Protein AF-A0A6A6K4Z8-F1 (afdb_monomer)

Radius of gyration: 27.59 Å; Cα contacts (8 Å, |Δi|>4): 833; chains: 1; bounding box: 60×49×89 Å

Mean predicted aligned error: 12.82 Å

Nearest PDB structures (foldseek):
  6hmf-assembly1_A  TM=5.547E-01  e=1.995E-06  Pyrococcus abyssi GE5
  5ihe-assembly2_B  TM=5.418E-01  e=1.501E-06  Pyrococcus abyssi GE5
  4xru-assembly1_D  TM=4.963E-01  e=7.388E-06  Capnocytophaga gingivalis ATCC 33624
  2ah5-assembly1_A  TM=6.541E-01  e=1.072E-04  Streptococcus pneumoniae TIGR4
  4xrp-assembly1_D  TM=3.734E-01  e=1.589E-06  Capnocytophaga gingivalis ATCC 33624

Secondary structure (DSSP, 8-state):
---GGGTSPPPPPPPP-S---TTEEEEEEE-S--BTB-B-HHHHSS-B-HHHHHHHHHHHHHHHHHHSPP-SEEEEEE-S--BS--SSS-B-TTT--B--BSS-HHHHHHHHHHHHHHHHHHHHTT-SEEEEEE---SS-HHHHHHHHHHHHHHTTT-TTEEEE--SSS-EEEEETTEEEEEE-SSSS-HHHHHHHHHHHTHHHHHH-SEEEEEE-SS-S-EEEE-SS-EEEEPP-SSPP-HHHHHTT--PPP----EEEESSSSS---SEEEE-SBTTTEE-GGGGGGPPPGGGTT-GGGGHHHHHGGGGPEE-HHHHHHHHHHTTTSEEEEEEEEEGGGHHHHHHHHHHTT---SEEEEE-TT--S-HHHHHHHHHGGGGGGEEEEEES-HHHHHHHHHTT--EEE----SS--GGGS-GGGGGG--

Structure (mmCIF, N/CA/C/O backbone):
data_AF-A0A6A6K4Z8-F1
#
_entry.id   AF-A0A6A6K4Z8-F1
#
loop_
_atom_site.group_PDB
_atom_site.id
_atom_site.type_symbol
_atom_site.label_atom_id
_atom_site.label_alt_id
_atom_site.label_comp_id
_atom_site.label_asym_id
_atom_site.label_entity_id
_atom_site.label_seq_id
_atom_site.pdbx_PDB_ins_code
_atom_site.Cartn_x
_atom_site.Cartn_y
_atom_site.Cartn_z
_atom_site.occupancy
_atom_site.B_iso_or_equiv
_atom_site.auth_seq_id
_atom_site.auth_comp_id
_atom_site.auth_asym_id
_atom_site.auth_atom_id
_atom_site.pdbx_PDB_model_num
ATOM 1 N N . MET A 1 1 ? -10.022 -14.476 39.947 1.00 40.28 1 MET A N 1
ATOM 2 C CA . MET A 1 1 ? -10.467 -13.232 39.289 1.00 40.28 1 MET A CA 1
ATOM 3 C C . MET A 1 1 ? -11.461 -13.623 38.212 1.00 40.28 1 MET A C 1
ATOM 5 O O . MET A 1 1 ? -11.078 -13.803 37.067 1.00 40.28 1 MET A O 1
ATOM 9 N N . GLU A 1 2 ? -12.720 -13.825 38.593 1.00 39.31 2 GLU A N 1
ATOM 10 C CA . GLU A 1 2 ? -13.831 -13.865 37.636 1.00 39.31 2 GLU A CA 1
ATOM 11 C C . GLU A 1 2 ? -14.136 -12.412 37.255 1.00 39.31 2 GLU A C 1
ATOM 13 O O . GLU A 1 2 ? -14.937 -11.733 37.889 1.00 39.31 2 GLU A O 1
ATOM 18 N N . GLY A 1 3 ? -13.367 -11.879 36.306 1.00 46.19 3 GLY A N 1
ATOM 19 C CA . GLY A 1 3 ? -13.719 -10.636 35.626 1.00 46.19 3 GLY A CA 1
ATOM 20 C C . GLY A 1 3 ? -14.748 -10.909 34.530 1.00 46.19 3 GLY A C 1
ATOM 21 O O . GLY A 1 3 ? -15.011 -12.063 34.208 1.00 46.19 3 GLY A O 1
ATOM 22 N N . ILE A 1 4 ? -15.267 -9.834 33.929 1.00 54.91 4 ILE A N 1
ATOM 23 C CA . ILE A 1 4 ? -16.250 -9.725 32.823 1.00 54.91 4 ILE A CA 1
ATOM 24 C C . ILE A 1 4 ? -16.134 -10.779 31.685 1.00 54.91 4 ILE A C 1
ATOM 26 O O . ILE A 1 4 ? -17.047 -10.911 30.873 1.00 54.91 4 ILE A O 1
ATOM 30 N N . SER A 1 5 ? -15.057 -11.565 31.602 1.00 52.88 5 SER A N 1
ATOM 31 C CA . SER A 1 5 ? -14.849 -12.551 30.545 1.00 52.88 5 SER A CA 1
ATOM 32 C C . SER A 1 5 ? -15.850 -13.717 30.560 1.00 52.88 5 SER A C 1
ATOM 34 O O . SER A 1 5 ? -16.205 -14.173 29.479 1.00 52.88 5 SER A O 1
ATOM 36 N N . SER A 1 6 ? -16.374 -14.183 31.700 1.00 54.69 6 SER A N 1
ATOM 37 C CA . SER A 1 6 ? -17.215 -15.399 31.707 1.00 54.69 6 SER A CA 1
ATOM 38 C C . SER A 1 6 ? -18.640 -15.215 31.158 1.00 54.69 6 SER A C 1
ATOM 40 O O . SER A 1 6 ? -19.321 -16.211 30.921 1.00 54.69 6 SER A O 1
ATOM 42 N N . THR A 1 7 ? -19.103 -13.976 30.926 1.00 61.03 7 THR A N 1
ATOM 43 C CA . THR A 1 7 ? -20.499 -13.680 30.531 1.00 61.03 7 THR A CA 1
ATOM 44 C C . THR A 1 7 ? -20.666 -12.917 29.217 1.00 61.03 7 THR A C 1
ATOM 46 O O . THR A 1 7 ? -21.792 -12.791 28.737 1.00 61.03 7 THR A O 1
ATOM 49 N N . VAL A 1 8 ? -19.590 -12.410 28.605 1.00 64.56 8 VAL A N 1
ATOM 50 C CA . VAL A 1 8 ? -19.675 -11.710 27.311 1.00 64.56 8 VAL A CA 1
ATOM 51 C C . VAL A 1 8 ? -19.719 -12.741 26.169 1.00 64.56 8 VAL A C 1
ATOM 53 O O . VAL A 1 8 ? -18.763 -13.504 26.027 1.00 64.56 8 VAL A O 1
ATOM 56 N N . PRO A 1 9 ? -20.773 -12.778 25.328 1.00 72.94 9 PRO A N 1
ATOM 57 C CA . PRO A 1 9 ? -20.824 -13.683 24.181 1.00 72.94 9 PRO A CA 1
ATOM 58 C C . PRO A 1 9 ? -19.628 -13.471 23.248 1.00 72.94 9 PRO A C 1
ATOM 60 O O . PRO A 1 9 ? -19.273 -12.332 22.935 1.00 72.94 9 PRO A O 1
ATOM 63 N N . ARG A 1 10 ? -19.001 -14.569 22.824 1.00 81.12 10 ARG A N 1
ATOM 64 C CA . ARG A 1 10 ? -17.869 -14.548 21.890 1.00 81.12 10 ARG A CA 1
ATOM 65 C C . ARG A 1 10 ? -18.361 -14.488 20.453 1.00 81.12 10 ARG A C 1
ATOM 67 O O . ARG A 1 10 ? -19.485 -14.899 20.170 1.00 81.12 10 ARG A O 1
ATOM 74 N N . ALA A 1 11 ? -17.539 -13.940 19.563 1.00 80.50 11 ALA A N 1
ATOM 75 C CA . ALA A 1 11 ? -17.817 -14.029 18.137 1.00 80.50 11 ALA A CA 1
ATOM 76 C C . ALA A 1 11 ? -17.757 -15.499 17.691 1.00 80.50 11 ALA A C 1
ATOM 78 O O . ALA A 1 11 ? -16.875 -16.244 18.124 1.00 80.50 11 ALA A O 1
ATOM 79 N N . GLU A 1 12 ? -18.700 -15.908 16.844 1.00 82.25 12 GLU A N 1
ATOM 80 C CA . GLU A 1 12 ? -18.641 -17.217 16.194 1.00 82.25 12 GLU A CA 1
ATOM 81 C C . GLU A 1 12 ? -17.451 -17.252 15.222 1.00 82.25 12 GLU A C 1
ATOM 83 O O . GLU A 1 12 ? -17.216 -16.253 14.531 1.00 82.25 12 GLU A O 1
ATOM 88 N N . PRO A 1 13 ? -16.706 -18.368 15.132 1.00 82.69 13 PRO A N 1
ATOM 89 C CA . PRO A 1 13 ? -15.612 -18.492 14.178 1.00 82.69 13 PRO A CA 1
ATOM 90 C C . PRO A 1 13 ? -16.084 -18.270 12.738 1.00 82.69 13 PRO A C 1
ATOM 92 O O . PRO A 1 13 ? -17.084 -18.840 12.293 1.00 82.69 13 PRO A O 1
ATOM 95 N N . VAL A 1 14 ? -15.335 -17.469 11.985 1.00 86.19 14 VAL A N 1
ATOM 96 C CA . VAL A 1 14 ? -15.609 -17.236 10.559 1.00 86.19 14 VAL A CA 1
ATOM 97 C C . VAL A 1 14 ? -14.996 -18.389 9.749 1.00 86.19 14 VAL A C 1
ATOM 99 O O . VAL A 1 14 ? -13.887 -18.813 10.061 1.00 86.19 14 VAL A O 1
ATOM 102 N N . PRO A 1 15 ? -15.629 -18.931 8.698 1.00 83.81 15 PRO A N 1
ATOM 103 C CA . PRO A 1 15 ? -14.983 -19.943 7.860 1.00 83.81 15 PRO A CA 1
ATOM 104 C C . PRO A 1 15 ? -13.659 -19.439 7.264 1.00 83.81 15 PRO A C 1
ATOM 106 O O . PRO A 1 15 ? -13.587 -18.314 6.773 1.00 83.81 15 PRO A O 1
ATOM 109 N N . ALA A 1 16 ? -12.612 -20.266 7.314 1.00 84.06 16 ALA A N 1
ATOM 110 C CA . ALA A 1 16 ? -11.317 -19.910 6.742 1.00 84.06 16 ALA A CA 1
ATOM 111 C C . ALA A 1 16 ? -11.335 -19.952 5.207 1.00 84.06 16 ALA A C 1
ATOM 113 O O . ALA A 1 16 ? -11.995 -20.827 4.633 1.00 84.06 16 ALA A O 1
ATOM 114 N N . PRO A 1 17 ? -10.610 -19.038 4.534 1.00 88.00 17 PRO A N 1
ATOM 115 C CA . PRO A 1 17 ? -10.420 -19.117 3.094 1.00 88.00 17 PRO A CA 1
ATOM 116 C C . PRO A 1 17 ? -9.530 -20.317 2.725 1.00 88.00 17 PRO A C 1
ATOM 118 O O . PRO A 1 17 ? -9.001 -21.034 3.574 1.00 88.00 17 PRO A O 1
ATOM 121 N N . GLY A 1 18 ? -9.382 -20.558 1.421 1.00 81.81 18 GLY A N 1
ATOM 122 C CA . GLY A 1 18 ? -8.479 -21.585 0.908 1.00 81.81 18 GLY A CA 1
ATOM 123 C C . GLY A 1 18 ? -6.994 -21.254 1.113 1.00 81.81 18 GLY A C 1
ATOM 124 O O . GLY A 1 18 ? -6.601 -20.368 1.870 1.00 81.81 18 GLY A O 1
ATOM 125 N N . MET A 1 19 ? -6.138 -21.974 0.391 1.00 84.50 19 MET A N 1
ATOM 126 C CA . MET A 1 19 ? -4.696 -21.729 0.409 1.00 84.50 19 MET A CA 1
ATOM 127 C C . MET A 1 19 ? -4.367 -20.359 -0.205 1.00 84.50 19 MET A C 1
ATOM 129 O O . MET A 1 19 ? -4.758 -20.076 -1.337 1.00 84.50 19 MET A O 1
ATOM 133 N N . LEU A 1 20 ? -3.625 -19.535 0.537 1.00 89.06 20 LEU A N 1
ATOM 134 C CA . LEU A 1 20 ? -3.203 -18.187 0.149 1.00 89.06 20 LEU A CA 1
ATOM 135 C C . LEU A 1 20 ? -1.668 -18.059 0.237 1.00 89.06 20 LEU A C 1
ATOM 137 O O . LEU A 1 20 ? -1.035 -18.854 0.938 1.00 89.06 20 LEU A O 1
ATOM 141 N N . PRO A 1 21 ? -1.042 -17.090 -0.459 1.00 83.50 21 PRO A N 1
ATOM 142 C CA . PRO A 1 21 ? 0.404 -16.881 -0.389 1.00 83.50 21 PRO A CA 1
ATOM 143 C C . PRO A 1 21 ? 0.849 -16.450 1.018 1.00 83.50 21 PRO A C 1
ATOM 145 O O . PRO A 1 21 ? 0.563 -15.336 1.461 1.00 83.50 21 PRO A O 1
ATOM 148 N N . ALA A 1 22 ? 1.551 -17.346 1.719 1.00 91.50 22 ALA A N 1
ATOM 149 C CA . ALA A 1 22 ? 2.018 -17.151 3.098 1.00 91.50 22 ALA A CA 1
ATOM 150 C C . ALA A 1 22 ? 3.095 -16.062 3.250 1.00 91.50 22 ALA A C 1
ATOM 152 O O . ALA A 1 22 ? 3.351 -15.582 4.351 1.00 91.50 22 ALA A O 1
ATOM 153 N N . ASP A 1 23 ? 3.732 -15.687 2.146 1.00 91.75 23 ASP A N 1
ATOM 154 C CA . ASP A 1 23 ? 4.766 -14.662 2.034 1.00 91.75 23 ASP A CA 1
ATOM 155 C C . ASP A 1 23 ? 4.203 -13.252 1.803 1.00 91.75 23 ASP A C 1
ATOM 157 O O . ASP A 1 23 ? 4.977 -12.296 1.724 1.00 91.75 23 ASP A O 1
ATOM 161 N N . ARG A 1 24 ? 2.873 -13.101 1.729 1.00 92.94 24 ARG A N 1
ATOM 162 C CA . ARG A 1 24 ? 2.198 -11.819 1.500 1.00 92.94 24 ARG A CA 1
ATOM 163 C C . ARG A 1 24 ? 1.311 -11.398 2.660 1.00 92.94 24 ARG A C 1
ATOM 165 O O . ARG A 1 24 ? 0.630 -12.214 3.286 1.00 92.94 24 ARG A O 1
ATOM 172 N N . LEU A 1 25 ? 1.281 -10.087 2.869 1.00 97.06 25 LEU A N 1
ATOM 173 C CA . LEU A 1 25 ? 0.458 -9.414 3.862 1.00 97.06 25 LEU A CA 1
ATOM 174 C C . LEU A 1 25 ? -0.230 -8.201 3.242 1.00 97.06 25 LEU A C 1
ATOM 176 O O . LEU A 1 25 ? 0.445 -7.388 2.619 1.00 97.06 25 LEU A O 1
ATOM 180 N N . ASN A 1 26 ? -1.534 -8.046 3.465 1.00 97.38 26 ASN A N 1
ATOM 181 C CA . ASN A 1 26 ? -2.286 -6.844 3.103 1.00 97.38 26 ASN A CA 1
ATOM 182 C C . ASN A 1 26 ? -2.496 -5.954 4.333 1.00 97.38 26 ASN A C 1
ATOM 184 O O . ASN A 1 26 ? -3.098 -6.372 5.322 1.00 97.38 26 ASN A O 1
ATOM 188 N N . LEU A 1 27 ? -1.995 -4.724 4.277 1.00 98.12 27 LEU A N 1
ATOM 189 C CA . LEU A 1 27 ? -2.231 -3.695 5.279 1.00 98.12 27 LEU A CA 1
ATOM 190 C C . LEU A 1 27 ? -3.457 -2.870 4.883 1.00 98.12 27 LEU A C 1
ATOM 192 O O . LEU A 1 27 ? -3.496 -2.296 3.796 1.00 98.12 27 LEU A O 1
ATOM 196 N N . PHE A 1 28 ? -4.412 -2.772 5.806 1.00 97.62 28 PHE A N 1
ATOM 197 C CA . PHE A 1 28 ? -5.602 -1.931 5.732 1.00 97.62 28 PHE A CA 1
ATOM 198 C C . PHE A 1 28 ? -5.469 -0.797 6.767 1.00 97.62 28 PHE A C 1
ATOM 200 O O . PHE A 1 28 ? -5.925 -0.952 7.907 1.00 97.62 28 PHE A O 1
ATOM 207 N N . PRO A 1 29 ? -4.793 0.314 6.418 1.00 94.69 29 PRO A N 1
ATOM 208 C CA . PRO A 1 29 ? -4.668 1.484 7.268 1.00 94.69 29 PRO A CA 1
ATOM 209 C C . PRO A 1 29 ? -5.992 2.261 7.299 1.00 94.69 29 PRO A C 1
ATOM 211 O O . PRO A 1 29 ? -6.441 2.815 6.299 1.00 94.69 29 PRO A O 1
ATOM 214 N N . PHE A 1 30 ? -6.595 2.334 8.478 1.00 91.00 30 PHE A N 1
ATOM 215 C CA . PHE A 1 30 ? -7.634 3.295 8.829 1.00 91.00 30 PHE A CA 1
ATOM 216 C C . PHE A 1 30 ? -7.011 4.341 9.745 1.00 91.00 30 PHE A C 1
ATOM 218 O O . PHE A 1 30 ? -6.431 3.985 10.760 1.00 91.00 30 PHE A O 1
ATOM 225 N N . THR A 1 31 ? -7.128 5.624 9.436 1.00 93.69 31 THR A N 1
ATOM 226 C CA . THR A 1 31 ? -6.678 6.690 10.340 1.00 93.69 31 THR A CA 1
ATOM 227 C C . THR A 1 31 ? -7.633 7.851 10.280 1.00 93.69 31 THR A C 1
ATOM 229 O O . THR A 1 31 ? -8.213 8.092 9.219 1.00 93.69 31 THR A O 1
ATOM 232 N N . ASP A 1 32 ? -7.787 8.548 11.406 1.00 95.25 32 ASP A N 1
ATOM 233 C CA . ASP A 1 32 ? -8.544 9.795 11.470 1.00 95.25 32 ASP A CA 1
ATOM 234 C C . ASP A 1 32 ? -9.946 9.641 10.871 1.00 95.25 32 ASP A C 1
ATOM 236 O O . ASP A 1 32 ? -10.432 10.477 10.109 1.00 95.25 32 ASP A O 1
ATOM 240 N N . PHE A 1 33 ? -10.573 8.491 11.133 1.00 96.00 33 PHE A N 1
ATOM 241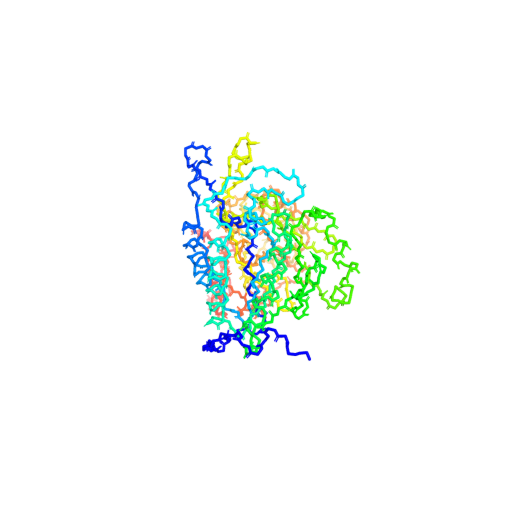 C CA . PHE A 1 33 ? -11.841 8.130 10.512 1.00 96.00 33 PHE A CA 1
ATOM 242 C C . PHE A 1 33 ? -12.999 8.969 11.062 1.00 96.00 33 PHE A C 1
ATOM 244 O O . PHE A 1 33 ? -14.022 9.106 10.393 1.00 96.00 33 PHE A O 1
ATOM 251 N N . HIS A 1 34 ? -12.830 9.532 12.266 1.00 96.75 34 HIS A N 1
ATOM 252 C CA . HIS A 1 34 ? -13.745 10.482 12.893 1.00 96.75 34 HIS A CA 1
ATOM 253 C C . HIS A 1 34 ? -15.219 10.049 12.798 1.00 96.75 34 HIS A C 1
ATOM 255 O O . HIS A 1 34 ? -16.116 10.816 12.433 1.00 96.75 34 HIS A O 1
ATOM 261 N N . LEU A 1 35 ? -15.493 8.793 13.155 1.00 97.06 35 LEU A N 1
ATOM 262 C CA . LEU A 1 35 ? -16.855 8.295 13.276 1.00 97.06 35 LEU A CA 1
ATOM 263 C C . LEU A 1 35 ? -17.603 9.134 14.322 1.00 97.06 35 LEU A C 1
ATOM 265 O O . LEU A 1 35 ? -17.123 9.328 15.442 1.00 97.06 35 LEU A O 1
ATOM 269 N N . GLY A 1 36 ? -18.788 9.622 13.953 1.00 96.38 36 GLY A N 1
ATOM 270 C CA . GLY A 1 36 ? -19.606 10.502 14.791 1.00 96.38 36 GLY A CA 1
ATOM 271 C C . GLY A 1 36 ? -19.473 11.993 14.483 1.00 96.38 36 GLY A C 1
ATOM 272 O O . GLY A 1 36 ? -20.289 12.764 14.984 1.00 96.38 36 GLY A O 1
ATOM 273 N N . MET A 1 37 ? -18.501 12.399 13.669 1.00 97.00 37 MET A N 1
ATOM 274 C CA . MET A 1 37 ? -18.413 13.771 13.167 1.00 97.00 37 MET A CA 1
ATOM 275 C C . MET A 1 37 ? -19.651 14.128 12.336 1.00 97.00 37 MET A C 1
ATOM 277 O O . MET A 1 37 ? -20.184 13.269 11.634 1.00 97.00 37 MET A O 1
ATOM 281 N N . LEU A 1 38 ? -20.078 15.387 12.408 1.00 96.81 38 LEU A N 1
ATOM 282 C CA . LEU A 1 38 ? -21.050 15.984 11.501 1.00 96.81 38 LEU A CA 1
ATOM 283 C C . LEU A 1 38 ? -20.329 16.957 10.563 1.00 96.81 38 LEU A C 1
ATOM 285 O O . LEU A 1 38 ? -19.664 17.879 11.028 1.00 96.81 38 LEU A O 1
ATOM 289 N N . ALA A 1 39 ? -20.492 16.778 9.255 1.00 96.19 39 ALA A N 1
ATOM 290 C CA . ALA A 1 39 ? -20.082 17.751 8.248 1.00 96.19 39 ALA A CA 1
ATOM 291 C C . ALA A 1 39 ? -21.272 18.104 7.357 1.00 96.19 39 ALA A C 1
ATOM 293 O O . ALA A 1 39 ? -22.023 17.220 6.944 1.00 96.19 39 ALA A O 1
ATOM 294 N N . TRP A 1 40 ? -21.427 19.396 7.071 1.00 95.38 40 TRP A N 1
ATOM 295 C CA . TRP A 1 40 ? -22.477 19.922 6.206 1.00 95.38 40 TRP A CA 1
ATOM 296 C C . TRP A 1 40 ? -21.877 20.352 4.870 1.00 95.38 40 TRP A C 1
ATOM 298 O O . TRP A 1 40 ? -21.094 21.300 4.818 1.00 95.38 40 TRP A O 1
ATOM 308 N N . GLY A 1 41 ? -22.278 19.688 3.787 1.00 94.06 41 GLY A N 1
ATOM 309 C CA . GLY A 1 41 ? -21.634 19.802 2.482 1.00 94.06 41 GLY A CA 1
ATOM 310 C C . GLY A 1 41 ? -21.604 21.210 1.886 1.00 94.06 41 GLY A C 1
ATOM 311 O O . GLY A 1 41 ? -20.673 21.525 1.149 1.00 94.06 41 GLY A O 1
ATOM 312 N N . GLU A 1 42 ? -22.549 22.090 2.234 1.00 94.38 42 GLU A N 1
ATOM 313 C CA . GLU A 1 42 ? -22.500 23.498 1.803 1.00 94.38 42 GLU A CA 1
ATOM 314 C C . GLU A 1 42 ? -21.301 24.250 2.411 1.00 94.38 42 GLU A C 1
ATOM 316 O O . GLU A 1 42 ? -20.710 25.103 1.752 1.00 94.38 42 GLU A O 1
ATOM 321 N N . GLU A 1 43 ? -20.911 23.916 3.646 1.00 93.44 43 GLU A N 1
ATOM 322 C CA . GLU A 1 43 ? -19.773 24.527 4.342 1.00 93.44 43 GLU A CA 1
ATOM 323 C C . GLU A 1 43 ? -18.456 23.794 4.059 1.00 93.44 43 GLU A C 1
ATOM 325 O O . GLU A 1 43 ? -17.420 24.427 3.844 1.00 93.44 43 GLU A O 1
ATOM 330 N N . THR A 1 44 ? -18.477 22.462 4.084 1.00 92.31 44 THR A N 1
ATOM 331 C CA . THR A 1 44 ? -17.263 21.629 4.115 1.00 92.31 44 THR A CA 1
ATOM 332 C C . THR A 1 44 ? -16.905 21.012 2.763 1.00 92.31 44 THR A C 1
ATOM 334 O O . THR A 1 44 ? -15.806 20.473 2.606 1.00 92.31 44 THR A O 1
ATOM 337 N N . GLY A 1 45 ? -17.810 21.102 1.785 1.00 90.88 45 GLY A N 1
ATOM 338 C CA . GLY A 1 45 ? -17.700 20.505 0.453 1.00 90.88 45 GLY A CA 1
ATOM 339 C C . GLY A 1 45 ? -18.263 19.083 0.344 1.00 90.88 45 GLY A C 1
ATOM 340 O O . GLY A 1 45 ? -18.580 18.661 -0.761 1.00 90.88 45 GLY A O 1
ATOM 341 N N . ASP A 1 46 ? -18.427 18.371 1.463 1.00 93.25 46 ASP A N 1
ATOM 342 C CA . ASP A 1 46 ? -18.948 17.000 1.527 1.00 93.25 46 ASP A CA 1
ATOM 343 C C . ASP A 1 46 ? -19.780 16.795 2.802 1.00 93.25 46 ASP A C 1
ATOM 345 O O . ASP A 1 46 ? -19.357 17.196 3.890 1.00 93.25 46 ASP A O 1
ATOM 349 N N . ASP A 1 47 ? -20.913 16.099 2.694 1.00 96.88 47 ASP A N 1
ATOM 350 C CA . ASP A 1 47 ? -21.667 15.652 3.868 1.00 96.88 47 ASP A CA 1
ATOM 351 C C . ASP A 1 47 ? -20.966 14.480 4.572 1.00 96.88 47 ASP A C 1
ATOM 353 O O . ASP A 1 47 ? -20.404 13.572 3.941 1.00 96.88 47 ASP A O 1
ATOM 357 N N . TRP A 1 48 ? -21.041 14.476 5.901 1.00 97.31 48 TRP A N 1
ATOM 358 C CA . TRP A 1 48 ? -20.570 13.373 6.732 1.00 97.31 48 TRP A CA 1
ATOM 359 C C . TRP A 1 48 ? -21.420 13.241 7.981 1.00 97.31 48 TRP A C 1
ATOM 361 O O . TRP A 1 48 ? -21.636 14.206 8.708 1.00 97.31 48 TRP A O 1
ATOM 371 N N . ASP A 1 49 ? -21.865 12.021 8.228 1.00 96.81 49 ASP A N 1
ATOM 372 C CA . ASP A 1 49 ? -22.588 11.612 9.418 1.00 96.81 49 ASP A CA 1
ATOM 373 C C . ASP A 1 49 ? -22.245 10.141 9.712 1.00 96.81 49 ASP A C 1
ATOM 375 O O . ASP A 1 49 ? -21.511 9.485 8.960 1.00 96.81 49 ASP A O 1
ATOM 379 N N . MET A 1 50 ? -22.750 9.586 10.813 1.00 94.25 50 MET A N 1
ATOM 380 C CA . MET A 1 50 ? -22.444 8.198 11.171 1.00 94.25 50 MET A CA 1
ATOM 381 C C . MET A 1 50 ? -22.935 7.172 10.142 1.00 94.25 50 MET A C 1
ATOM 383 O O . MET A 1 50 ? -22.338 6.100 10.058 1.00 94.25 50 MET A O 1
ATOM 387 N N . GLN A 1 51 ? -24.016 7.450 9.407 1.00 95.50 51 GLN A N 1
ATOM 388 C CA . GLN A 1 51 ? -24.555 6.525 8.410 1.00 95.50 51 GLN A CA 1
ATOM 389 C C . GLN A 1 51 ? -23.665 6.506 7.164 1.00 95.50 51 GLN A C 1
ATOM 391 O O . GLN A 1 51 ? -23.262 5.432 6.718 1.00 95.50 51 GLN A O 1
ATOM 396 N N . ILE A 1 52 ? -23.282 7.684 6.663 1.00 97.00 52 ILE A N 1
ATOM 397 C CA . ILE A 1 52 ? -22.326 7.836 5.561 1.00 97.00 52 ILE A CA 1
ATOM 398 C C . ILE A 1 52 ? -20.994 7.173 5.924 1.00 97.00 52 ILE A C 1
ATOM 400 O O . ILE A 1 52 ? -20.438 6.426 5.116 1.00 97.00 52 ILE A O 1
ATOM 404 N N . ALA A 1 53 ? -20.495 7.416 7.139 1.00 96.69 53 ALA A N 1
ATOM 405 C CA . ALA A 1 53 ? -19.245 6.845 7.623 1.00 96.69 53 ALA A CA 1
ATOM 406 C C . ALA A 1 53 ? -19.307 5.310 7.685 1.00 96.69 53 ALA A C 1
ATOM 408 O O . ALA A 1 53 ? -18.441 4.632 7.134 1.00 96.69 53 ALA A O 1
ATOM 409 N N . GLU A 1 54 ? -20.341 4.741 8.309 1.00 95.88 54 GLU A N 1
ATOM 410 C CA . GLU A 1 54 ? -20.519 3.288 8.399 1.00 95.88 54 GLU A CA 1
ATOM 411 C C . GLU A 1 54 ? -20.577 2.628 7.014 1.00 95.88 54 GLU A C 1
ATOM 413 O O . GLU A 1 54 ? -19.814 1.694 6.747 1.00 95.88 54 GLU A O 1
ATOM 418 N N . ASP A 1 55 ? -21.409 3.152 6.112 1.00 96.62 55 ASP A N 1
ATOM 419 C CA . ASP A 1 55 ? -21.546 2.618 4.757 1.00 96.62 55 ASP A CA 1
ATOM 420 C C . ASP A 1 55 ? -20.237 2.747 3.963 1.00 96.62 55 ASP A C 1
ATOM 422 O O . ASP A 1 55 ? -19.877 1.854 3.188 1.00 96.62 55 ASP A O 1
ATOM 426 N N . LEU A 1 56 ? -19.497 3.848 4.137 1.00 96.94 56 LEU A N 1
ATOM 427 C CA . LEU A 1 56 ? -18.219 4.052 3.461 1.00 96.94 56 LEU A CA 1
ATOM 428 C C . LEU A 1 56 ? -17.136 3.100 3.972 1.00 96.94 56 LEU A C 1
ATOM 430 O O . LEU A 1 56 ? -16.418 2.544 3.144 1.00 96.94 56 LEU A O 1
ATOM 434 N N . ALA A 1 57 ? -17.022 2.876 5.286 1.00 96.88 57 ALA A N 1
ATOM 435 C CA . ALA A 1 57 ? -16.018 1.969 5.854 1.00 96.88 57 ALA A CA 1
ATOM 436 C C . ALA A 1 57 ? -16.146 0.556 5.271 1.00 96.88 57 ALA A C 1
ATOM 438 O O . ALA A 1 57 ? -15.156 -0.052 4.861 1.00 96.88 57 ALA A O 1
ATOM 439 N N . VAL A 1 58 ? -17.382 0.056 5.197 1.00 96.00 58 VAL A N 1
ATOM 440 C CA . VAL A 1 58 ? -17.688 -1.282 4.683 1.00 96.00 58 VAL A CA 1
ATOM 441 C C . VAL A 1 58 ? -17.438 -1.358 3.175 1.00 96.00 58 VAL A C 1
ATOM 443 O O . VAL A 1 58 ? -16.738 -2.264 2.724 1.00 96.00 58 VAL A O 1
ATOM 446 N N . ARG A 1 59 ? -17.947 -0.393 2.393 1.00 95.12 59 ARG A N 1
ATOM 447 C CA . ARG A 1 59 ? -17.744 -0.369 0.931 1.00 95.12 59 ARG A CA 1
ATOM 448 C C . ARG A 1 59 ? -16.279 -0.216 0.546 1.00 95.12 59 ARG A C 1
ATOM 450 O O . ARG A 1 59 ? -15.833 -0.862 -0.400 1.00 95.12 59 ARG A O 1
ATOM 457 N N . TRP A 1 60 ? -15.541 0.634 1.258 1.00 95.62 60 TRP A N 1
ATOM 458 C CA . TRP A 1 60 ? -14.111 0.802 1.034 1.00 95.62 60 TRP A CA 1
ATOM 459 C C . TRP A 1 60 ? -13.369 -0.501 1.312 1.00 95.62 60 TRP A C 1
ATOM 461 O O . TRP A 1 60 ? -12.578 -0.917 0.472 1.00 95.62 60 TRP A O 1
ATOM 471 N N . LEU A 1 61 ? -13.661 -1.180 2.429 1.00 97.06 61 LEU A N 1
ATOM 472 C CA . LEU A 1 61 ? -12.996 -2.442 2.744 1.00 97.06 61 LEU A CA 1
ATOM 473 C C . LEU A 1 61 ? -13.296 -3.513 1.687 1.00 97.06 61 LEU A C 1
ATOM 475 O O . LEU A 1 61 ? -12.380 -4.204 1.251 1.00 97.06 61 LEU A O 1
ATOM 479 N N . ASP A 1 62 ? -14.546 -3.622 1.232 1.00 92.56 62 ASP A N 1
ATOM 480 C CA . ASP A 1 62 ? -14.925 -4.571 0.179 1.00 92.56 62 ASP A CA 1
ATOM 481 C C . ASP A 1 62 ? -14.183 -4.298 -1.139 1.00 92.56 62 ASP A C 1
ATOM 483 O O . ASP A 1 62 ? -13.670 -5.226 -1.772 1.00 92.56 62 ASP A O 1
ATOM 487 N N . ALA A 1 63 ? -14.065 -3.026 -1.533 1.00 82.00 63 ALA A N 1
ATOM 488 C CA . ALA A 1 63 ? -13.286 -2.632 -2.703 1.00 82.00 63 ALA A CA 1
ATOM 489 C C . ALA A 1 63 ? -11.786 -2.915 -2.513 1.00 82.00 63 ALA A C 1
ATOM 491 O O . ALA A 1 63 ? -11.150 -3.474 -3.405 1.00 82.00 63 ALA A O 1
ATOM 492 N N . ALA A 1 64 ? -11.233 -2.586 -1.344 1.00 87.88 64 ALA A N 1
ATOM 493 C CA . ALA A 1 64 ? -9.830 -2.799 -1.010 1.00 87.88 64 ALA A CA 1
ATOM 494 C C . ALA A 1 64 ? -9.459 -4.288 -1.035 1.00 87.88 64 ALA A C 1
ATOM 496 O O . ALA A 1 64 ? -8.474 -4.657 -1.666 1.00 87.88 64 ALA A O 1
ATOM 497 N N . ILE A 1 65 ? -10.270 -5.156 -0.422 1.00 88.81 65 ILE A N 1
ATOM 498 C CA . ILE A 1 65 ? -10.080 -6.613 -0.464 1.00 88.81 65 ILE A CA 1
ATOM 499 C C . ILE A 1 65 ? -10.143 -7.129 -1.906 1.00 88.81 65 ILE A C 1
ATOM 501 O O . ILE A 1 65 ? -9.330 -7.964 -2.290 1.00 88.81 65 ILE A O 1
ATOM 505 N N . SER A 1 66 ? -11.092 -6.633 -2.706 1.00 79.88 66 SER A N 1
ATOM 506 C CA . SER A 1 66 ? -11.288 -7.096 -4.087 1.00 79.88 66 SER A CA 1
ATOM 507 C C . SER A 1 66 ? -10.141 -6.704 -5.022 1.00 79.88 66 SER A C 1
ATOM 509 O O . SER A 1 66 ? -9.865 -7.416 -5.985 1.00 79.88 66 SER A O 1
ATOM 511 N N . LEU A 1 67 ? -9.499 -5.562 -4.765 1.00 76.44 67 LEU A N 1
ATOM 512 C CA . LEU A 1 67 ? -8.399 -5.036 -5.576 1.00 76.44 67 LEU A CA 1
ATOM 513 C C . LEU A 1 67 ? -7.022 -5.490 -5.081 1.00 76.44 67 LEU A C 1
ATOM 515 O O . LEU A 1 67 ? -6.066 -5.488 -5.857 1.00 76.44 67 LEU A O 1
ATOM 519 N N . ALA A 1 68 ? -6.905 -5.865 -3.808 1.00 81.56 68 ALA A N 1
ATOM 520 C CA . ALA A 1 68 ? -5.646 -6.315 -3.246 1.00 81.56 68 ALA A CA 1
ATOM 521 C C . ALA A 1 68 ? -5.238 -7.689 -3.815 1.00 81.56 68 ALA A C 1
ATOM 523 O O . ALA A 1 68 ? -6.071 -8.583 -3.989 1.00 81.56 68 ALA A O 1
ATOM 524 N N . PRO A 1 69 ? -3.938 -7.914 -4.056 1.00 81.69 69 PRO A N 1
ATOM 525 C CA . PRO A 1 69 ? -3.409 -9.247 -4.297 1.00 81.69 69 PRO A CA 1
ATOM 526 C C . PRO A 1 69 ? -3.787 -10.218 -3.175 1.00 81.69 69 PRO A C 1
ATOM 528 O O . PRO A 1 69 ? -3.848 -9.850 -2.000 1.00 81.69 69 PRO A O 1
ATOM 531 N N . ALA A 1 70 ? -3.940 -11.494 -3.527 1.00 83.94 70 ALA A N 1
ATOM 532 C CA . ALA A 1 70 ? -4.119 -12.556 -2.544 1.00 83.94 70 ALA A CA 1
ATOM 533 C C . ALA A 1 70 ? -2.949 -12.584 -1.541 1.00 83.94 70 ALA A C 1
ATOM 535 O O . ALA A 1 70 ? -1.780 -12.609 -1.949 1.00 83.94 70 ALA A O 1
ATOM 536 N N . ALA A 1 71 ? -3.278 -12.620 -0.249 1.00 92.44 71 ALA A N 1
ATOM 537 C CA . ALA A 1 71 ? -2.334 -12.632 0.863 1.00 92.44 71 ALA A CA 1
ATOM 538 C C . ALA A 1 71 ? -2.862 -13.504 2.008 1.00 92.44 71 ALA A C 1
ATOM 540 O O . ALA A 1 71 ? -4.052 -13.485 2.304 1.00 92.44 71 ALA A O 1
ATOM 541 N N . ASP A 1 72 ? -1.987 -14.261 2.669 1.00 96.25 72 ASP A N 1
ATOM 542 C CA . ASP A 1 72 ? -2.363 -15.091 3.825 1.00 96.25 72 ASP A CA 1
ATOM 543 C C . ASP A 1 72 ? -2.742 -14.250 5.049 1.00 96.25 72 ASP A C 1
ATOM 545 O O . ASP A 1 72 ? -3.622 -14.630 5.824 1.00 96.25 72 ASP A O 1
ATOM 549 N N . THR A 1 73 ? -2.076 -13.106 5.220 1.00 98.38 73 THR A N 1
ATOM 550 C CA . THR A 1 73 ? -2.200 -12.248 6.402 1.00 98.38 73 THR A CA 1
ATOM 551 C C . THR A 1 73 ? -2.828 -10.900 6.052 1.00 98.38 73 THR A C 1
ATOM 553 O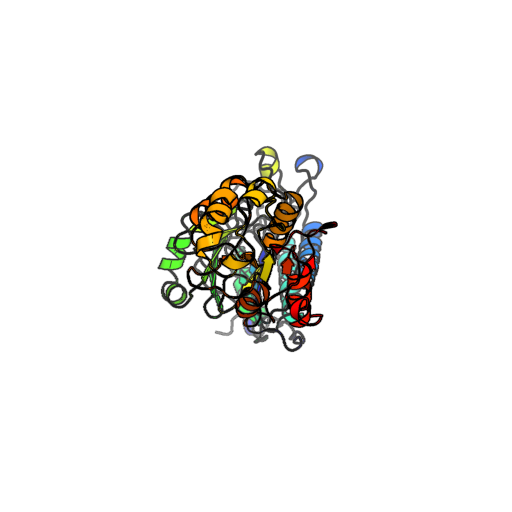 O . THR A 1 73 ? -2.433 -10.258 5.082 1.00 98.38 73 THR A O 1
ATOM 556 N N . ALA A 1 74 ? -3.764 -10.437 6.874 1.00 98.56 74 ALA A N 1
ATOM 557 C CA . ALA A 1 74 ? -4.245 -9.061 6.885 1.00 98.56 74 ALA A CA 1
ATOM 558 C C . ALA A 1 74 ? -3.810 -8.350 8.169 1.00 98.56 74 ALA A C 1
ATOM 560 O O . ALA A 1 74 ? -3.857 -8.930 9.253 1.00 98.56 74 ALA A O 1
ATOM 561 N N . VAL A 1 75 ? -3.452 -7.073 8.060 1.00 98.69 75 VAL A N 1
ATOM 562 C CA . VAL A 1 75 ? -3.308 -6.168 9.205 1.00 98.69 75 VAL A CA 1
ATOM 563 C C . VAL A 1 75 ? -4.388 -5.101 9.096 1.00 98.69 75 VAL A C 1
ATOM 565 O O . VAL A 1 75 ? -4.338 -4.271 8.192 1.00 98.69 75 VAL A O 1
ATOM 568 N N . LEU A 1 76 ? -5.356 -5.107 10.012 1.00 98.44 76 LEU A N 1
ATOM 569 C CA . LEU A 1 76 ? -6.283 -3.991 10.190 1.00 98.44 76 LEU A CA 1
ATOM 570 C C . LEU A 1 76 ? -5.646 -3.000 11.158 1.00 98.44 76 LEU A C 1
ATOM 572 O O . LEU A 1 76 ? -5.622 -3.237 12.368 1.00 98.44 76 LEU A O 1
ATOM 576 N N . ALA A 1 77 ? -5.123 -1.901 10.625 1.00 97.75 77 ALA A N 1
ATOM 577 C CA . ALA A 1 77 ? -4.477 -0.872 11.422 1.00 97.75 77 ALA A CA 1
ATOM 578 C C . ALA A 1 77 ? -5.398 0.335 11.558 1.00 97.75 77 ALA A C 1
ATOM 580 O O . ALA A 1 77 ? -5.361 1.229 10.722 1.00 97.75 77 ALA A O 1
ATOM 581 N N . ASN A 1 78 ? -6.201 0.377 12.623 1.00 96.50 78 ASN A N 1
ATOM 582 C CA . ASN A 1 78 ? -6.773 1.635 13.083 1.00 96.50 78 ASN A CA 1
ATOM 583 C C . ASN A 1 78 ? -5.663 2.432 13.785 1.00 96.50 78 ASN A C 1
ATOM 585 O O . ASN A 1 78 ? -5.239 2.078 14.883 1.00 96.50 78 ASN A O 1
ATOM 589 N N . MET A 1 79 ? -5.183 3.486 13.138 1.00 95.12 79 MET A N 1
ATOM 590 C CA . MET A 1 79 ? -4.051 4.314 13.545 1.00 95.12 79 MET A CA 1
ATOM 591 C C . MET A 1 79 ? -4.468 5.515 14.406 1.00 95.12 79 MET A C 1
ATOM 593 O O . MET A 1 79 ? -3.706 6.471 14.508 1.00 95.12 79 MET A O 1
ATOM 597 N N . GLY A 1 80 ? -5.631 5.449 15.058 1.00 94.94 80 GLY A N 1
ATOM 598 C CA . GLY A 1 80 ? -6.117 6.458 16.001 1.00 94.94 80 GLY A CA 1
ATOM 599 C C . GLY A 1 80 ? -7.142 7.403 15.383 1.00 94.94 80 GLY A C 1
ATOM 600 O O . GLY A 1 80 ? -7.308 7.445 14.160 1.00 94.94 80 GLY A O 1
ATOM 601 N N . ASP A 1 81 ? -7.839 8.141 16.249 1.00 96.69 81 ASP A N 1
ATOM 602 C CA . ASP A 1 81 ? -8.913 9.069 15.880 1.00 96.69 81 ASP A CA 1
ATOM 603 C C . ASP A 1 81 ? -10.037 8.365 15.100 1.00 96.69 81 ASP A C 1
ATOM 605 O O . ASP A 1 81 ? -10.628 8.897 14.154 1.00 96.69 81 ASP A O 1
ATOM 609 N N . PHE A 1 82 ? -10.347 7.127 15.496 1.00 97.12 82 PHE A N 1
ATOM 610 C CA . PHE A 1 82 ? -11.462 6.387 14.914 1.00 97.12 82 PHE A CA 1
ATOM 611 C C . PHE A 1 82 ? -12.790 6.988 15.348 1.00 97.12 82 PHE A C 1
ATOM 613 O O . PHE A 1 82 ? -13.699 7.117 14.530 1.00 97.12 82 PHE A O 1
ATOM 620 N N . LEU A 1 83 ? -12.901 7.365 16.625 1.00 97.06 83 LEU A N 1
ATOM 621 C CA . LEU A 1 83 ? -14.021 8.161 17.115 1.00 97.06 83 LEU A CA 1
ATOM 622 C C . LEU A 1 83 ? -13.703 9.647 16.985 1.00 97.06 83 LEU A C 1
ATOM 624 O O . LEU A 1 83 ? -12.569 10.076 17.176 1.00 97.06 83 LEU A O 1
ATOM 628 N N . HIS A 1 84 ? -14.726 10.450 16.700 1.00 96.06 84 HIS A N 1
ATOM 629 C CA . HIS A 1 84 ? -14.549 11.894 16.599 1.00 96.06 84 HIS A CA 1
ATOM 630 C C . HIS A 1 84 ? -14.376 12.582 17.966 1.00 96.06 84 HIS A C 1
ATOM 632 O O . HIS A 1 84 ? -13.733 13.623 18.031 1.00 96.06 84 HIS A O 1
ATOM 638 N N . TRP A 1 85 ? -14.901 12.022 19.063 1.00 94.88 85 TRP A N 1
ATOM 639 C CA . TRP A 1 85 ? -14.692 12.551 20.419 1.00 94.88 85 TRP A CA 1
ATOM 640 C C . TRP A 1 85 ? -14.754 11.452 21.485 1.00 94.88 85 TRP A C 1
ATOM 642 O O . TRP A 1 85 ? -15.277 10.361 21.236 1.00 94.88 85 TRP A O 1
ATOM 652 N N . ASP A 1 86 ? -14.283 11.772 22.695 1.00 93.56 86 ASP A N 1
ATOM 653 C CA . ASP A 1 86 ? -14.118 10.808 23.784 1.00 93.56 86 ASP A CA 1
ATOM 654 C C . ASP A 1 86 ? -14.877 11.196 25.059 1.00 93.56 86 ASP A C 1
ATOM 656 O O . ASP A 1 86 ? -14.384 11.919 25.929 1.00 93.56 86 ASP A O 1
ATOM 660 N N . GLY A 1 87 ? -16.111 10.706 25.178 1.00 92.38 87 GLY A N 1
ATOM 661 C CA . GLY A 1 87 ? -16.946 10.888 26.362 1.00 92.38 87 GLY A CA 1
ATOM 662 C C . GLY A 1 87 ? -18.299 11.533 26.073 1.00 92.38 87 GLY A C 1
ATOM 663 O O . GLY A 1 87 ? -18.752 11.639 24.938 1.00 92.38 87 GLY A O 1
ATOM 664 N N . MET A 1 88 ? -19.009 11.928 27.131 1.00 92.56 88 MET A N 1
ATOM 665 C CA . MET A 1 88 ? -20.387 12.429 26.998 1.00 92.56 88 MET A CA 1
ATOM 666 C C . MET A 1 88 ? -20.465 13.852 26.432 1.00 92.56 88 MET A C 1
ATOM 668 O O . MET A 1 88 ? -21.490 14.221 25.860 1.00 92.56 88 MET A O 1
ATOM 672 N N . GLU A 1 89 ? -19.396 14.631 26.584 1.00 92.75 89 GLU A N 1
ATOM 673 C CA . GLU A 1 89 ? -19.252 15.962 25.998 1.00 92.75 89 GLU A CA 1
ATOM 674 C C . GLU A 1 89 ? -18.531 15.841 24.652 1.00 92.75 89 GLU A C 1
ATOM 676 O O . GLU A 1 89 ? -17.472 15.223 24.576 1.00 92.75 89 GLU A O 1
ATOM 681 N N . ALA A 1 90 ? -19.091 16.442 23.600 1.00 94.00 90 ALA A N 1
ATOM 682 C CA . ALA A 1 90 ? -18.493 16.474 22.266 1.00 94.00 90 ALA A CA 1
ATOM 683 C C . ALA A 1 90 ? -17.377 17.525 22.199 1.00 94.00 90 ALA A C 1
ATOM 685 O O . ALA A 1 90 ? -17.545 18.612 21.645 1.00 94.00 90 ALA A O 1
ATOM 686 N N . VAL A 1 91 ? -16.254 17.219 22.845 1.00 93.88 91 VAL A N 1
ATOM 687 C CA . VAL A 1 91 ? -15.069 18.075 22.877 1.00 93.88 91 VAL A CA 1
ATOM 688 C C . VAL A 1 91 ? -13.795 17.257 22.710 1.00 93.88 91 VAL A C 1
ATOM 690 O O . VAL A 1 91 ? -13.766 16.077 23.060 1.00 93.88 91 VAL A O 1
ATOM 693 N N . THR A 1 92 ? -12.714 17.881 22.235 1.00 88.25 92 THR A N 1
ATOM 694 C CA . THR A 1 92 ? -11.402 17.218 22.256 1.00 88.25 92 THR A CA 1
ATOM 695 C C . THR A 1 92 ? -10.967 16.940 23.705 1.00 88.25 92 THR A C 1
ATOM 697 O O . THR A 1 92 ? -11.097 17.831 24.555 1.00 88.25 92 THR A O 1
ATOM 700 N N . PRO A 1 93 ? -10.423 15.746 24.016 1.00 86.38 93 PRO A N 1
ATOM 701 C CA . PRO A 1 93 ? -10.098 15.342 25.388 1.00 86.38 93 PRO A CA 1
ATOM 702 C C . PRO A 1 93 ? -9.176 16.324 26.118 1.00 86.38 93 PRO A C 1
ATOM 704 O O . PRO A 1 93 ? -9.435 16.705 27.261 1.00 86.38 93 PRO A O 1
ATOM 707 N N . THR A 1 94 ? -8.118 16.772 25.435 1.00 86.25 94 THR A N 1
ATOM 708 C CA . THR A 1 94 ? -7.090 17.636 26.030 1.00 86.25 94 THR A CA 1
ATOM 709 C C . THR A 1 94 ? -7.431 19.125 25.899 1.00 86.25 94 THR A C 1
ATOM 711 O O . THR A 1 94 ? -7.448 19.846 26.895 1.00 86.25 94 THR A O 1
ATOM 714 N N . SER A 1 95 ? -7.706 19.609 24.683 1.00 87.81 95 SER A N 1
ATOM 715 C CA . SER A 1 95 ? -7.882 21.049 24.419 1.00 87.81 95 SER A CA 1
ATOM 716 C C . SER A 1 95 ? -9.302 21.559 24.658 1.00 87.81 95 SER A C 1
ATOM 718 O O . SER A 1 95 ? -9.508 22.771 24.662 1.00 87.81 95 SER A O 1
ATOM 720 N N . ARG A 1 96 ? -10.277 20.663 24.867 1.00 91.31 96 ARG A N 1
ATOM 721 C CA . ARG A 1 96 ? -11.694 20.991 25.088 1.00 91.31 96 ARG A CA 1
ATOM 722 C C . ARG A 1 96 ? -12.327 21.816 23.959 1.00 91.31 96 ARG A C 1
ATOM 724 O O . ARG A 1 96 ? -13.291 22.541 24.192 1.00 91.31 96 ARG A O 1
ATOM 731 N N . HIS A 1 97 ? -11.804 21.711 22.736 1.00 88.88 97 HIS A N 1
ATOM 732 C CA . HIS A 1 97 ? -12.440 22.327 21.571 1.00 88.88 97 HIS A CA 1
ATOM 733 C C . HIS A 1 97 ? -13.789 21.663 21.338 1.00 88.88 97 HIS A C 1
ATOM 735 O O . HIS A 1 97 ? -13.847 20.438 21.347 1.00 88.88 97 HIS A O 1
ATOM 741 N N . VAL A 1 98 ? -14.843 22.456 21.146 1.00 92.38 98 VAL A N 1
ATOM 742 C CA . VAL A 1 98 ? -16.170 21.944 20.785 1.00 92.38 98 VAL A CA 1
ATOM 743 C C . VAL A 1 98 ? -16.101 21.335 19.394 1.00 92.38 98 VAL A C 1
ATOM 745 O O . VAL A 1 98 ? -15.504 21.925 18.496 1.00 92.38 98 VAL A O 1
ATOM 748 N N . LEU A 1 99 ? -16.692 20.154 19.257 1.00 93.50 99 LEU A N 1
ATOM 749 C CA . LEU A 1 99 ? -16.689 19.358 18.042 1.00 93.50 99 LEU A CA 1
ATOM 750 C C . LEU A 1 99 ? -18.108 19.221 17.490 1.00 93.50 99 LEU A C 1
ATOM 752 O O . LEU A 1 99 ? -19.068 19.074 18.255 1.00 93.50 99 LEU A O 1
ATOM 756 N N . ASP A 1 100 ? -18.227 19.233 16.166 1.00 93.25 100 ASP A N 1
ATOM 757 C CA . ASP A 1 100 ? -19.493 19.026 15.473 1.00 93.25 100 ASP A CA 1
ATOM 758 C C . ASP A 1 100 ? -19.847 17.534 15.501 1.00 93.25 100 ASP A C 1
ATOM 760 O O . ASP A 1 100 ? -19.292 16.714 14.772 1.00 93.25 100 ASP A O 1
ATOM 764 N N . ALA A 1 101 ? -20.760 17.166 16.400 1.00 94.12 101 ALA A N 1
ATOM 765 C CA . ALA A 1 101 ? -21.174 15.784 16.615 1.00 94.12 101 ALA A CA 1
ATOM 766 C C . ALA A 1 101 ? -22.550 15.496 16.000 1.00 94.12 101 ALA A C 1
ATOM 768 O O . ALA A 1 101 ? -23.541 16.150 16.321 1.00 94.12 101 ALA A O 1
ATOM 769 N N . ASP A 1 102 ? -22.634 14.423 15.217 1.00 91.25 102 ASP A N 1
ATOM 770 C CA . ASP A 1 102 ? -23.866 13.924 14.586 1.00 91.25 102 ASP A CA 1
ATOM 771 C C . ASP A 1 102 ? -24.782 13.168 15.585 1.00 91.25 102 ASP A C 1
ATOM 773 O O . ASP A 1 102 ? -25.879 12.700 15.275 1.00 91.25 102 ASP A O 1
ATOM 777 N N . SER A 1 103 ? -24.349 12.966 16.839 1.00 91.00 103 SER A N 1
ATOM 778 C CA . SER A 1 103 ? -25.030 12.015 17.727 1.00 91.00 103 SER A CA 1
ATOM 779 C C . SER A 1 103 ? -24.692 12.126 19.217 1.00 91.00 103 SER A C 1
ATOM 781 O O . SER A 1 103 ? -23.976 13.003 19.684 1.00 91.00 103 SER A O 1
ATOM 783 N N . ARG A 1 104 ? -25.232 11.181 19.997 1.00 93.69 104 ARG A N 1
ATOM 784 C CA . ARG A 1 104 ? -24.863 10.899 21.388 1.00 93.69 104 ARG A CA 1
ATOM 785 C C . ARG A 1 104 ? -23.774 9.835 21.448 1.00 93.69 104 ARG A C 1
ATOM 787 O O . ARG A 1 104 ? -23.838 8.832 20.736 1.00 93.69 104 ARG A O 1
ATOM 794 N N . PHE A 1 105 ? -22.864 9.983 22.405 1.00 95.06 105 PHE A N 1
ATOM 795 C CA . PHE A 1 105 ? -21.710 9.099 22.565 1.00 95.06 105 PHE A CA 1
ATOM 796 C C . PHE A 1 105 ? -22.085 7.614 22.698 1.00 95.06 105 PHE A C 1
ATOM 798 O O . PHE A 1 105 ? -21.500 6.761 22.044 1.00 95.06 105 PHE A O 1
ATOM 805 N N . GLN A 1 106 ? -23.149 7.281 23.438 1.00 94.31 106 GLN A N 1
ATOM 806 C CA . GLN A 1 106 ? -23.608 5.889 23.555 1.00 94.31 106 GLN A CA 1
ATOM 807 C C . GLN A 1 106 ? -24.005 5.262 22.203 1.00 94.31 106 GLN A C 1
ATOM 809 O O . GLN A 1 106 ? -23.825 4.058 22.004 1.00 94.31 106 GLN A O 1
ATOM 814 N N . LYS A 1 107 ? -24.579 6.051 21.283 1.00 94.31 107 LYS A N 1
ATOM 815 C CA . LYS A 1 107 ? -24.926 5.588 19.931 1.00 94.31 107 LYS A CA 1
ATOM 816 C C . LYS A 1 107 ? -23.661 5.453 19.083 1.00 94.31 107 LYS A C 1
ATOM 818 O O . LYS A 1 107 ? -23.526 4.433 18.414 1.00 94.31 107 LYS A O 1
ATOM 823 N N . LEU A 1 108 ? -22.725 6.399 19.198 1.00 96.25 108 LEU A N 1
ATOM 824 C CA . LEU A 1 108 ? -21.407 6.318 18.564 1.00 96.25 108 LEU A CA 1
ATOM 825 C C . LEU A 1 108 ? -20.676 5.021 18.947 1.00 96.25 108 LEU A C 1
ATOM 827 O O . LEU A 1 108 ? -20.298 4.255 18.068 1.00 96.25 108 LEU A O 1
ATOM 831 N N . VAL A 1 109 ? -20.588 4.702 20.242 1.00 95.81 109 VAL A N 1
ATOM 832 C CA . VAL A 1 109 ? -19.961 3.464 20.742 1.00 95.81 109 VAL A CA 1
ATOM 833 C C . VAL A 1 109 ? -20.580 2.207 20.118 1.00 95.81 109 VAL A C 1
ATOM 835 O O . VAL A 1 109 ? -19.864 1.293 19.711 1.00 95.81 109 VAL A O 1
ATOM 838 N N . ARG A 1 110 ? -21.915 2.142 20.005 1.00 94.81 110 ARG A N 1
ATOM 839 C CA . ARG A 1 110 ? -22.602 0.984 19.402 1.00 94.81 110 ARG A CA 1
ATOM 840 C C . ARG A 1 110 ? -22.258 0.812 17.924 1.00 94.81 110 ARG A C 1
ATOM 842 O O . ARG A 1 110 ? -22.044 -0.317 17.489 1.00 94.81 110 ARG A O 1
ATOM 849 N N . ILE A 1 111 ? -22.228 1.910 17.171 1.00 95.31 111 ILE A N 1
ATOM 850 C CA . ILE A 1 111 ? -21.917 1.884 15.737 1.00 95.31 111 ILE A CA 1
ATOM 851 C C . ILE A 1 111 ? -20.440 1.550 15.534 1.00 95.31 111 ILE A C 1
ATOM 853 O O . ILE A 1 111 ? -20.133 0.670 14.740 1.00 95.31 111 ILE A O 1
ATOM 857 N N . ALA A 1 112 ? -19.541 2.139 16.324 1.00 96.44 112 ALA A N 1
ATOM 858 C CA . ALA A 1 112 ? -18.112 1.842 16.288 1.00 96.44 112 ALA A CA 1
ATOM 859 C C . ALA A 1 112 ? -17.823 0.345 16.463 1.00 96.44 112 ALA A C 1
ATOM 861 O O . ALA A 1 112 ? -17.132 -0.258 15.643 1.00 96.44 112 ALA A O 1
ATOM 862 N N . LEU A 1 113 ? -18.416 -0.276 17.489 1.00 95.69 113 LEU A N 1
ATOM 863 C CA . LEU A 1 113 ? -18.287 -1.715 17.727 1.00 95.69 113 LEU A CA 1
ATOM 864 C C . LEU A 1 113 ? -18.836 -2.544 16.559 1.00 95.69 113 LEU A C 1
ATOM 866 O O . LEU A 1 113 ? -18.236 -3.550 16.192 1.00 95.69 113 LEU A O 1
ATOM 870 N N . ARG A 1 114 ? -19.966 -2.140 15.966 1.00 94.94 114 ARG A N 1
ATOM 871 C CA . ARG A 1 114 ? -20.563 -2.840 14.819 1.00 94.94 114 ARG A CA 1
ATOM 872 C C . ARG A 1 114 ? -19.687 -2.743 13.570 1.00 94.94 114 ARG A C 1
ATOM 874 O O . ARG A 1 114 ? -19.451 -3.770 12.934 1.00 94.94 114 ARG A O 1
ATOM 881 N N . VAL A 1 115 ? -19.190 -1.548 13.249 1.00 96.62 115 VAL A N 1
ATOM 882 C CA . VAL A 1 115 ? -18.294 -1.308 12.111 1.00 96.62 115 VAL A CA 1
ATOM 883 C C . VAL A 1 115 ? -17.029 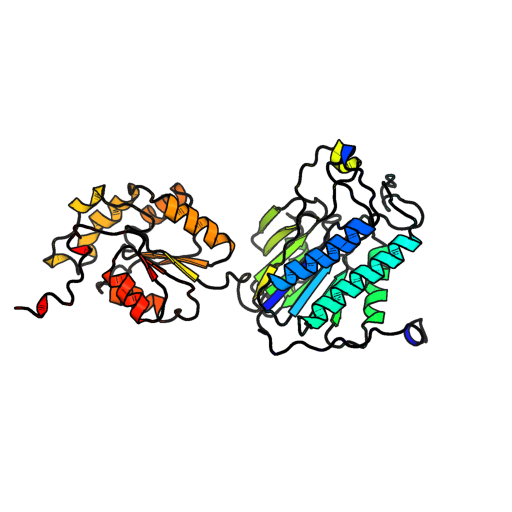-2.138 12.278 1.00 96.62 115 VAL A C 1
ATOM 885 O O . VAL A 1 115 ? -16.765 -2.994 11.444 1.00 96.62 115 VAL A O 1
ATOM 888 N N . LEU A 1 116 ? -16.302 -1.978 13.388 1.00 97.56 116 LEU A N 1
ATOM 889 C CA . LEU A 1 116 ? -15.033 -2.678 13.613 1.00 97.56 116 LEU A CA 1
ATOM 890 C C . LEU A 1 116 ? -15.184 -4.202 13.552 1.00 97.56 116 LEU A C 1
ATOM 892 O O . LEU A 1 116 ? -14.370 -4.863 12.913 1.00 97.56 116 LEU A O 1
ATOM 896 N N . ARG A 1 117 ? -16.250 -4.759 14.141 1.00 96.56 117 ARG A N 1
ATOM 897 C CA . ARG A 1 117 ? -16.547 -6.195 14.024 1.00 96.56 117 ARG A CA 1
ATOM 898 C C . ARG A 1 117 ? -16.788 -6.618 12.579 1.00 96.56 117 ARG A C 1
ATOM 900 O O . ARG A 1 117 ? -16.201 -7.590 12.128 1.00 96.56 117 ARG A O 1
ATOM 907 N N . THR A 1 118 ? -17.581 -5.849 11.835 1.00 96.75 118 THR A N 1
ATOM 908 C CA . THR A 1 118 ? -17.845 -6.121 10.413 1.00 96.75 118 THR A CA 1
ATOM 909 C C . THR A 1 118 ? -16.554 -6.118 9.593 1.00 96.75 118 THR A C 1
ATOM 911 O O . THR A 1 118 ? -16.370 -6.986 8.742 1.00 96.75 118 THR A O 1
ATOM 914 N N . LEU A 1 119 ? -15.643 -5.174 9.858 1.00 97.88 119 LEU A N 1
ATOM 915 C CA . LEU A 1 119 ? -14.351 -5.108 9.173 1.00 97.88 119 LEU A CA 1
ATOM 916 C C . LEU A 1 119 ? -13.480 -6.335 9.495 1.00 97.88 119 LEU A C 1
ATOM 918 O O . LEU A 1 119 ? -12.943 -6.963 8.584 1.00 97.88 119 LEU A O 1
ATOM 922 N N . ILE A 1 120 ? -13.378 -6.709 10.774 1.00 98.00 120 ILE A N 1
ATOM 923 C CA . ILE A 1 120 ? -12.607 -7.882 11.220 1.00 98.00 120 ILE A CA 1
ATOM 924 C C . ILE A 1 120 ? -13.176 -9.171 10.614 1.00 98.00 120 ILE A C 1
ATOM 926 O O . ILE A 1 120 ? -12.418 -9.972 10.068 1.00 98.00 120 ILE A O 1
ATOM 930 N N . ASP A 1 121 ? -14.497 -9.355 10.647 1.00 97.06 121 ASP A N 1
ATOM 931 C CA . ASP A 1 121 ? -15.163 -10.557 10.135 1.00 97.06 121 ASP A CA 1
ATOM 932 C C . ASP A 1 121 ? -14.957 -10.709 8.615 1.00 97.06 121 ASP A C 1
ATOM 934 O O . ASP A 1 121 ? -14.686 -11.807 8.124 1.00 97.06 121 ASP A O 1
ATOM 938 N N . LYS A 1 122 ? -15.003 -9.602 7.859 1.00 97.12 122 LYS A N 1
ATOM 939 C CA . LYS A 1 122 ? -14.702 -9.591 6.416 1.00 97.12 122 LYS A CA 1
ATOM 940 C C . LYS A 1 122 ? -13.247 -9.952 6.114 1.00 97.12 122 LYS A C 1
ATOM 942 O O . LYS A 1 122 ? -12.980 -10.688 5.162 1.00 97.12 122 LYS A O 1
ATOM 947 N N . LEU A 1 123 ? -12.304 -9.474 6.925 1.00 98.25 123 LEU A N 1
ATOM 948 C CA . LEU A 1 123 ? -10.896 -9.845 6.782 1.00 98.25 123 LEU A CA 1
ATOM 949 C C . LEU A 1 123 ? -10.663 -11.319 7.129 1.00 98.25 123 LEU A C 1
ATOM 951 O O . LEU A 1 123 ? -9.949 -11.999 6.398 1.00 98.25 123 LEU A O 1
ATOM 955 N N . LEU A 1 124 ? -11.323 -11.849 8.162 1.00 97.69 124 LEU A N 1
ATOM 956 C CA . LEU A 1 124 ? -11.260 -13.273 8.520 1.00 97.69 124 LEU A CA 1
ATOM 957 C C . LEU A 1 124 ? -11.855 -14.204 7.461 1.00 97.69 124 LEU A C 1
ATOM 959 O O . LEU A 1 124 ? -11.439 -15.360 7.360 1.00 97.69 124 LEU A O 1
ATOM 963 N N . ALA A 1 125 ? -12.828 -13.719 6.690 1.00 96.25 125 ALA A N 1
ATOM 964 C CA . ALA A 1 125 ? -13.418 -14.465 5.583 1.00 96.25 125 ALA A CA 1
ATOM 965 C C . ALA A 1 125 ? -12.486 -14.557 4.361 1.00 96.25 125 ALA A C 1
ATOM 967 O O . ALA A 1 125 ? -12.703 -15.389 3.482 1.00 96.25 125 ALA A O 1
ATOM 968 N N . THR A 1 126 ? -11.466 -13.697 4.279 1.00 95.19 126 THR A N 1
ATOM 969 C CA . THR A 1 126 ? -10.633 -13.522 3.076 1.00 95.19 126 THR A CA 1
ATOM 970 C C . THR A 1 126 ? -9.143 -13.742 3.314 1.00 95.19 126 THR A C 1
ATOM 972 O O . THR A 1 126 ? -8.408 -13.949 2.354 1.00 95.19 126 THR A O 1
ATOM 975 N N . HIS A 1 127 ? -8.709 -13.775 4.576 1.00 98.06 127 HIS A N 1
ATOM 976 C CA . HIS A 1 127 ? -7.332 -14.022 4.995 1.00 98.06 127 HIS A CA 1
ATOM 977 C C . HIS A 1 127 ? -7.290 -15.115 6.074 1.00 98.06 127 HIS A C 1
ATOM 979 O O . HIS A 1 127 ? -8.213 -15.268 6.876 1.00 98.06 127 HIS A O 1
ATOM 985 N N . ASN A 1 128 ? -6.202 -15.884 6.116 1.00 97.38 128 ASN A N 1
ATOM 986 C CA . ASN A 1 128 ? -6.017 -16.940 7.116 1.00 97.38 128 ASN A CA 1
ATOM 987 C C . ASN A 1 128 ? -5.574 -16.395 8.474 1.00 97.38 128 ASN A C 1
ATOM 989 O O . ASN A 1 128 ? -5.746 -17.074 9.484 1.00 97.38 128 ASN A O 1
ATOM 993 N N . LYS A 1 129 ? -4.988 -15.194 8.506 1.00 98.19 129 LYS A N 1
ATOM 994 C CA . LYS A 1 129 ? -4.566 -14.506 9.728 1.00 98.19 129 LYS A CA 1
ATOM 995 C C . LYS A 1 129 ? -4.964 -13.044 9.658 1.00 98.19 129 LYS A C 1
ATOM 997 O O . LYS A 1 129 ? -4.750 -12.395 8.639 1.00 98.19 129 LYS A O 1
ATOM 1002 N N . VAL A 1 130 ? -5.479 -12.517 10.759 1.00 98.56 130 VAL A N 1
ATOM 1003 C CA . VAL A 1 130 ? -5.809 -11.100 10.908 1.00 98.56 130 VAL A CA 1
ATOM 1004 C C . VAL A 1 130 ? -5.086 -10.570 12.138 1.00 98.56 130 VAL A C 1
ATOM 1006 O O . VAL A 1 130 ? -5.259 -11.079 13.241 1.00 98.56 130 VAL A O 1
ATOM 1009 N N . HIS A 1 131 ? -4.254 -9.554 11.964 1.00 98.69 131 HIS A N 1
ATOM 1010 C CA . HIS A 1 131 ? -3.682 -8.799 13.069 1.00 98.69 131 HIS A CA 1
ATOM 1011 C C . HIS A 1 131 ? -4.398 -7.460 13.195 1.00 98.69 131 HIS A C 1
ATOM 1013 O O . HIS A 1 131 ? -4.575 -6.754 12.204 1.00 98.69 131 HIS A O 1
ATOM 1019 N N . VAL A 1 132 ? -4.818 -7.110 14.404 1.00 98.38 132 VAL A N 1
ATOM 1020 C CA . VAL A 1 132 ? -5.584 -5.895 14.665 1.00 98.38 132 VAL A CA 1
ATOM 1021 C C . VAL A 1 132 ? -4.775 -4.947 15.538 1.00 98.38 132 VAL A C 1
ATOM 1023 O O . VAL A 1 132 ? -4.339 -5.303 16.636 1.00 98.38 132 VAL A O 1
ATOM 1026 N N . ILE A 1 133 ? -4.622 -3.717 15.054 1.00 97.69 133 ILE A N 1
ATOM 1027 C CA . ILE A 1 133 ? -4.035 -2.599 15.790 1.00 97.69 133 ILE A CA 1
ATOM 1028 C C . ILE A 1 133 ? -5.131 -1.563 16.000 1.00 97.69 133 ILE A C 1
ATOM 1030 O O . ILE A 1 133 ? -5.734 -1.086 15.042 1.00 97.69 133 ILE A O 1
ATOM 1034 N N . MET A 1 134 ? -5.379 -1.232 17.264 1.00 96.62 134 MET A N 1
ATOM 1035 C CA . MET A 1 134 ? -6.273 -0.157 17.692 1.00 96.62 134 MET A CA 1
ATOM 1036 C C . MET A 1 134 ? -5.419 0.876 18.423 1.00 96.62 134 MET A C 1
ATOM 1038 O O . MET A 1 134 ? -5.184 0.758 19.628 1.00 96.62 134 MET A O 1
ATOM 1042 N N . ALA A 1 135 ? -4.861 1.808 17.657 1.00 95.62 135 ALA A N 1
ATOM 1043 C CA . ALA A 1 135 ? -3.949 2.820 18.156 1.00 95.62 135 ALA A CA 1
ATOM 1044 C C . ALA A 1 135 ? -4.680 3.942 18.900 1.00 95.62 135 ALA A C 1
ATOM 1046 O O . ALA A 1 135 ? -5.835 4.249 18.614 1.00 95.62 135 ALA A O 1
ATOM 1047 N N . GLU A 1 136 ? -3.974 4.562 19.842 1.00 94.81 136 GLU A N 1
ATOM 1048 C CA . GLU A 1 136 ? -4.404 5.795 20.505 1.00 94.81 136 GLU A CA 1
ATOM 1049 C C . GLU A 1 136 ? -4.344 6.981 19.532 1.00 94.81 136 GLU A C 1
ATOM 1051 O O . GLU A 1 136 ? -3.284 7.241 18.955 1.00 94.81 136 GLU A O 1
ATOM 1056 N N . GLY A 1 137 ? -5.443 7.727 19.405 1.00 93.56 137 GLY A N 1
ATOM 1057 C CA . GLY A 1 137 ? -5.474 9.053 18.793 1.00 93.56 137 GLY A CA 1
ATOM 1058 C C . GLY A 1 137 ? -5.771 10.162 19.806 1.00 93.56 137 GLY A C 1
ATOM 1059 O O . GLY A 1 137 ? -6.123 9.900 20.956 1.00 93.56 137 GLY A O 1
ATOM 1060 N N . ASN A 1 138 ? -5.603 11.425 19.407 1.00 93.88 138 ASN A N 1
ATOM 1061 C CA . ASN A 1 138 ? -5.877 12.569 20.284 1.00 93.88 138 ASN A CA 1
ATOM 1062 C C . ASN A 1 138 ? -7.365 12.947 20.390 1.00 93.88 138 ASN A C 1
ATOM 1064 O O . ASN A 1 138 ? -7.689 13.825 21.190 1.00 93.88 138 ASN A O 1
ATOM 1068 N N . HIS A 1 139 ? -8.251 12.332 19.608 1.00 94.62 139 HIS A N 1
ATOM 1069 C CA . HIS A 1 139 ? -9.707 12.451 19.722 1.00 94.62 139 HIS A CA 1
ATOM 1070 C C . HIS A 1 139 ? -10.340 11.318 20.534 1.00 94.62 139 HIS A C 1
ATOM 1072 O O . HIS A 1 139 ? -11.470 11.490 20.987 1.00 94.62 139 HIS A O 1
ATOM 1078 N N . ASP A 1 140 ? -9.638 10.197 20.735 1.00 93.69 140 ASP A N 1
ATOM 1079 C CA . ASP A 1 140 ? -10.173 8.971 21.338 1.00 93.69 140 ASP A CA 1
ATOM 1080 C C . ASP A 1 140 ? -9.191 8.253 22.295 1.00 93.69 140 ASP A C 1
ATOM 1082 O O . ASP A 1 140 ? -9.112 7.023 22.326 1.00 93.69 140 ASP A O 1
ATOM 1086 N N . GLU A 1 141 ? -8.454 9.012 23.117 1.00 93.06 141 GLU A N 1
ATOM 1087 C CA . GLU A 1 141 ? -7.419 8.509 24.045 1.00 93.06 141 GLU A CA 1
ATOM 1088 C C . GLU A 1 141 ? -7.913 7.401 25.004 1.00 93.06 141 GLU A C 1
ATOM 1090 O O . GLU A 1 141 ? -7.282 6.356 25.143 1.00 93.06 141 GLU A O 1
ATOM 1095 N N . ALA A 1 142 ? -9.054 7.589 25.665 1.00 93.75 142 ALA A N 1
ATOM 1096 C CA . ALA A 1 142 ? -9.687 6.579 26.512 1.00 93.75 142 ALA A CA 1
ATOM 1097 C C . ALA A 1 142 ? -10.480 5.555 25.689 1.00 93.75 142 ALA A C 1
ATOM 1099 O O . ALA A 1 142 ? -10.546 4.377 26.062 1.00 93.75 142 ALA A O 1
ATOM 1100 N N . SER A 1 143 ? -11.083 5.983 24.578 1.00 95.12 143 SER A N 1
ATOM 1101 C CA . SER A 1 143 ? -11.926 5.107 23.769 1.00 95.12 143 SER A CA 1
ATOM 1102 C C . SER A 1 143 ? -11.188 4.040 22.987 1.00 95.12 143 SER A C 1
ATOM 1104 O O . SER A 1 143 ? -11.607 2.880 22.983 1.00 95.12 143 SER A O 1
ATOM 1106 N N . SER A 1 144 ? -10.038 4.385 22.429 1.00 94.44 144 SER A N 1
ATOM 1107 C CA . SER A 1 144 ? -9.108 3.436 21.822 1.00 94.44 144 SER A CA 1
ATOM 1108 C C . SER A 1 144 ? -8.718 2.314 22.796 1.00 94.44 144 SER A C 1
ATOM 1110 O O . SER A 1 144 ? -8.680 1.146 22.402 1.00 94.44 144 SER A O 1
ATOM 1112 N N . VAL A 1 145 ? -8.529 2.620 24.089 1.00 95.38 145 VAL A N 1
ATOM 1113 C CA . VAL A 1 145 ? -8.201 1.623 25.123 1.00 95.38 145 VAL A CA 1
ATOM 1114 C C . VAL A 1 145 ? -9.319 0.598 25.285 1.00 95.38 145 VAL A C 1
ATOM 1116 O O . VAL A 1 145 ? -9.063 -0.600 25.156 1.00 95.38 145 VAL A O 1
ATOM 1119 N N . TRP A 1 146 ? -10.557 1.025 25.562 1.00 93.88 146 TRP A N 1
ATOM 1120 C CA . TRP A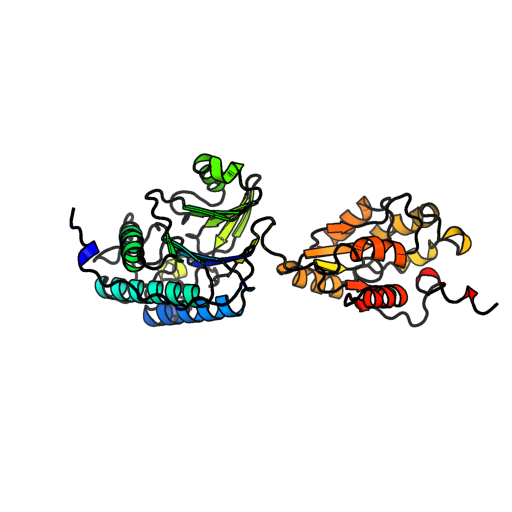 1 146 ? -11.636 0.059 25.796 1.00 93.88 146 TRP A CA 1
ATOM 1121 C C . TRP A 1 146 ? -12.094 -0.639 24.510 1.00 93.88 146 TRP A C 1
ATOM 1123 O O . TRP A 1 146 ? -12.525 -1.790 24.589 1.00 93.88 146 TRP A O 1
ATOM 1133 N N . LEU A 1 147 ? -11.950 -0.011 23.336 1.00 94.81 147 LEU A N 1
ATOM 1134 C CA . LEU A 1 147 ? -12.168 -0.669 22.042 1.00 94.81 147 LEU A CA 1
ATOM 1135 C C . LEU A 1 147 ? -11.178 -1.816 21.841 1.00 94.81 147 LEU A C 1
ATOM 1137 O O . LEU A 1 147 ? -11.590 -2.938 21.548 1.00 94.81 147 LEU A O 1
ATOM 1141 N N . ARG A 1 148 ? -9.886 -1.553 22.050 1.00 94.75 148 ARG A N 1
ATOM 1142 C CA . ARG A 1 148 ? -8.810 -2.539 21.920 1.00 94.75 148 ARG A CA 1
ATOM 1143 C C . ARG A 1 148 ? -8.973 -3.706 22.885 1.00 94.75 148 ARG A C 1
ATOM 1145 O O . ARG A 1 148 ? -8.977 -4.860 22.466 1.00 94.75 148 ARG A O 1
ATOM 1152 N N . GLU A 1 149 ? -9.123 -3.410 24.174 1.00 94.75 149 GLU A N 1
ATOM 1153 C CA . GLU A 1 149 ? -9.258 -4.441 25.204 1.00 94.75 149 GLU A CA 1
ATOM 1154 C C . GLU A 1 149 ? -10.561 -5.226 25.017 1.00 94.75 149 GLU A C 1
ATOM 1156 O O . GLU A 1 149 ? -10.543 -6.457 24.962 1.00 94.75 149 GLU A O 1
ATOM 1161 N N . GLY A 1 150 ? -11.681 -4.522 24.833 1.00 93.31 150 GLY A N 1
ATOM 1162 C CA . GLY A 1 150 ? -13.004 -5.119 24.703 1.00 93.31 150 GLY A CA 1
ATOM 1163 C C . GLY A 1 150 ? -13.146 -6.002 23.467 1.00 93.31 150 GLY A C 1
ATOM 1164 O O . GLY A 1 150 ? -13.589 -7.144 23.587 1.00 93.31 150 GLY A O 1
ATOM 1165 N N . LEU A 1 151 ? -12.740 -5.524 22.286 1.00 94.25 151 LEU A N 1
ATOM 1166 C CA . LEU A 1 151 ? -12.814 -6.337 21.069 1.00 94.25 151 LEU A CA 1
ATOM 1167 C C . LEU A 1 151 ? -11.853 -7.529 21.129 1.00 94.25 151 LEU A C 1
ATOM 1169 O O . LEU A 1 151 ? -12.239 -8.620 20.715 1.00 94.25 151 LEU A O 1
ATOM 1173 N N . SER A 1 152 ? -10.663 -7.383 21.726 1.00 94.50 152 SER A N 1
ATOM 1174 C CA . SER A 1 152 ? -9.754 -8.526 21.895 1.00 94.50 152 SER A CA 1
ATOM 1175 C C . SER A 1 152 ? -10.368 -9.661 22.718 1.00 94.50 152 SER A C 1
ATOM 1177 O O . SER A 1 152 ? -10.161 -10.829 22.401 1.00 94.50 152 SER A O 1
ATOM 1179 N N . MET A 1 153 ? -11.192 -9.331 23.719 1.00 92.25 153 MET A N 1
ATOM 1180 C CA . MET A 1 153 ? -11.935 -10.320 24.503 1.00 92.25 153 MET A CA 1
ATOM 1181 C C . MET A 1 153 ? -13.079 -10.958 23.705 1.00 92.25 153 MET A C 1
ATOM 1183 O O . MET A 1 153 ? -13.353 -12.144 23.864 1.00 92.25 153 MET A O 1
ATOM 1187 N N . VAL A 1 154 ? -13.752 -10.198 22.834 1.00 91.81 154 VAL A N 1
ATOM 1188 C CA . VAL A 1 154 ? -14.837 -10.723 21.981 1.00 91.81 154 VAL A CA 1
ATOM 1189 C C . VAL A 1 154 ? -14.322 -11.791 21.009 1.00 91.81 154 VAL A C 1
ATOM 1191 O O . VAL A 1 154 ? -15.018 -12.780 20.775 1.00 91.81 154 VAL A O 1
ATOM 1194 N N . TYR A 1 155 ? -13.106 -11.613 20.487 1.00 94.25 155 TYR A N 1
ATOM 1195 C CA . TYR A 1 155 ? -12.464 -12.515 19.523 1.00 94.25 155 TYR A CA 1
ATOM 1196 C C . TYR A 1 155 ? -11.487 -13.522 20.160 1.00 94.25 155 TYR A C 1
ATOM 1198 O O . TYR A 1 155 ? -10.762 -14.192 19.433 1.00 94.25 155 TYR A O 1
ATOM 1206 N N . GLU A 1 156 ? -11.456 -13.678 21.490 1.00 91.38 156 GLU A N 1
ATOM 1207 C CA . GLU A 1 156 ? -10.433 -14.501 22.171 1.00 91.38 156 GLU A CA 1
ATOM 1208 C C . GLU A 1 156 ? -10.422 -15.986 21.751 1.00 91.38 156 GLU A C 1
ATOM 1210 O O . GLU A 1 156 ? -9.400 -16.655 21.882 1.00 91.38 156 GLU A O 1
ATOM 1215 N N . ASN A 1 157 ? -11.550 -16.489 21.234 1.00 90.75 157 ASN A N 1
ATOM 1216 C CA . ASN A 1 157 ? -11.710 -17.868 20.767 1.00 90.75 157 ASN A CA 1
ATOM 1217 C C . ASN A 1 157 ? -11.425 -18.053 19.267 1.00 90.75 157 ASN A C 1
ATOM 1219 O O . ASN A 1 157 ? -11.501 -19.179 18.781 1.00 90.75 157 ASN A O 1
ATOM 1223 N N . GLU A 1 158 ? -11.124 -16.986 18.524 1.00 94.75 158 GLU A N 1
ATOM 1224 C CA . GLU A 1 158 ? -10.744 -17.069 17.112 1.00 94.75 158 GLU A CA 1
ATOM 1225 C C . GLU A 1 158 ? -9.208 -17.063 17.003 1.00 94.75 158 GLU A C 1
ATOM 1227 O O . GLU A 1 158 ? -8.588 -15.998 17.057 1.00 94.75 158 GLU A O 1
ATOM 1232 N N . PRO A 1 159 ? -8.557 -18.232 16.836 1.00 93.62 159 PRO A N 1
ATOM 1233 C CA . PRO A 1 159 ? -7.096 -18.339 16.854 1.00 93.62 159 PRO A CA 1
ATOM 1234 C C . PRO A 1 159 ? -6.414 -17.641 15.669 1.00 93.62 159 PRO A C 1
ATOM 1236 O O . PRO A 1 159 ? -5.194 -17.471 15.682 1.00 93.62 159 PRO A O 1
ATOM 1239 N N . ARG A 1 160 ? -7.172 -17.253 14.634 1.00 96.75 160 ARG A N 1
ATOM 1240 C CA . ARG A 1 160 ? -6.656 -16.518 13.473 1.00 96.75 160 ARG A CA 1
ATOM 1241 C C . ARG A 1 160 ? -6.588 -15.010 13.694 1.00 96.75 160 ARG A C 1
ATOM 1243 O O . ARG A 1 160 ? -5.939 -14.337 12.894 1.00 96.75 160 ARG A O 1
ATOM 1250 N N . VAL A 1 161 ? -7.215 -14.473 14.747 1.00 97.81 161 VAL A N 1
ATOM 1251 C CA . VAL A 1 161 ? -7.093 -13.053 15.103 1.00 97.81 161 VAL A CA 1
ATOM 1252 C C . VAL A 1 161 ? -6.021 -12.870 16.170 1.00 97.81 161 VAL A C 1
ATOM 1254 O O . VAL A 1 161 ? -6.042 -13.495 17.226 1.00 97.81 161 VAL A O 1
ATOM 1257 N N . THR A 1 162 ? -5.103 -11.943 15.923 1.00 97.56 162 THR A N 1
ATOM 1258 C CA . THR A 1 162 ? -4.127 -11.474 16.910 1.00 97.56 162 THR A CA 1
ATOM 1259 C C . THR A 1 162 ? -4.278 -9.972 17.119 1.00 97.56 162 THR A C 1
ATOM 1261 O O . THR A 1 162 ? -4.750 -9.261 16.237 1.00 97.56 162 THR A O 1
ATOM 1264 N N . TRP A 1 163 ? -3.877 -9.482 18.289 1.00 97.00 163 TRP A N 1
ATOM 1265 C CA . TRP A 1 163 ? -4.084 -8.092 18.696 1.00 97.00 163 TRP A CA 1
ATOM 1266 C C . TRP A 1 163 ? -2.782 -7.487 19.211 1.00 97.00 163 TRP A C 1
ATOM 1268 O O . TRP A 1 163 ? -2.100 -8.119 20.021 1.00 97.00 163 TRP A O 1
ATOM 1278 N N . ASP A 1 164 ? -2.465 -6.254 18.816 1.00 95.62 164 ASP A N 1
ATOM 1279 C CA . ASP A 1 164 ? -1.498 -5.446 19.563 1.00 95.62 164 ASP A CA 1
ATOM 1280 C C . ASP A 1 164 ? -2.213 -4.774 20.749 1.00 95.62 164 ASP A C 1
ATOM 1282 O O . ASP A 1 164 ? -3.015 -3.857 20.575 1.00 95.62 164 ASP A O 1
ATOM 1286 N N . ARG A 1 165 ? -1.946 -5.268 21.966 1.00 93.56 165 ARG A N 1
ATOM 1287 C CA . ARG A 1 165 ? -2.541 -4.796 23.235 1.00 93.56 165 ARG A CA 1
ATOM 1288 C C . ARG A 1 165 ? -1.585 -3.941 24.071 1.00 93.56 165 ARG A C 1
ATOM 1290 O O . ARG A 1 165 ? -1.781 -3.773 25.273 1.00 93.56 165 ARG A O 1
ATOM 1297 N N . ARG A 1 166 ? -0.501 -3.428 23.481 1.00 92.81 166 ARG A N 1
ATOM 1298 C CA . ARG A 1 166 ? 0.477 -2.618 24.222 1.00 92.81 166 ARG A CA 1
ATOM 1299 C C . ARG A 1 166 ? -0.153 -1.315 24.702 1.00 92.81 166 ARG A C 1
ATOM 1301 O O . ARG A 1 166 ? -0.806 -0.621 23.937 1.00 92.81 166 ARG A O 1
ATOM 1308 N N . ALA A 1 167 ? 0.098 -0.936 25.952 1.00 92.38 167 ALA A N 1
ATOM 1309 C CA . ALA A 1 167 ? -0.324 0.371 26.465 1.00 92.38 167 ALA A CA 1
ATOM 1310 C C . ALA A 1 167 ? 0.465 1.544 25.845 1.00 92.38 167 ALA A C 1
ATOM 1312 O O . ALA A 1 167 ? -0.005 2.673 25.863 1.00 92.38 167 ALA A O 1
ATOM 1313 N N . ASP A 1 168 ? 1.659 1.278 25.310 1.00 94.12 168 ASP A N 1
ATOM 1314 C CA . ASP A 1 168 ? 2.495 2.256 24.608 1.00 94.12 168 ASP A CA 1
ATOM 1315 C C . ASP A 1 168 ? 1.827 2.683 23.281 1.00 94.12 168 ASP A C 1
ATOM 1317 O O . ASP A 1 168 ? 1.383 1.798 22.549 1.00 94.12 168 ASP A O 1
ATOM 1321 N N . PRO A 1 169 ? 1.780 3.983 22.914 1.00 95.38 169 PRO A N 1
ATOM 1322 C CA . PRO A 1 169 ? 1.168 4.448 21.659 1.00 95.38 169 PRO A CA 1
ATOM 1323 C C . PRO A 1 169 ? 2.027 4.175 20.409 1.00 95.38 169 PRO A C 1
ATOM 1325 O O . PRO A 1 169 ? 1.831 4.790 19.362 1.00 95.38 169 PRO A O 1
ATOM 1328 N N . TYR A 1 170 ? 3.007 3.277 20.519 1.00 97.62 170 TYR A N 1
ATOM 1329 C CA . TYR A 1 170 ? 3.858 2.823 19.427 1.00 97.62 170 TYR A CA 1
ATOM 1330 C C . TYR A 1 170 ? 3.599 1.336 19.234 1.00 97.62 170 TYR A C 1
ATOM 1332 O O . TYR A 1 170 ? 3.684 0.560 20.188 1.00 97.62 170 TYR A O 1
ATOM 1340 N N . TYR A 1 171 ? 3.319 0.945 17.997 1.00 98.06 171 TYR A N 1
ATOM 1341 C CA . TYR A 1 171 ? 2.925 -0.419 17.657 1.00 98.06 171 TYR A CA 1
ATOM 1342 C C . TYR A 1 171 ? 3.842 -0.978 16.580 1.00 98.06 171 TYR A C 1
ATOM 1344 O O . TYR A 1 171 ? 4.444 -0.228 15.805 1.00 98.06 171 TYR A O 1
ATOM 1352 N N . VAL A 1 172 ? 3.956 -2.303 16.543 1.00 97.88 172 VAL A N 1
ATOM 1353 C CA . VAL A 1 172 ? 4.792 -2.994 15.562 1.00 97.88 172 VAL A CA 1
ATOM 1354 C C . VAL A 1 172 ? 4.245 -4.378 15.249 1.00 97.88 172 VAL A C 1
ATOM 1356 O O . VAL A 1 172 ? 3.874 -5.131 16.154 1.00 97.88 172 VAL A O 1
ATOM 1359 N N . TYR A 1 173 ? 4.277 -4.721 13.965 1.00 98.12 173 TYR A N 1
ATOM 1360 C CA . TYR A 1 173 ? 3.994 -6.050 13.451 1.00 98.12 173 TYR A CA 1
ATOM 1361 C C . TYR A 1 173 ? 5.196 -6.580 12.656 1.00 98.12 173 TYR A C 1
ATOM 1363 O O . TYR A 1 173 ? 5.632 -5.961 11.686 1.00 98.12 173 TYR A O 1
ATOM 1371 N N . GLU A 1 174 ? 5.746 -7.717 13.087 1.00 97.56 174 GLU A N 1
ATOM 1372 C CA . GLU A 1 174 ? 6.867 -8.408 12.437 1.00 97.56 174 GLU A CA 1
ATOM 1373 C C . GLU A 1 174 ? 6.328 -9.452 11.450 1.00 97.56 174 GLU A C 1
ATOM 1375 O O . GLU A 1 174 ? 5.544 -10.328 11.820 1.00 97.56 174 GLU A O 1
ATOM 1380 N N . PHE A 1 175 ? 6.767 -9.372 10.196 1.00 97.06 175 PHE A N 1
ATOM 1381 C CA . PHE A 1 175 ? 6.372 -10.252 9.103 1.00 97.06 175 PHE A CA 1
ATOM 1382 C C . PHE A 1 175 ? 7.609 -10.709 8.317 1.00 97.06 175 PHE A C 1
ATOM 1384 O O . PHE A 1 175 ? 8.042 -10.079 7.352 1.00 97.06 175 PHE A O 1
ATOM 1391 N N . GLY A 1 176 ? 8.218 -11.814 8.756 1.00 95.19 176 GLY A N 1
ATOM 1392 C CA . GLY A 1 176 ? 9.473 -12.308 8.187 1.00 95.19 176 GLY A CA 1
ATOM 1393 C C . GLY A 1 176 ? 10.634 -11.339 8.441 1.00 95.19 176 GLY A C 1
ATOM 1394 O O . GLY A 1 176 ? 11.008 -11.109 9.581 1.00 95.19 176 GLY A O 1
ATOM 1395 N N . GLN A 1 177 ? 11.216 -10.794 7.376 1.00 94.81 177 GLN A N 1
ATOM 1396 C CA . GLN A 1 177 ? 12.227 -9.734 7.387 1.00 94.81 177 GLN A CA 1
ATOM 1397 C C . GLN A 1 177 ? 11.624 -8.330 7.210 1.00 94.81 177 GLN A C 1
ATOM 1399 O O . GLN A 1 177 ? 12.383 -7.375 7.043 1.00 94.81 177 GLN A O 1
ATOM 1404 N N . THR A 1 178 ? 10.299 -8.194 7.208 1.00 95.62 178 THR A N 1
ATOM 1405 C CA . THR A 1 178 ? 9.597 -6.913 7.080 1.00 95.62 178 THR A CA 1
ATOM 1406 C C . THR A 1 178 ? 8.939 -6.545 8.405 1.00 95.62 178 THR A C 1
ATOM 1408 O O . THR A 1 178 ? 8.208 -7.348 8.976 1.00 95.62 178 THR A O 1
ATOM 1411 N N . ALA A 1 179 ? 9.160 -5.323 8.886 1.00 97.50 179 ALA A N 1
ATOM 1412 C CA . ALA A 1 179 ? 8.478 -4.773 10.051 1.00 97.50 179 ALA A CA 1
ATOM 1413 C C . ALA A 1 179 ? 7.593 -3.591 9.653 1.00 97.50 179 ALA A C 1
ATOM 1415 O O . ALA A 1 179 ? 8.042 -2.661 8.978 1.00 97.50 179 ALA A O 1
ATOM 1416 N N . LEU A 1 180 ? 6.343 -3.627 10.110 1.00 98.19 180 LEU A N 1
ATOM 1417 C CA . LEU A 1 180 ? 5.395 -2.527 9.985 1.00 98.19 180 LEU A CA 1
ATOM 1418 C C . LEU A 1 180 ? 5.259 -1.839 11.339 1.00 98.19 180 LEU A C 1
ATOM 1420 O O . LEU A 1 180 ? 4.952 -2.493 12.335 1.00 98.19 1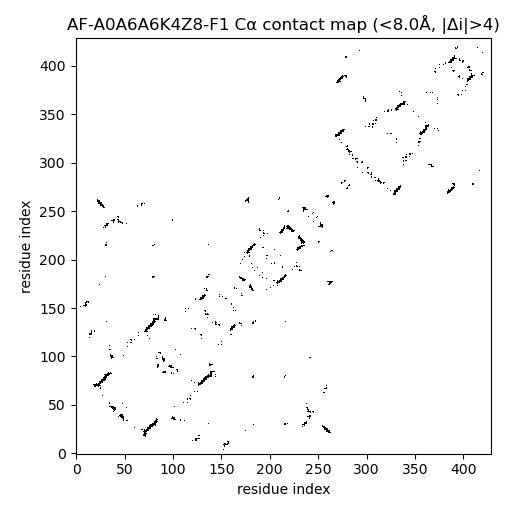80 LEU A O 1
ATOM 1424 N N 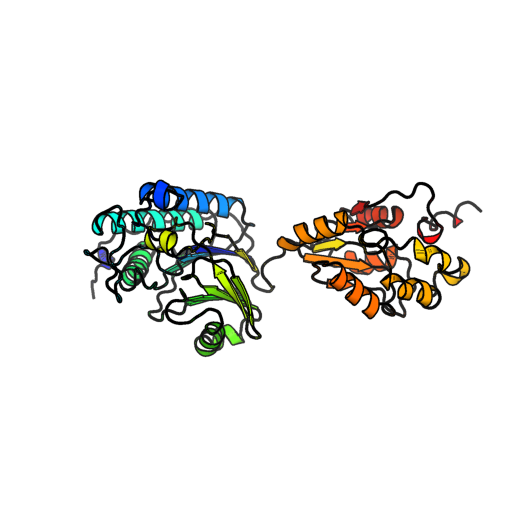. TYR A 1 181 ? 5.487 -0.535 11.377 1.00 98.25 181 TYR A N 1
ATOM 1425 C CA . TYR A 1 181 ? 5.433 0.296 12.572 1.00 98.25 181 TYR A CA 1
ATOM 1426 C C . TYR A 1 181 ? 4.268 1.272 12.477 1.00 98.25 181 TYR A C 1
ATOM 1428 O O . TYR A 1 181 ? 4.005 1.818 11.408 1.00 98.25 181 TYR A O 1
ATOM 1436 N N . PHE A 1 182 ? 3.585 1.529 13.590 1.00 98.19 182 PHE A N 1
ATOM 1437 C CA . PHE A 1 182 ? 2.401 2.388 13.594 1.00 98.19 182 PHE A CA 1
ATOM 1438 C C . PHE A 1 182 ? 2.420 3.347 14.774 1.00 98.19 182 PHE A C 1
ATOM 1440 O O . PHE A 1 182 ? 2.788 2.976 15.892 1.00 98.19 182 PHE A O 1
ATOM 1447 N N . HIS A 1 183 ? 2.026 4.590 14.514 1.00 97.50 183 HIS A N 1
ATOM 1448 C CA . HIS A 1 183 ? 1.820 5.620 15.526 1.00 97.50 183 HIS A CA 1
ATOM 1449 C C . HIS A 1 183 ? 0.894 6.691 14.944 1.00 97.50 183 HIS A C 1
ATOM 1451 O O . HIS A 1 183 ? 1.106 7.120 13.818 1.00 97.50 183 HIS A O 1
ATOM 1457 N N . HIS A 1 184 ? -0.085 7.184 15.702 1.00 96.38 184 HIS A N 1
ATOM 1458 C CA . HIS A 1 184 ? -1.062 8.142 15.171 1.00 96.38 184 HIS A CA 1
ATOM 1459 C C . HIS A 1 184 ? -0.418 9.437 14.637 1.00 96.38 184 HIS A C 1
ATOM 1461 O O . HIS A 1 184 ? -0.709 9.888 13.538 1.00 96.38 184 HIS A O 1
ATOM 1467 N N . GLY A 1 185 ? 0.551 9.991 15.368 1.00 94.44 185 GLY A N 1
ATOM 1468 C CA . GLY A 1 185 ? 1.341 11.159 14.940 1.00 94.44 185 GLY A CA 1
ATOM 1469 C C . GLY A 1 185 ? 1.170 12.388 15.835 1.00 94.44 185 GLY A C 1
ATOM 1470 O O . GLY A 1 185 ? 1.923 13.357 15.709 1.00 94.44 185 GLY A O 1
ATOM 1471 N N . HIS A 1 186 ? 0.242 12.327 16.795 1.00 92.88 186 HIS A N 1
ATOM 1472 C CA . HIS A 1 186 ? -0.031 13.389 17.770 1.00 92.88 186 HIS A CA 1
ATOM 1473 C C . HIS A 1 186 ? 1.120 13.619 18.754 1.00 92.88 186 HIS A C 1
ATOM 1475 O O . HIS A 1 186 ? 1.444 14.764 19.064 1.00 92.88 186 HIS A O 1
ATOM 1481 N N . LYS A 1 187 ? 1.778 12.556 19.244 1.00 93.25 187 LYS A N 1
ATOM 1482 C CA . LYS A 1 187 ? 2.910 12.683 20.191 1.00 93.25 187 LYS A CA 1
ATOM 1483 C C . LYS A 1 187 ? 4.270 12.875 19.506 1.00 93.25 187 LYS A C 1
ATOM 1485 O O . LYS A 1 187 ? 5.169 13.493 20.088 1.00 93.25 187 LYS A O 1
ATOM 1490 N N . ARG A 1 188 ? 4.458 12.344 18.292 1.00 93.12 188 ARG A N 1
ATOM 1491 C CA . ARG A 1 188 ? 5.701 12.439 17.507 1.00 93.12 188 ARG A CA 1
ATOM 1492 C C . ARG A 1 188 ? 5.404 12.567 16.024 1.00 93.12 188 ARG A C 1
ATOM 1494 O O . ARG A 1 188 ? 4.608 11.816 15.475 1.00 93.12 188 ARG A O 1
ATOM 1501 N N . ARG A 1 189 ? 6.077 13.529 15.391 1.00 86.69 189 ARG A N 1
ATOM 1502 C CA . ARG A 1 189 ? 5.895 13.858 13.977 1.00 86.69 189 ARG A CA 1
ATOM 1503 C C . ARG A 1 189 ? 6.612 12.844 13.084 1.00 86.69 189 ARG A C 1
ATOM 1505 O O . ARG A 1 189 ? 7.622 12.263 13.475 1.00 86.69 189 ARG A O 1
ATOM 1512 N N . MET A 1 190 ? 6.134 12.739 11.848 1.00 87.50 190 MET A N 1
ATOM 1513 C CA . MET A 1 190 ? 6.633 11.843 10.799 1.00 87.50 190 MET A CA 1
ATOM 1514 C C . MET A 1 190 ? 8.168 11.815 10.653 1.00 87.50 190 MET A C 1
ATOM 1516 O O . MET A 1 190 ? 8.750 10.747 10.557 1.00 87.50 190 MET A O 1
ATOM 1520 N N . HIS A 1 191 ? 8.842 12.970 10.698 1.00 85.38 191 HIS A N 1
ATOM 1521 C CA . HIS A 1 191 ? 10.299 13.070 10.500 1.00 85.38 191 HIS A CA 1
ATOM 1522 C C . HIS A 1 191 ? 11.147 12.659 11.722 1.00 85.38 191 HIS A C 1
ATOM 1524 O O . HIS A 1 191 ? 12.365 12.804 11.695 1.00 85.38 191 HIS A O 1
ATOM 1530 N N . GLN A 1 192 ? 10.513 12.237 12.820 1.00 90.25 192 GLN A N 1
ATOM 1531 C CA . GLN A 1 192 ? 11.183 11.864 14.075 1.00 90.25 192 GLN A CA 1
ATOM 1532 C C . GLN A 1 192 ? 10.746 10.492 14.598 1.00 90.25 192 GLN A C 1
ATOM 1534 O O . GLN A 1 192 ? 11.317 9.993 15.569 1.00 90.25 192 GLN A O 1
ATOM 1539 N N . VAL A 1 193 ? 9.677 9.920 14.040 1.00 96.06 193 VAL A N 1
ATOM 1540 C CA . VAL A 1 193 ? 9.028 8.729 14.601 1.00 96.06 193 VAL A CA 1
ATOM 1541 C C . VAL A 1 193 ? 9.862 7.463 14.380 1.00 96.06 193 VAL A C 1
ATOM 1543 O O . VAL A 1 193 ? 9.887 6.582 15.236 1.00 96.06 193 VAL A O 1
ATOM 1546 N N . ASP A 1 194 ? 10.611 7.409 13.282 1.00 95.75 194 ASP A N 1
ATOM 1547 C CA . ASP A 1 194 ? 11.497 6.310 12.896 1.00 95.75 194 ASP A CA 1
ATOM 1548 C C . ASP A 1 194 ? 12.584 6.028 13.945 1.00 95.75 194 ASP A C 1
ATOM 1550 O O . ASP A 1 194 ? 12.792 4.879 14.339 1.00 95.75 194 ASP A O 1
ATOM 1554 N N . GLN A 1 195 ? 13.216 7.075 14.483 1.00 96.94 195 GLN A N 1
ATOM 1555 C CA . GLN A 1 195 ? 14.218 6.956 15.547 1.00 96.94 195 GLN A CA 1
ATOM 1556 C C . GLN A 1 195 ? 13.615 6.362 16.823 1.00 96.94 195 GLN A C 1
ATOM 1558 O O . GLN A 1 195 ? 14.262 5.584 17.528 1.00 96.94 195 GLN A O 1
ATOM 1563 N N . VAL A 1 196 ? 12.359 6.710 17.119 1.00 97.69 196 VAL A N 1
ATOM 1564 C CA . VAL A 1 196 ? 11.643 6.188 18.285 1.00 97.69 196 VAL A CA 1
ATOM 1565 C C . VAL A 1 196 ? 11.295 4.716 18.084 1.00 97.69 196 VAL A C 1
ATOM 1567 O O . VAL A 1 196 ? 11.507 3.924 19.002 1.00 97.69 196 VAL A O 1
ATOM 1570 N N . PHE A 1 197 ? 10.838 4.327 16.891 1.00 98.12 197 PHE A N 1
ATOM 1571 C CA . PHE A 1 197 ? 10.587 2.925 16.556 1.00 98.12 197 PHE A CA 1
ATOM 1572 C C . PHE A 1 197 ? 11.854 2.076 16.645 1.00 98.12 197 PHE A C 1
ATOM 1574 O O . PHE A 1 197 ? 11.846 1.051 17.327 1.00 98.12 197 PHE A O 1
ATOM 1581 N N . ALA A 1 198 ? 12.960 2.527 16.049 1.00 97.19 198 ALA A N 1
ATOM 1582 C CA . ALA A 1 198 ? 14.241 1.826 16.119 1.00 97.19 198 ALA A CA 1
ATOM 1583 C C . ALA A 1 198 ? 14.748 1.684 17.567 1.00 97.19 198 ALA A C 1
ATOM 1585 O O . ALA A 1 198 ? 15.313 0.655 17.942 1.00 97.19 198 ALA A O 1
ATOM 1586 N N . ALA A 1 199 ? 14.528 2.699 18.410 1.00 97.38 199 ALA A N 1
ATOM 1587 C CA . ALA A 1 199 ? 14.915 2.653 19.815 1.00 97.38 199 ALA A CA 1
ATOM 1588 C C . ALA A 1 199 ? 14.027 1.715 20.652 1.00 97.38 199 ALA A C 1
ATOM 1590 O O . ALA A 1 199 ? 14.558 0.927 21.436 1.00 97.38 199 ALA A O 1
ATOM 1591 N N . LYS A 1 200 ? 12.698 1.793 20.499 1.00 97.38 200 LYS A N 1
ATOM 1592 C CA . LYS A 1 200 ? 11.724 1.002 21.274 1.00 97.38 200 LYS A CA 1
ATOM 1593 C C . LYS A 1 200 ? 11.686 -0.464 20.857 1.00 97.38 200 LYS A C 1
ATOM 1595 O O . LYS A 1 200 ? 11.574 -1.339 21.709 1.00 97.38 200 LYS A O 1
ATOM 1600 N N . PHE A 1 201 ? 11.801 -0.729 19.560 1.00 97.69 201 PHE A N 1
ATOM 1601 C CA . PHE A 1 201 ? 11.663 -2.058 18.969 1.00 97.69 201 PHE A CA 1
ATOM 1602 C C . PHE A 1 201 ? 12.984 -2.569 18.406 1.00 97.69 201 PHE A C 1
ATOM 1604 O O . PHE A 1 201 ? 13.001 -3.221 17.366 1.00 97.69 201 PHE A O 1
ATOM 1611 N N . ARG A 1 202 ? 14.091 -2.283 19.101 1.00 97.50 202 ARG A N 1
ATOM 1612 C CA . ARG A 1 202 ? 15.456 -2.577 18.645 1.00 97.50 202 ARG A CA 1
ATOM 1613 C C . ARG A 1 202 ? 15.653 -4.023 18.196 1.00 97.50 202 ARG A C 1
ATOM 1615 O O . ARG A 1 202 ? 16.329 -4.254 17.201 1.00 97.50 202 ARG A O 1
ATOM 1622 N N . ASP A 1 203 ? 15.038 -4.977 18.889 1.00 97.75 203 ASP A N 1
ATOM 1623 C CA . ASP A 1 203 ? 15.162 -6.395 18.550 1.00 97.75 203 ASP A CA 1
ATOM 1624 C C . ASP A 1 203 ? 14.462 -6.737 17.228 1.00 97.75 203 ASP A C 1
ATOM 1626 O O . ASP A 1 203 ? 15.034 -7.437 16.399 1.00 97.75 203 ASP A O 1
ATOM 1630 N N . ILE A 1 204 ? 13.242 -6.230 17.009 1.00 97.69 204 ILE A N 1
ATOM 1631 C CA . ILE A 1 204 ? 12.503 -6.427 15.748 1.00 97.69 204 ILE A CA 1
ATOM 1632 C C . ILE A 1 204 ? 13.204 -5.666 14.621 1.00 97.69 204 ILE A C 1
ATOM 1634 O O . ILE A 1 204 ? 13.447 -6.228 13.558 1.00 97.69 204 ILE A O 1
ATOM 1638 N N . PHE A 1 205 ? 13.589 -4.416 14.885 1.00 96.44 205 PHE A N 1
ATOM 1639 C CA . PHE A 1 205 ? 14.326 -3.568 13.953 1.00 96.44 205 PHE A CA 1
ATOM 1640 C C . PHE A 1 205 ? 15.641 -4.222 13.506 1.00 96.44 205 PHE A C 1
ATOM 1642 O O . PHE A 1 205 ? 15.969 -4.185 12.331 1.00 96.44 205 PHE A O 1
ATOM 1649 N N . GLY A 1 206 ? 16.374 -4.872 14.415 1.00 95.38 206 GLY A N 1
ATOM 1650 C CA . GLY A 1 206 ? 17.614 -5.576 14.081 1.00 95.38 206 GLY A CA 1
ATOM 1651 C C . GLY A 1 206 ? 17.419 -6.900 13.332 1.00 95.38 206 GLY A C 1
ATOM 1652 O O . GLY A 1 206 ? 18.333 -7.333 12.634 1.00 95.38 206 GLY A O 1
ATOM 1653 N N . ARG A 1 207 ? 16.261 -7.561 13.474 1.00 95.25 207 ARG A N 1
ATOM 1654 C CA . ARG A 1 207 ? 15.935 -8.806 12.750 1.00 95.25 207 ARG A CA 1
ATOM 1655 C C . ARG A 1 207 ? 15.351 -8.559 11.362 1.00 95.25 207 ARG A C 1
ATOM 1657 O O . ARG A 1 207 ? 15.523 -9.395 10.475 1.00 95.25 207 ARG A O 1
ATOM 1664 N N . CYS A 1 208 ? 14.651 -7.444 11.184 1.00 95.12 208 CYS A N 1
ATOM 1665 C CA . CYS A 1 208 ? 14.004 -7.097 9.929 1.00 95.12 208 CYS A CA 1
ATOM 1666 C C . CYS A 1 208 ? 14.955 -6.316 9.023 1.00 95.12 208 CYS A C 1
ATOM 1668 O O . CYS A 1 208 ? 15.633 -5.387 9.446 1.00 95.12 208 CYS A O 1
ATOM 1670 N N . ARG A 1 209 ? 14.986 -6.691 7.747 1.00 90.06 209 ARG A N 1
ATOM 1671 C CA . ARG A 1 209 ? 15.735 -5.981 6.708 1.00 90.06 209 ARG A CA 1
ATOM 1672 C C . ARG A 1 209 ? 14.968 -4.770 6.181 1.00 90.06 209 ARG A C 1
ATOM 1674 O O . ARG A 1 209 ? 15.591 -3.813 5.733 1.00 90.06 209 ARG A O 1
ATOM 1681 N N . TYR A 1 210 ? 13.641 -4.838 6.200 1.00 91.19 210 TYR A N 1
ATOM 1682 C CA . TYR A 1 210 ? 12.760 -3.819 5.649 1.00 91.19 210 TYR A CA 1
ATOM 1683 C C . TYR A 1 210 ? 11.872 -3.251 6.753 1.00 91.19 210 TYR A C 1
ATOM 1685 O O . TYR A 1 210 ? 11.270 -4.008 7.516 1.00 91.19 210 TYR A O 1
ATOM 1693 N N . GLY A 1 211 ? 11.789 -1.926 6.836 1.00 92.88 211 GLY A N 1
ATOM 1694 C CA . GLY A 1 211 ? 10.958 -1.221 7.804 1.00 92.88 211 GLY A CA 1
ATOM 1695 C C . GLY A 1 211 ? 10.053 -0.213 7.110 1.00 92.88 211 GLY A C 1
ATOM 1696 O O . GLY A 1 211 ? 10.522 0.551 6.264 1.00 92.88 211 GLY A O 1
ATOM 1697 N N . TYR A 1 212 ? 8.778 -0.197 7.498 1.00 96.19 212 TYR A N 1
ATOM 1698 C CA . TYR A 1 212 ? 7.793 0.788 7.047 1.00 96.19 212 TYR A CA 1
ATOM 1699 C C . TYR A 1 212 ? 7.042 1.320 8.249 1.00 96.19 212 TYR A C 1
ATOM 1701 O O . TYR A 1 212 ? 6.476 0.551 9.020 1.00 96.19 212 TYR A O 1
ATOM 1709 N N . ALA A 1 213 ? 7.049 2.631 8.421 1.00 97.38 213 ALA A N 1
ATOM 1710 C CA . ALA A 1 213 ? 6.266 3.306 9.434 1.00 97.38 213 ALA A CA 1
ATOM 1711 C C . ALA A 1 213 ? 5.036 3.949 8.806 1.00 97.38 213 ALA A C 1
ATOM 1713 O O . ALA A 1 213 ? 5.124 4.584 7.759 1.00 97.38 213 ALA A O 1
ATOM 1714 N N . HIS A 1 214 ? 3.905 3.839 9.488 1.00 97.56 214 HIS A N 1
ATOM 1715 C CA . HIS A 1 214 ? 2.642 4.429 9.084 1.00 97.56 214 HIS A CA 1
ATOM 1716 C C . HIS A 1 214 ? 2.131 5.368 10.169 1.00 97.56 214 HIS A C 1
ATOM 1718 O O . HIS A 1 214 ? 2.071 5.010 11.350 1.00 97.56 214 HIS A O 1
ATOM 1724 N N . VAL A 1 215 ? 1.790 6.584 9.751 1.00 96.19 215 VAL A N 1
ATOM 1725 C CA . VAL A 1 215 ? 1.277 7.642 10.622 1.00 96.19 215 VAL A CA 1
ATOM 1726 C C . VAL A 1 215 ? 0.047 8.321 10.014 1.00 96.19 215 VAL A C 1
ATOM 1728 O O . VAL A 1 215 ? -0.189 8.232 8.811 1.00 96.19 215 VAL A O 1
ATOM 1731 N N . GLY A 1 216 ? -0.754 8.988 10.839 1.00 92.19 216 GLY A N 1
ATOM 1732 C CA . GLY A 1 216 ? -1.962 9.718 10.442 1.00 92.19 216 GLY A CA 1
ATOM 1733 C C . GLY A 1 216 ? -1.917 11.185 10.867 1.00 92.19 216 GLY A C 1
ATOM 1734 O O . GLY A 1 216 ? -0.936 11.887 10.598 1.00 92.19 216 GLY A O 1
ATOM 1735 N N . HIS A 1 217 ? -2.971 11.640 11.549 1.00 88.56 217 HIS A N 1
ATOM 1736 C CA . HIS A 1 217 ? -3.122 12.914 12.262 1.00 88.56 217 HIS A CA 1
ATOM 1737 C C . HIS A 1 217 ? -3.248 14.178 11.395 1.00 88.56 217 HIS A C 1
ATOM 1739 O O . HIS A 1 217 ? -3.999 15.088 11.729 1.00 88.56 217 HIS A O 1
ATOM 1745 N N . LEU A 1 218 ? -2.499 14.295 10.292 1.00 83.81 218 LEU A N 1
ATOM 1746 C CA . LEU A 1 218 ? -2.478 15.525 9.478 1.00 83.81 218 LEU A CA 1
ATOM 1747 C C . LEU A 1 218 ? -3.257 15.427 8.157 1.00 83.81 218 LEU A C 1
ATOM 1749 O O . LEU A 1 218 ? -3.201 16.363 7.355 1.00 83.81 218 LEU A O 1
ATOM 1753 N N . HIS A 1 219 ? -3.934 14.300 7.917 1.00 82.94 219 HIS A N 1
ATOM 1754 C CA . HIS A 1 219 ? -4.890 14.057 6.820 1.00 82.94 219 HIS A CA 1
ATOM 1755 C C . HIS A 1 219 ? -4.340 14.304 5.404 1.00 82.94 219 HIS A C 1
ATOM 1757 O O . HIS A 1 219 ? -5.105 14.436 4.452 1.00 82.94 219 HIS A O 1
ATOM 1763 N N . HIS A 1 220 ? -3.017 14.363 5.235 1.00 79.50 220 HIS A N 1
ATOM 1764 C CA . HIS A 1 220 ? -2.360 14.557 3.945 1.00 79.50 220 HIS A CA 1
ATOM 1765 C C . HIS A 1 220 ? -1.428 13.397 3.625 1.00 79.50 220 HIS A C 1
ATOM 1767 O O . HIS A 1 220 ? -0.746 12.872 4.503 1.00 79.50 220 HIS A O 1
ATOM 1773 N N . LEU A 1 221 ? -1.367 13.041 2.343 1.00 81.12 221 LEU A N 1
ATOM 1774 C CA . LEU A 1 221 ? -0.478 11.994 1.866 1.00 81.12 221 LEU A CA 1
ATOM 1775 C C . LEU A 1 221 ? 0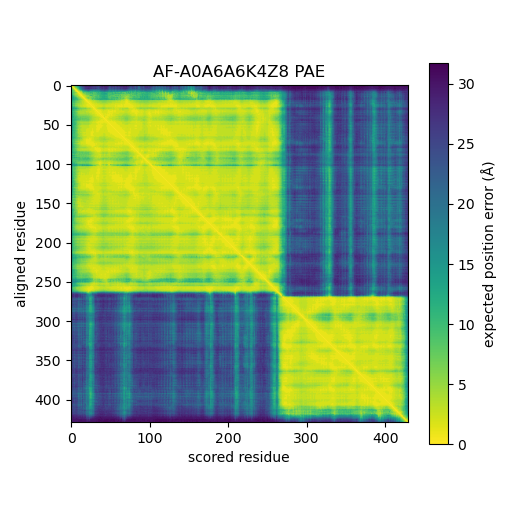.943 12.545 1.821 1.00 81.12 221 LEU A C 1
ATOM 1777 O O . LEU A 1 221 ? 1.197 13.561 1.170 1.00 81.12 221 LEU A O 1
ATOM 1781 N N . LYS A 1 222 ? 1.864 11.875 2.506 1.00 80.56 222 LYS A N 1
ATOM 1782 C CA . LYS A 1 222 ? 3.290 12.189 2.441 1.00 80.56 222 LYS A CA 1
ATOM 1783 C C . LYS A 1 222 ? 4.095 10.925 2.679 1.00 80.56 222 LYS A C 1
ATOM 1785 O O . LYS A 1 222 ? 3.827 10.217 3.638 1.00 80.56 222 LYS A O 1
ATOM 1790 N N . ALA A 1 223 ? 5.121 10.691 1.873 1.00 85.12 223 ALA A N 1
ATOM 1791 C CA . ALA A 1 223 ? 6.115 9.658 2.126 1.00 85.12 223 ALA A CA 1
ATOM 1792 C C . ALA A 1 223 ? 7.488 10.312 2.295 1.00 85.12 223 ALA A C 1
ATOM 1794 O O . ALA A 1 223 ? 7.819 11.269 1.593 1.00 85.12 223 ALA A O 1
ATOM 1795 N N . VAL A 1 224 ? 8.263 9.833 3.263 1.00 81.25 224 VAL A N 1
ATOM 1796 C CA . VAL A 1 224 ? 9.650 10.244 3.486 1.00 81.25 224 VAL A CA 1
ATOM 1797 C C . VAL A 1 224 ? 10.468 8.987 3.712 1.00 81.25 224 VAL A C 1
ATOM 1799 O O . VAL A 1 224 ? 10.169 8.203 4.608 1.00 81.25 224 VAL A O 1
ATOM 1802 N N . GLU A 1 225 ? 11.515 8.815 2.920 1.00 84.44 225 GLU A N 1
ATOM 1803 C CA . GLU A 1 225 ? 12.531 7.802 3.169 1.00 84.44 225 GLU A CA 1
ATOM 1804 C C . GLU A 1 225 ? 13.591 8.380 4.109 1.00 84.44 225 GLU A C 1
ATOM 1806 O O . GLU A 1 225 ? 14.157 9.447 3.856 1.00 84.44 225 GLU A O 1
ATOM 1811 N N . THR A 1 226 ? 13.833 7.697 5.225 1.00 86.62 226 THR A N 1
ATOM 1812 C CA . THR A 1 226 ? 14.934 8.003 6.139 1.00 86.62 226 THR A CA 1
ATOM 1813 C C . THR A 1 226 ? 16.000 6.914 6.029 1.00 86.62 226 THR A C 1
ATOM 1815 O O . THR A 1 226 ? 15.731 5.842 5.487 1.00 86.62 226 THR A O 1
ATOM 1818 N N . PRO A 1 227 ? 17.204 7.113 6.594 1.00 87.00 227 PRO A N 1
ATOM 1819 C CA . PRO A 1 227 ? 18.205 6.049 6.650 1.00 87.00 227 PRO A CA 1
ATOM 1820 C C . PRO A 1 227 ? 17.752 4.778 7.392 1.00 87.00 227 PRO A C 1
ATOM 1822 O O . PRO A 1 227 ? 18.456 3.772 7.335 1.00 87.00 227 PRO A O 1
ATOM 1825 N N . LEU A 1 228 ? 16.638 4.825 8.136 1.00 91.12 228 LEU A N 1
ATOM 1826 C CA . LEU A 1 228 ? 16.136 3.703 8.932 1.00 91.12 228 LEU A CA 1
ATOM 1827 C C . LEU A 1 228 ? 14.970 2.971 8.260 1.00 91.12 228 LEU A C 1
ATOM 1829 O O . LEU A 1 228 ? 14.873 1.753 8.393 1.00 91.12 228 LEU A O 1
ATOM 1833 N N . MET A 1 229 ? 14.055 3.699 7.616 1.00 92.50 229 MET A N 1
ATOM 1834 C CA . MET A 1 229 ? 12.814 3.153 7.058 1.00 92.50 229 MET A CA 1
ATOM 1835 C C . MET A 1 229 ? 12.097 4.175 6.174 1.00 92.50 229 MET A C 1
ATOM 1837 O O . MET A 1 229 ? 12.356 5.377 6.244 1.00 92.50 229 MET A O 1
ATOM 1841 N N . VAL A 1 230 ? 11.122 3.701 5.399 1.00 90.25 230 VAL A N 1
ATOM 1842 C CA . VAL A 1 230 ? 10.126 4.582 4.781 1.00 90.25 230 VAL A CA 1
ATOM 1843 C C . VAL A 1 230 ? 9.058 4.908 5.819 1.00 90.25 230 VAL A C 1
ATOM 1845 O O . VAL A 1 230 ? 8.504 4.010 6.447 1.00 90.25 230 VAL A O 1
ATOM 1848 N N . VAL A 1 231 ? 8.758 6.189 5.997 1.00 93.25 231 VAL A N 1
ATOM 1849 C CA . VAL A 1 231 ? 7.635 6.665 6.803 1.00 93.25 231 VAL A CA 1
ATOM 1850 C C . VAL A 1 231 ? 6.569 7.192 5.852 1.00 93.25 231 VAL A C 1
ATOM 1852 O O . VAL A 1 231 ? 6.855 8.050 5.021 1.00 93.25 231 VAL A O 1
ATOM 1855 N N . GLU A 1 232 ? 5.341 6.708 5.979 1.00 93.06 232 GLU A N 1
ATOM 1856 C CA . GLU A 1 232 ? 4.191 7.120 5.181 1.00 93.06 232 GLU A CA 1
ATOM 1857 C C . GLU A 1 232 ? 3.107 7.697 6.089 1.00 93.06 232 GLU A C 1
ATOM 1859 O O . GLU A 1 232 ? 2.671 7.067 7.053 1.00 93.06 232 GLU A O 1
ATOM 1864 N N . GLN A 1 233 ? 2.683 8.917 5.782 1.00 91.38 233 GLN A N 1
ATOM 1865 C CA . GLN A 1 233 ? 1.533 9.552 6.390 1.00 91.38 233 GLN A CA 1
ATOM 1866 C C . GLN A 1 233 ? 0.324 9.405 5.478 1.00 91.38 233 GLN A C 1
ATOM 1868 O O . GLN A 1 233 ? 0.379 9.766 4.299 1.00 91.38 233 GLN A O 1
ATOM 1873 N N . HIS A 1 234 ? -0.765 8.917 6.053 1.00 92.38 234 HIS A N 1
ATOM 1874 C CA . HIS A 1 234 ? -1.980 8.584 5.329 1.00 92.38 234 HIS A CA 1
ATOM 1875 C C . HIS A 1 234 ? -2.985 9.735 5.325 1.00 92.38 234 HIS A C 1
ATOM 1877 O O . HIS A 1 234 ? -3.062 10.546 6.251 1.00 92.38 234 HIS A O 1
ATOM 1883 N N . ARG A 1 235 ? -3.779 9.788 4.253 1.00 89.25 235 ARG A N 1
ATOM 1884 C CA . ARG A 1 235 ? -5.018 10.575 4.200 1.00 89.25 235 ARG A CA 1
ATOM 1885 C C . ARG A 1 235 ? -6.123 9.857 4.977 1.00 89.25 235 ARG A C 1
ATOM 1887 O O . ARG A 1 235 ? -5.980 8.691 5.338 1.00 89.25 235 ARG A O 1
ATOM 1894 N N . THR A 1 236 ? -7.226 10.562 5.202 1.00 94.00 236 THR A N 1
ATOM 1895 C CA . THR A 1 236 ? -8.443 9.996 5.792 1.00 94.00 236 THR A CA 1
ATOM 1896 C C . THR A 1 236 ? -9.547 9.817 4.748 1.00 94.00 236 THR A C 1
ATOM 1898 O O . THR A 1 236 ? -9.559 10.475 3.705 1.00 94.00 236 THR A O 1
ATOM 1901 N N . LEU A 1 237 ? -10.486 8.914 5.036 1.00 94.50 237 LEU A N 1
ATOM 1902 C CA . LEU A 1 237 ? -11.762 8.787 4.326 1.00 94.50 237 LEU A CA 1
ATOM 1903 C C . LEU A 1 237 ? -12.813 9.798 4.815 1.00 94.50 237 LEU A C 1
ATOM 1905 O O . LEU A 1 237 ? -13.785 10.051 4.091 1.00 94.50 237 LEU A O 1
ATOM 1909 N N . ALA A 1 238 ? -12.639 10.342 6.024 1.00 94.69 238 ALA A N 1
ATOM 1910 C CA . ALA A 1 238 ? -13.558 11.297 6.629 1.00 94.69 238 ALA A CA 1
ATOM 1911 C C . ALA A 1 238 ? -13.670 12.568 5.784 1.00 94.69 238 ALA A C 1
ATOM 1913 O O . ALA A 1 238 ? -12.700 12.994 5.155 1.00 94.69 238 ALA A O 1
ATOM 1914 N N . ALA A 1 239 ? -14.860 13.169 5.747 1.00 93.62 239 ALA A N 1
ATOM 1915 C CA . ALA A 1 239 ? -14.989 14.521 5.215 1.00 93.62 239 ALA A CA 1
ATOM 1916 C C . ALA A 1 239 ? -14.271 15.528 6.126 1.00 93.62 239 ALA A C 1
ATOM 1918 O O . ALA A 1 239 ? -13.854 15.209 7.238 1.00 93.62 239 ALA A O 1
ATOM 1919 N N . LYS A 1 240 ? -14.148 16.766 5.656 1.00 91.69 240 LYS A N 1
ATOM 1920 C CA . LYS A 1 240 ? -13.676 17.875 6.489 1.00 91.69 240 LYS A CA 1
ATOM 1921 C C . LYS A 1 240 ? -14.793 18.283 7.444 1.00 91.69 240 LYS A C 1
ATOM 1923 O O . LYS A 1 240 ? -15.942 18.364 7.020 1.00 91.69 240 LYS A O 1
ATOM 1928 N N . ASP A 1 241 ? -14.459 18.572 8.696 1.00 90.00 241 ASP A N 1
ATOM 1929 C CA . ASP A 1 241 ? -15.362 19.296 9.594 1.00 90.00 241 ASP A CA 1
ATOM 1930 C C . ASP A 1 241 ? -15.311 20.812 9.324 1.00 90.00 241 ASP A C 1
ATOM 1932 O O . ASP A 1 241 ? -14.530 21.306 8.496 1.00 90.00 241 ASP A O 1
ATOM 1936 N N . ALA A 1 242 ? -16.149 21.573 10.032 1.00 90.12 242 ALA A N 1
ATOM 1937 C CA . ALA A 1 242 ? -16.199 23.026 9.905 1.00 90.12 242 ALA A CA 1
ATOM 1938 C C . ALA A 1 242 ? -14.852 23.689 10.248 1.00 90.12 242 ALA A C 1
ATOM 1940 O O . ALA A 1 242 ? -14.468 24.688 9.631 1.00 90.12 242 ALA A O 1
ATOM 1941 N N . TYR A 1 243 ? -14.103 23.138 11.211 1.00 87.44 243 TYR A N 1
ATOM 1942 C CA . TYR A 1 243 ? -12.777 23.639 11.577 1.00 87.44 243 TYR A CA 1
ATOM 1943 C C . TYR A 1 243 ? -11.789 23.469 10.417 1.00 87.44 243 TYR A C 1
ATOM 1945 O O . TYR A 1 243 ? -11.135 24.436 10.012 1.00 87.44 243 TYR A O 1
ATOM 1953 N N . ALA A 1 244 ? -11.734 22.269 9.840 1.00 85.50 244 ALA A N 1
ATOM 1954 C CA . ALA A 1 244 ? -10.861 21.915 8.738 1.00 85.50 244 ALA A CA 1
ATOM 1955 C C . ALA A 1 244 ? -11.173 22.735 7.469 1.00 85.50 244 ALA A C 1
ATOM 1957 O O . ALA A 1 244 ? -10.271 23.238 6.790 1.00 85.50 244 ALA A O 1
ATOM 1958 N N . ALA A 1 245 ? -12.460 22.927 7.171 1.00 88.06 245 ALA A N 1
ATOM 1959 C CA . ALA A 1 245 ? -12.907 23.743 6.047 1.00 88.06 245 ALA A CA 1
ATOM 1960 C C . ALA A 1 245 ? -12.487 25.215 6.207 1.00 88.06 245 ALA A C 1
ATOM 1962 O O . ALA A 1 245 ? -11.867 25.795 5.311 1.00 88.06 245 ALA A O 1
ATOM 1963 N N . ARG A 1 246 ? -12.741 25.813 7.379 1.00 87.12 246 ARG A N 1
ATOM 1964 C CA . ARG A 1 246 ? -12.426 27.228 7.661 1.00 87.12 246 ARG A CA 1
ATOM 1965 C C . ARG A 1 246 ? -10.930 27.514 7.756 1.00 87.12 246 ARG A C 1
ATOM 1967 O O . ARG A 1 246 ? -10.508 28.629 7.460 1.00 87.12 246 ARG A O 1
ATOM 1974 N N . GLY A 1 247 ? -10.127 26.530 8.156 1.00 85.00 247 GLY A N 1
ATOM 1975 C CA . GLY A 1 247 ? -8.668 26.648 8.170 1.00 85.00 247 GLY A CA 1
ATOM 1976 C C . GLY A 1 247 ? -8.006 26.488 6.800 1.00 85.00 247 GLY A C 1
ATOM 1977 O O . GLY A 1 247 ? -6.792 26.657 6.697 1.00 85.00 247 GLY A O 1
ATOM 1978 N N . GLY A 1 248 ? -8.775 26.192 5.744 1.00 82.31 248 GLY A N 1
ATOM 1979 C CA . GLY A 1 248 ? -8.259 26.092 4.380 1.00 82.31 248 GLY A CA 1
ATOM 1980 C C . GLY A 1 248 ? -7.392 24.856 4.139 1.00 82.31 248 GLY A C 1
ATOM 1981 O O . GLY A 1 248 ? -6.512 24.883 3.279 1.00 82.31 248 GLY A O 1
ATOM 1982 N N . TRP A 1 249 ? -7.604 23.768 4.885 1.00 81.88 249 TRP A N 1
ATOM 1983 C CA . TRP A 1 249 ? -6.896 22.511 4.646 1.00 81.88 249 TRP A CA 1
ATOM 1984 C C . TRP A 1 249 ? -7.578 21.733 3.515 1.00 81.88 249 TRP A C 1
ATOM 1986 O O . TRP A 1 249 ? -8.685 21.214 3.647 1.00 81.88 249 TRP A O 1
ATOM 1996 N N . LEU A 1 250 ? -6.913 21.673 2.359 1.00 74.38 250 LEU A N 1
ATOM 1997 C CA . LEU A 1 250 ? -7.511 21.226 1.096 1.00 74.38 250 LEU A CA 1
ATOM 1998 C C . LEU A 1 250 ? -7.201 19.772 0.715 1.00 74.38 250 LEU A C 1
ATOM 2000 O O . LEU A 1 250 ? -7.396 19.405 -0.437 1.00 74.38 250 LEU A O 1
ATOM 2004 N N . SER A 1 251 ? -6.731 18.938 1.643 1.00 76.38 251 SER A N 1
ATOM 2005 C CA . SER A 1 251 ? -6.403 17.547 1.309 1.00 76.38 251 SER A CA 1
ATOM 2006 C C . SER A 1 251 ? -7.633 16.772 0.832 1.00 76.38 251 SER A C 1
ATOM 2008 O O . SER A 1 251 ? -8.731 16.942 1.362 1.00 76.38 251 SER A O 1
ATOM 2010 N N . GLU A 1 252 ? -7.420 15.936 -0.183 1.00 84.06 252 GLU A N 1
ATOM 2011 C CA . GLU A 1 252 ? -8.417 15.008 -0.720 1.00 84.06 252 GLU A CA 1
ATOM 2012 C C . GLU A 1 252 ? -8.641 13.815 0.217 1.00 84.06 252 GLU A C 1
ATOM 2014 O O . GLU A 1 252 ? -7.760 13.451 1.004 1.00 84.06 252 GLU A O 1
ATOM 2019 N N . ARG A 1 253 ? -9.796 13.161 0.071 1.00 88.81 253 ARG A N 1
ATOM 2020 C CA . ARG A 1 253 ? -10.187 11.979 0.849 1.00 88.81 253 ARG A CA 1
ATOM 2021 C C . ARG A 1 253 ? -9.708 10.705 0.165 1.00 88.81 253 ARG A C 1
ATOM 2023 O O . ARG A 1 253 ? -10.015 10.471 -1.001 1.00 88.81 253 ARG A O 1
ATOM 2030 N N . SER A 1 254 ? -8.970 9.859 0.875 1.00 85.62 254 SER A N 1
ATOM 2031 C CA . SER A 1 254 ? -8.537 8.558 0.350 1.00 85.62 254 SER A CA 1
ATOM 2032 C C . SER A 1 254 ? -8.004 7.654 1.454 1.00 85.62 254 SER A C 1
ATOM 2034 O O . SER A 1 254 ? -7.409 8.144 2.408 1.00 85.62 254 SER A O 1
ATOM 2036 N N . ALA A 1 255 ? -8.095 6.345 1.247 1.00 88.50 255 ALA A N 1
ATOM 2037 C CA . ALA A 1 255 ? -7.320 5.347 1.976 1.00 88.50 255 ALA A CA 1
ATOM 2038 C C . ALA A 1 255 ? -6.828 4.271 0.998 1.00 88.50 255 ALA A C 1
ATOM 2040 O O . ALA A 1 255 ? -7.496 3.990 -0.003 1.00 88.50 255 ALA A O 1
ATOM 2041 N N . ALA A 1 256 ? -5.660 3.698 1.278 1.00 84.88 256 ALA A N 1
ATOM 2042 C CA . ALA A 1 256 ? -4.991 2.715 0.429 1.00 84.88 256 ALA A CA 1
ATOM 2043 C C . ALA A 1 256 ? -5.031 1.318 1.056 1.00 84.88 256 ALA A C 1
ATOM 2045 O O . ALA A 1 256 ? -5.207 1.188 2.259 1.00 84.88 256 ALA A O 1
ATOM 2046 N N . VAL A 1 257 ? -4.817 0.278 0.255 1.00 90.56 257 VAL A N 1
ATOM 2047 C CA . VAL A 1 257 ? -4.407 -1.047 0.737 1.00 90.56 257 VAL A CA 1
ATOM 2048 C C . VAL A 1 257 ? -2.988 -1.291 0.244 1.00 90.56 257 VAL A C 1
ATOM 2050 O O . VAL A 1 257 ? -2.700 -1.043 -0.927 1.00 90.56 257 VAL A O 1
ATOM 2053 N N . ILE A 1 258 ? -2.092 -1.719 1.132 1.00 91.12 258 ILE A N 1
ATOM 2054 C CA . ILE A 1 258 ? -0.670 -1.883 0.804 1.00 91.12 258 ILE A CA 1
ATOM 2055 C C . ILE A 1 258 ? -0.265 -3.337 1.019 1.00 91.12 258 ILE A C 1
ATOM 2057 O O . ILE A 1 258 ? -0.449 -3.880 2.107 1.00 91.12 258 ILE A O 1
ATOM 2061 N N . THR A 1 259 ? 0.308 -3.969 -0.006 1.00 92.06 259 THR A N 1
ATOM 2062 C CA . THR A 1 259 ? 0.766 -5.361 0.078 1.00 92.06 259 THR A CA 1
ATOM 2063 C C . THR A 1 259 ? 2.269 -5.441 0.336 1.00 92.06 259 THR A C 1
ATOM 2065 O O . THR A 1 259 ? 3.089 -4.980 -0.462 1.00 92.06 259 THR A O 1
ATOM 2068 N N . TYR A 1 260 ? 2.638 -6.111 1.423 1.00 92.12 260 TYR A N 1
ATOM 2069 C CA . TYR A 1 260 ? 4.018 -6.361 1.826 1.00 92.12 260 TYR A CA 1
ATOM 2070 C C . TYR A 1 260 ? 4.435 -7.805 1.567 1.00 92.12 260 TYR A C 1
ATOM 2072 O O . TYR A 1 260 ? 3.615 -8.724 1.616 1.00 92.12 260 TYR A O 1
ATOM 2080 N N . HIS A 1 261 ? 5.733 -7.996 1.324 1.00 89.00 261 HIS A N 1
ATOM 2081 C CA . HIS A 1 261 ? 6.358 -9.311 1.238 1.00 89.00 261 HIS A CA 1
ATOM 2082 C C . HIS A 1 261 ? 7.118 -9.624 2.526 1.00 89.00 261 HIS A C 1
ATOM 2084 O O . HIS A 1 261 ? 7.728 -8.735 3.122 1.00 89.00 261 HIS A O 1
ATOM 2090 N N . ALA A 1 262 ? 7.173 -10.895 2.914 1.00 91.94 262 ALA A N 1
ATOM 2091 C CA . ALA A 1 262 ? 7.896 -11.325 4.107 1.00 91.94 262 ALA A CA 1
ATOM 2092 C C . ALA A 1 262 ? 9.428 -11.229 3.966 1.00 91.94 262 ALA A C 1
ATOM 2094 O O . ALA A 1 262 ? 10.136 -11.322 4.958 1.00 91.94 262 ALA A O 1
ATOM 2095 N N . GLN A 1 263 ? 9.988 -11.098 2.761 1.00 85.38 263 GLN A N 1
ATOM 2096 C CA . GLN A 1 263 ? 11.452 -11.086 2.534 1.00 85.38 263 GLN A CA 1
ATOM 2097 C C . GLN A 1 263 ? 11.934 -10.042 1.511 1.00 85.38 263 GLN A C 1
ATOM 2099 O O . GLN A 1 263 ? 13.108 -10.048 1.130 1.00 85.38 263 GLN A O 1
ATOM 2104 N N . MET A 1 264 ? 11.054 -9.162 1.033 1.00 70.19 264 MET A N 1
ATOM 2105 C CA . MET A 1 264 ? 11.362 -8.156 0.006 1.00 70.19 264 MET A CA 1
ATOM 2106 C C . MET A 1 264 ? 10.644 -6.832 0.322 1.00 70.19 264 MET A C 1
ATOM 2108 O O . MET A 1 264 ? 9.693 -6.831 1.102 1.00 70.19 264 MET A O 1
ATOM 2112 N N . ASN A 1 265 ? 11.084 -5.730 -0.304 1.00 60.12 265 ASN A N 1
ATOM 2113 C CA . ASN A 1 265 ? 10.377 -4.432 -0.321 1.00 60.12 265 ASN A CA 1
ATOM 2114 C C . ASN A 1 265 ? 8.883 -4.644 -0.711 1.00 60.12 265 ASN A C 1
ATOM 2116 O O . ASN A 1 265 ? 8.605 -5.655 -1.371 1.00 60.12 265 ASN A O 1
ATOM 2120 N N . PRO A 1 266 ? 7.918 -3.759 -0.349 1.00 55.47 266 PRO A N 1
ATOM 2121 C CA . PRO A 1 266 ? 6.506 -3.908 -0.683 1.00 55.47 266 PRO A CA 1
ATOM 2122 C C . PRO A 1 266 ? 6.346 -4.239 -2.152 1.00 55.47 266 PRO A C 1
ATOM 2124 O O . PRO A 1 266 ? 7.101 -3.782 -3.014 1.00 55.47 266 PRO A O 1
ATOM 2127 N N . VAL A 1 267 ? 5.412 -5.147 -2.392 1.00 52.03 267 VAL A N 1
ATOM 2128 C CA . VAL A 1 267 ? 5.399 -5.989 -3.573 1.00 52.03 267 VAL A CA 1
ATOM 2129 C C . VAL A 1 267 ? 5.118 -5.129 -4.806 1.00 52.03 267 VAL A C 1
ATOM 2131 O O . VAL A 1 267 ? 3.971 -4.930 -5.183 1.00 52.03 267 VAL A O 1
ATOM 2134 N N . LYS A 1 268 ? 6.169 -4.702 -5.503 1.00 55.34 268 LYS A N 1
ATOM 2135 C CA . LYS A 1 268 ? 6.106 -4.510 -6.951 1.00 55.34 268 LYS A CA 1
ATOM 2136 C C . LYS A 1 268 ? 6.042 -5.912 -7.565 1.00 55.34 268 LYS A C 1
ATOM 2138 O O . LYS A 1 268 ? 7.050 -6.613 -7.621 1.00 55.34 268 LYS A O 1
ATOM 2143 N N . HIS A 1 269 ? 4.828 -6.354 -7.910 1.00 57.69 269 HIS A N 1
ATOM 2144 C CA . HIS A 1 269 ? 4.441 -7.765 -8.122 1.00 57.69 269 HIS A CA 1
ATOM 2145 C C . HIS A 1 269 ? 5.374 -8.570 -9.010 1.00 57.69 269 HIS A C 1
ATOM 2147 O O . HIS A 1 269 ? 5.705 -9.713 -8.694 1.00 57.69 269 HIS A O 1
ATOM 2153 N N . LYS A 1 270 ? 5.753 -7.968 -10.128 1.00 79.69 270 LYS A N 1
ATOM 2154 C CA . LYS A 1 270 ? 6.551 -8.554 -11.192 1.00 79.69 270 LYS A CA 1
ATOM 2155 C C . LYS A 1 270 ? 7.282 -7.426 -11.912 1.00 79.69 270 LYS A C 1
ATOM 2157 O O . LYS A 1 270 ? 6.891 -6.259 -11.819 1.00 79.69 270 LYS A O 1
ATOM 2162 N N . ALA A 1 271 ? 8.355 -7.779 -12.599 1.00 89.44 271 ALA A N 1
ATOM 2163 C CA . ALA A 1 271 ? 9.102 -6.850 -13.417 1.00 89.44 271 ALA A CA 1
ATOM 2164 C C . ALA A 1 271 ? 8.386 -6.593 -14.748 1.00 89.44 271 ALA A C 1
ATOM 2166 O O . ALA A 1 271 ? 7.845 -7.514 -15.361 1.00 89.44 271 ALA A O 1
ATOM 2167 N N . ILE A 1 272 ? 8.423 -5.350 -15.204 1.00 97.69 272 ILE A N 1
ATOM 2168 C CA . ILE A 1 272 ? 8.193 -4.978 -16.595 1.00 97.69 272 ILE A CA 1
ATOM 2169 C C . ILE A 1 272 ? 9.539 -4.505 -17.123 1.00 97.69 272 ILE A C 1
ATOM 2171 O O . ILE A 1 272 ? 10.194 -3.659 -16.507 1.00 97.69 272 ILE A O 1
ATOM 2175 N N . VAL A 1 273 ? 9.977 -5.114 -18.220 1.00 98.38 273 VAL A N 1
ATOM 2176 C CA . VAL A 1 273 ? 11.292 -4.839 -18.794 1.00 98.38 273 VAL A CA 1
ATOM 2177 C C . VAL A 1 273 ? 11.127 -3.931 -20.002 1.00 98.38 273 VAL A C 1
ATOM 2179 O O . VAL A 1 273 ? 10.361 -4.252 -20.903 1.00 98.38 273 VAL A O 1
ATOM 2182 N N . PHE A 1 274 ? 11.845 -2.819 -20.036 1.00 98.62 274 PHE A N 1
ATOM 2183 C CA . PHE A 1 274 ? 11.909 -1.937 -21.194 1.00 98.62 274 PHE A CA 1
ATOM 2184 C C . PHE A 1 274 ? 13.307 -1.999 -21.795 1.00 98.62 274 PHE A C 1
ATOM 2186 O O . PHE A 1 274 ? 14.300 -1.868 -21.079 1.00 98.62 274 PHE A O 1
ATOM 2193 N N . ASP A 1 275 ? 13.392 -2.179 -23.107 1.00 98.31 275 ASP A N 1
ATOM 2194 C CA . ASP A 1 275 ? 14.578 -1.762 -23.839 1.00 98.31 275 ASP A CA 1
ATOM 2195 C C . ASP A 1 275 ? 14.726 -0.228 -23.783 1.00 98.31 275 ASP A C 1
ATOM 2197 O O . ASP A 1 275 ? 13.785 0.490 -23.431 1.00 98.31 275 ASP A O 1
ATOM 2201 N N . LEU A 1 276 ? 15.918 0.279 -24.093 1.00 97.75 276 LEU A N 1
ATOM 2202 C CA . LEU A 1 276 ? 16.201 1.708 -24.135 1.00 97.75 276 LEU A CA 1
ATOM 2203 C C . LEU A 1 276 ? 16.191 2.255 -25.569 1.00 97.75 276 LEU A C 1
ATOM 2205 O O . LEU A 1 276 ? 15.435 3.179 -25.852 1.00 97.75 276 LEU A O 1
ATOM 2209 N N . ASP A 1 277 ? 17.002 1.698 -26.464 1.00 95.50 277 ASP A N 1
ATOM 2210 C CA . ASP A 1 277 ? 17.293 2.262 -27.782 1.00 95.50 277 ASP A CA 1
ATOM 2211 C C . ASP A 1 277 ? 16.196 1.913 -28.787 1.00 95.50 277 ASP A C 1
ATOM 2213 O O . ASP A 1 277 ? 15.939 0.757 -29.060 1.00 95.50 277 ASP A O 1
ATOM 2217 N N . GLY A 1 278 ? 15.521 2.910 -29.354 1.00 94.06 278 GLY A N 1
ATOM 2218 C CA . GLY A 1 278 ? 14.345 2.688 -30.203 1.00 94.06 278 GLY A CA 1
ATOM 2219 C C . GLY A 1 278 ? 13.065 2.381 -29.416 1.00 94.06 278 GLY A C 1
ATOM 2220 O O . GLY A 1 278 ? 11.978 2.392 -29.995 1.00 94.06 278 GLY A O 1
ATOM 2221 N N . CYS A 1 279 ? 13.172 2.172 -28.099 1.00 97.50 279 CYS A N 1
ATOM 2222 C CA . CYS A 1 279 ? 12.056 1.915 -27.194 1.00 97.50 279 CYS A CA 1
ATOM 2223 C C . CYS A 1 279 ? 11.722 3.129 -26.311 1.00 97.50 279 CYS A C 1
ATOM 2225 O O . CYS A 1 279 ? 10.606 3.635 -26.379 1.00 97.50 279 CYS A O 1
ATOM 2227 N N . LEU A 1 280 ? 12.669 3.637 -25.522 1.00 98.19 280 LEU A N 1
ATOM 2228 C CA . LEU A 1 280 ? 12.499 4.849 -24.706 1.00 98.19 280 LEU A CA 1
ATOM 2229 C C . LEU A 1 280 ? 13.223 6.060 -25.314 1.00 98.19 280 LEU A C 1
ATOM 2231 O O . LEU A 1 280 ? 12.808 7.195 -25.089 1.00 98.19 280 LEU A O 1
ATOM 2235 N N . SER A 1 281 ? 14.284 5.828 -26.087 1.00 97.69 281 SER A N 1
ATOM 2236 C CA . SER A 1 281 ? 15.113 6.860 -26.710 1.00 97.69 281 SER A CA 1
ATOM 2237 C C . SER A 1 281 ? 15.171 6.700 -28.234 1.00 97.69 281 SER A C 1
ATOM 2239 O O . SER A 1 281 ? 15.268 5.590 -28.754 1.00 97.69 281 SER A O 1
ATOM 2241 N N . ASP A 1 282 ? 15.124 7.804 -28.980 1.00 95.81 282 ASP A N 1
ATOM 2242 C CA . ASP A 1 282 ? 15.327 7.832 -30.431 1.00 95.81 282 ASP A CA 1
ATOM 2243 C C . ASP A 1 282 ? 16.766 8.268 -30.745 1.00 95.81 282 ASP A C 1
ATOM 2245 O O . ASP A 1 282 ? 17.124 9.444 -30.657 1.00 95.81 282 ASP A O 1
ATOM 2249 N N . GLY A 1 283 ? 17.595 7.293 -31.127 1.00 93.50 283 GLY A N 1
ATOM 2250 C CA . GLY A 1 283 ? 19.002 7.489 -31.484 1.00 93.50 283 GLY A CA 1
ATOM 2251 C C . GLY A 1 283 ? 19.265 7.779 -32.966 1.00 93.50 283 GLY A C 1
ATOM 2252 O O . GLY A 1 283 ? 20.397 7.604 -33.426 1.00 93.50 283 GLY A O 1
ATOM 2253 N N . LYS A 1 284 ? 18.260 8.183 -33.761 1.00 92.50 284 LYS A N 1
ATOM 2254 C CA . LYS A 1 284 ? 18.423 8.374 -35.218 1.00 92.50 284 LYS A CA 1
ATOM 2255 C C . LYS A 1 284 ? 19.577 9.299 -35.606 1.00 92.50 284 LYS A C 1
ATOM 2257 O O . LYS A 1 284 ? 20.227 9.058 -36.625 1.00 92.50 284 LYS A O 1
ATOM 2262 N N . HIS A 1 285 ? 19.869 10.338 -34.819 1.00 95.31 285 HIS A N 1
ATOM 2263 C CA . HIS A 1 285 ? 20.931 11.298 -35.150 1.00 95.31 285 HIS A CA 1
ATOM 2264 C C . HIS A 1 285 ? 22.320 10.662 -35.161 1.00 95.31 285 HIS A C 1
ATOM 2266 O O . HIS A 1 285 ? 23.177 11.117 -35.914 1.00 95.31 285 HIS A O 1
ATOM 2272 N N . ARG A 1 286 ? 22.548 9.608 -34.372 1.00 94.75 286 ARG A N 1
ATOM 2273 C CA . ARG A 1 286 ? 23.855 8.950 -34.215 1.00 94.75 286 ARG A CA 1
ATOM 2274 C C . ARG A 1 286 ? 24.019 7.677 -35.037 1.00 94.75 286 ARG A C 1
ATOM 2276 O O . ARG A 1 286 ? 25.077 7.065 -34.989 1.00 94.75 286 ARG A O 1
ATOM 2283 N N . LEU A 1 287 ? 23.045 7.311 -35.872 1.00 91.38 287 LEU A N 1
ATOM 2284 C CA . LEU A 1 287 ? 23.128 6.130 -36.749 1.00 91.38 287 LEU A CA 1
ATOM 2285 C C . LEU A 1 287 ? 24.331 6.152 -37.708 1.00 91.38 287 LEU A C 1
ATOM 2287 O O . LEU A 1 287 ? 24.806 5.104 -38.132 1.00 91.38 287 LEU A O 1
ATOM 2291 N N . HIS A 1 288 ? 24.858 7.334 -38.028 1.00 91.12 288 HIS A N 1
ATOM 2292 C CA . HIS A 1 288 ? 26.072 7.486 -38.833 1.00 91.12 288 HIS A CA 1
ATOM 2293 C C . HIS A 1 288 ? 27.361 7.047 -38.107 1.00 91.12 288 HIS A C 1
ATOM 2295 O O . HIS A 1 288 ? 28.395 6.919 -38.756 1.00 91.12 288 HIS A O 1
ATOM 2301 N N . LEU A 1 289 ? 27.301 6.823 -36.789 1.00 93.50 289 LEU A N 1
ATOM 2302 C CA . LEU A 1 289 ? 28.395 6.315 -35.953 1.00 93.50 289 LEU A CA 1
ATOM 2303 C C . LEU A 1 289 ? 28.333 4.794 -35.757 1.00 93.50 289 LEU A C 1
ATOM 2305 O O . LEU A 1 289 ? 29.142 4.247 -35.013 1.00 93.50 289 LEU A O 1
ATOM 2309 N N . LEU A 1 290 ? 27.366 4.105 -36.378 1.00 90.31 290 LEU A N 1
ATOM 2310 C CA . LEU A 1 290 ? 27.281 2.649 -36.297 1.00 90.31 290 LEU A CA 1
ATOM 2311 C C . LEU A 1 290 ? 28.578 2.005 -36.814 1.00 90.31 290 LEU A C 1
ATOM 2313 O O . LEU A 1 290 ? 29.098 2.429 -37.854 1.00 90.31 290 LEU A O 1
ATOM 2317 N N . PRO A 1 291 ? 29.078 0.955 -36.142 1.00 87.44 291 PRO A N 1
ATOM 2318 C CA . PRO A 1 291 ? 30.253 0.247 -36.614 1.00 87.44 291 PRO A CA 1
ATOM 2319 C C . PRO A 1 291 ? 29.979 -0.438 -37.953 1.00 87.44 291 PRO A C 1
ATOM 2321 O O . PRO A 1 291 ? 28.838 -0.738 -38.327 1.00 87.44 291 PRO A O 1
ATOM 2324 N N . LYS A 1 292 ? 31.059 -0.728 -38.682 1.00 85.38 292 LYS A N 1
ATOM 2325 C CA . LYS A 1 292 ? 30.977 -1.547 -39.891 1.00 85.38 292 LYS A CA 1
ATOM 2326 C C . LYS A 1 292 ? 30.488 -2.950 -39.542 1.00 85.38 292 LYS A C 1
ATOM 2328 O O . LYS A 1 292 ? 30.685 -3.442 -38.435 1.00 85.38 292 LYS A O 1
ATOM 2333 N N . TYR A 1 293 ? 29.898 -3.624 -40.528 1.00 79.19 293 TYR A N 1
ATOM 2334 C CA . TYR A 1 293 ? 29.353 -4.973 -40.352 1.00 79.19 293 TYR A CA 1
ATOM 2335 C C . TYR A 1 293 ? 30.371 -5.963 -39.773 1.00 79.19 293 TYR A C 1
ATOM 2337 O O . TYR A 1 293 ? 30.012 -6.759 -38.911 1.00 79.19 293 TYR A O 1
ATOM 2345 N N . GLU A 1 294 ? 31.619 -5.900 -40.236 1.00 83.94 294 GLU A N 1
ATOM 2346 C CA . GLU A 1 294 ? 32.728 -6.765 -39.810 1.00 83.94 294 GLU A CA 1
ATOM 2347 C C . GLU A 1 294 ? 33.149 -6.548 -38.347 1.00 83.94 294 GLU A C 1
ATOM 2349 O O . GLU A 1 294 ? 33.535 -7.505 -37.681 1.00 83.94 294 GLU A O 1
ATOM 2354 N N . ASP A 1 295 ? 32.959 -5.337 -37.818 1.00 84.50 295 ASP A N 1
ATOM 2355 C CA . ASP A 1 295 ? 33.387 -4.948 -36.469 1.00 84.50 295 ASP A CA 1
ATOM 2356 C C . ASP A 1 295 ? 32.250 -5.028 -35.434 1.00 84.50 295 ASP A C 1
ATOM 2358 O O . ASP A 1 295 ? 32.459 -4.788 -34.248 1.00 84.50 295 ASP A O 1
ATOM 2362 N N . ARG A 1 296 ? 31.023 -5.383 -35.848 1.00 79.44 296 ARG A N 1
ATOM 2363 C CA . ARG A 1 296 ? 29.821 -5.300 -34.992 1.00 79.44 296 ARG A CA 1
ATOM 2364 C C . ARG A 1 296 ? 29.865 -6.171 -33.733 1.00 79.44 296 ARG A C 1
ATOM 2366 O O . ARG A 1 296 ? 29.125 -5.902 -32.793 1.00 79.44 296 ARG A O 1
ATOM 2373 N N . ALA A 1 297 ? 30.674 -7.229 -33.733 1.00 80.00 297 ALA A N 1
ATOM 2374 C CA . ALA A 1 297 ? 30.848 -8.103 -32.575 1.00 80.00 297 ALA A CA 1
ATOM 2375 C C . ALA A 1 297 ? 31.823 -7.513 -31.537 1.00 80.00 297 ALA A C 1
ATOM 2377 O O . ALA A 1 297 ? 31.798 -7.908 -30.371 1.00 80.00 297 ALA A O 1
ATOM 2378 N N . ASP A 1 298 ? 32.676 -6.561 -31.925 1.00 84.00 298 ASP A N 1
ATOM 2379 C CA . ASP A 1 298 ? 33.600 -5.898 -31.010 1.00 84.00 298 ASP A CA 1
ATOM 2380 C C . ASP A 1 298 ? 32.891 -4.752 -30.283 1.00 84.00 298 ASP A C 1
ATOM 2382 O O . ASP A 1 298 ? 32.515 -3.747 -30.883 1.00 84.00 298 ASP A O 1
ATOM 2386 N N . THR A 1 299 ? 32.737 -4.873 -28.964 1.00 79.94 299 THR A N 1
ATOM 2387 C CA . THR A 1 299 ? 32.112 -3.848 -28.117 1.00 79.94 299 THR A CA 1
ATOM 2388 C C . THR A 1 299 ? 32.863 -2.516 -28.171 1.00 79.94 299 THR A C 1
ATOM 2390 O O . THR A 1 299 ? 32.239 -1.469 -27.985 1.00 79.94 299 THR A O 1
ATOM 2393 N N . ASN A 1 300 ? 34.165 -2.519 -28.484 1.00 84.81 300 ASN A N 1
ATOM 2394 C CA . ASN A 1 300 ? 34.952 -1.293 -28.626 1.00 84.81 300 ASN A CA 1
ATOM 2395 C C . ASN A 1 300 ? 34.553 -0.481 -29.863 1.00 84.81 300 ASN A C 1
ATOM 2397 O O . ASN A 1 300 ? 34.598 0.748 -29.826 1.00 84.81 300 ASN A O 1
ATOM 2401 N N . ALA A 1 301 ? 34.096 -1.138 -30.932 1.00 87.62 301 ALA A N 1
ATOM 2402 C CA . ALA A 1 301 ? 33.645 -0.463 -32.148 1.00 87.62 301 ALA A CA 1
ATOM 2403 C C . ALA A 1 301 ? 32.342 0.335 -31.934 1.00 87.62 301 ALA A C 1
ATOM 2405 O O . ALA A 1 301 ? 32.005 1.206 -32.732 1.00 87.62 301 ALA A O 1
ATOM 2406 N N . TRP A 1 302 ? 31.626 0.076 -30.834 1.00 90.50 302 TRP A N 1
ATOM 2407 C CA . TRP A 1 302 ? 30.387 0.763 -30.463 1.00 90.50 302 TRP A CA 1
ATOM 2408 C C . TRP A 1 302 ? 30.593 1.954 -29.521 1.00 90.50 302 TRP A C 1
ATOM 2410 O O . TRP A 1 302 ? 29.610 2.590 -29.142 1.00 90.50 302 TRP A O 1
ATOM 2420 N N . VAL A 1 303 ? 31.826 2.255 -29.094 1.00 92.50 303 VAL A N 1
ATOM 2421 C CA . VAL A 1 303 ? 32.093 3.285 -28.070 1.00 92.50 303 VAL A CA 1
ATOM 2422 C C . VAL A 1 303 ? 31.567 4.654 -28.499 1.00 92.50 303 VAL A C 1
ATOM 2424 O O . VAL A 1 303 ? 30.797 5.255 -27.753 1.00 92.50 303 VAL A O 1
ATOM 2427 N N . ASP A 1 304 ? 31.901 5.107 -29.708 1.00 93.94 304 ASP A N 1
ATOM 2428 C CA . ASP A 1 304 ? 31.479 6.423 -30.207 1.00 93.94 304 ASP A CA 1
ATOM 2429 C C . ASP A 1 304 ? 29.952 6.511 -30.359 1.00 93.94 304 ASP A C 1
ATOM 2431 O O . ASP A 1 304 ? 29.336 7.499 -29.956 1.00 93.94 304 ASP A O 1
ATOM 2435 N N . PHE A 1 305 ? 29.321 5.447 -30.869 1.00 94.62 305 PHE A N 1
ATOM 2436 C CA . PHE A 1 305 ? 27.865 5.351 -30.976 1.00 94.62 305 PHE A CA 1
ATOM 2437 C C . PHE A 1 305 ? 27.182 5.379 -29.603 1.00 94.62 305 PHE A C 1
ATOM 2439 O O . PHE A 1 305 ? 26.174 6.060 -29.432 1.00 94.62 305 PHE A O 1
ATOM 2446 N N . ASN A 1 306 ? 27.713 4.654 -28.616 1.00 95.69 306 ASN A N 1
ATOM 2447 C CA . ASN A 1 306 ? 27.140 4.592 -27.273 1.00 95.69 306 ASN A CA 1
ATOM 2448 C C . ASN A 1 306 ? 27.331 5.912 -26.510 1.00 95.69 306 ASN A C 1
ATOM 2450 O O . ASN A 1 306 ? 26.415 6.340 -25.822 1.00 95.69 306 ASN A O 1
ATOM 2454 N N . LEU A 1 307 ? 28.484 6.578 -26.632 1.00 96.38 307 LEU A N 1
ATOM 2455 C CA . LEU A 1 307 ? 28.744 7.846 -25.935 1.00 96.38 307 LEU A CA 1
ATOM 2456 C C . LEU A 1 307 ? 27.933 9.020 -26.495 1.00 96.38 307 LEU A C 1
ATOM 2458 O O . LEU A 1 307 ? 27.620 9.943 -25.750 1.00 96.38 307 LEU A O 1
ATOM 2462 N N . ALA A 1 308 ? 27.553 8.976 -27.775 1.00 96.81 308 ALA A N 1
ATOM 2463 C CA . ALA A 1 308 ? 26.714 9.995 -28.411 1.00 96.81 308 ALA A CA 1
ATOM 2464 C C . ALA A 1 308 ? 25.220 9.924 -28.021 1.00 96.81 308 ALA A C 1
ATOM 2466 O O . ALA A 1 308 ? 24.405 10.661 -28.590 1.00 96.81 308 ALA A O 1
ATOM 2467 N N . SER A 1 309 ? 24.843 9.020 -27.106 1.00 96.69 309 SER A N 1
ATOM 2468 C CA . SER A 1 309 ? 23.454 8.819 -26.677 1.00 96.69 309 SER A CA 1
ATOM 2469 C C . SER A 1 309 ? 22.926 9.899 -25.728 1.00 96.69 309 SER A C 1
ATOM 2471 O O . SER A 1 309 ? 21.740 9.911 -25.418 1.00 96.69 309 SER A O 1
ATOM 2473 N N . ASP A 1 310 ? 23.786 10.801 -25.247 1.00 95.69 310 ASP A N 1
ATOM 2474 C CA . ASP A 1 310 ? 23.422 11.949 -24.401 1.00 95.69 310 ASP A CA 1
ATOM 2475 C C . ASP A 1 310 ? 22.412 12.898 -25.076 1.00 95.69 310 ASP A C 1
ATOM 2477 O O . ASP A 1 310 ? 21.691 13.643 -24.408 1.00 95.69 310 ASP A O 1
ATOM 2481 N N . LYS A 1 311 ? 22.361 12.858 -26.412 1.00 95.88 311 LYS A N 1
ATOM 2482 C CA . LYS A 1 311 ? 21.506 13.690 -27.269 1.00 95.88 311 LYS A CA 1
ATOM 2483 C C . LYS A 1 311 ? 20.344 12.934 -27.904 1.00 95.88 311 LYS A C 1
ATOM 2485 O O . LYS A 1 311 ? 19.716 13.488 -28.799 1.00 95.88 311 LYS A O 1
ATOM 2490 N N . ASP A 1 312 ? 20.088 11.691 -27.500 1.00 98.06 312 ASP A N 1
ATOM 2491 C CA . ASP A 1 312 ? 18.914 10.973 -28.000 1.00 98.06 312 ASP A CA 1
ATOM 2492 C C . ASP A 1 312 ? 17.642 11.757 -27.644 1.00 98.06 312 ASP A C 1
ATOM 2494 O O . ASP A 1 312 ? 17.513 12.278 -26.533 1.00 98.06 312 ASP A O 1
ATOM 2498 N N . GLU A 1 313 ? 16.699 11.844 -28.578 1.00 98.00 313 GLU A N 1
ATOM 2499 C CA . GLU A 1 313 ? 15.395 12.448 -28.294 1.00 98.00 313 GLU A CA 1
ATOM 2500 C C . GLU A 1 313 ? 14.534 11.450 -27.498 1.00 98.00 313 GLU A C 1
ATOM 2502 O O . GLU A 1 313 ? 14.597 10.244 -27.756 1.00 98.00 313 GLU A O 1
ATOM 2507 N N . PRO A 1 314 ? 13.729 11.892 -26.518 1.00 98.06 314 PRO A N 1
ATOM 2508 C CA . PRO A 1 314 ? 12.870 10.991 -25.761 1.00 98.06 314 PRO A CA 1
ATOM 2509 C C . PRO A 1 314 ? 11.676 10.526 -26.602 1.00 98.06 314 PRO A C 1
ATOM 2511 O O . PRO A 1 314 ? 10.983 11.328 -27.231 1.00 98.06 314 PRO A O 1
ATOM 2514 N N . ILE A 1 315 ? 11.359 9.233 -26.537 1.00 97.94 315 ILE A N 1
ATOM 2515 C CA . ILE A 1 315 ? 10.068 8.710 -26.995 1.00 97.94 315 ILE A CA 1
ATOM 2516 C C . ILE A 1 315 ? 9.080 8.891 -25.836 1.00 97.94 315 ILE A C 1
ATOM 2518 O O . ILE A 1 315 ? 8.846 7.977 -25.044 1.00 97.94 315 ILE A O 1
ATOM 2522 N N . GLN A 1 316 ? 8.556 10.114 -25.703 1.00 97.12 316 GLN A N 1
ATOM 2523 C CA . GLN A 1 316 ? 7.846 10.561 -24.498 1.00 97.12 316 GLN A CA 1
ATOM 2524 C C . GLN A 1 316 ? 6.655 9.667 -24.123 1.00 97.12 316 GLN A C 1
ATOM 2526 O O . GLN A 1 316 ? 6.517 9.314 -22.957 1.00 97.12 316 GLN A O 1
ATOM 2531 N N . ASP A 1 317 ? 5.856 9.224 -25.095 1.00 97.19 317 ASP A N 1
ATOM 2532 C CA . ASP A 1 317 ? 4.683 8.377 -24.832 1.00 97.19 317 ASP A CA 1
ATOM 2533 C C . ASP A 1 317 ? 5.060 7.047 -24.148 1.00 97.19 317 ASP A C 1
ATOM 2535 O O . ASP A 1 317 ? 4.347 6.561 -23.265 1.00 97.19 317 ASP A O 1
ATOM 2539 N N . ASN A 1 318 ? 6.211 6.467 -24.508 1.00 97.81 318 ASN A N 1
ATOM 2540 C CA . ASN A 1 318 ? 6.698 5.233 -23.890 1.00 97.81 318 ASN A CA 1
ATOM 2541 C C . ASN A 1 318 ? 7.265 5.486 -22.486 1.00 97.81 318 ASN A C 1
ATOM 2543 O O . ASN A 1 318 ? 7.093 4.644 -21.604 1.00 97.81 318 ASN A O 1
ATOM 2547 N N . ILE A 1 319 ? 7.895 6.645 -22.259 1.00 97.44 319 ILE A N 1
ATOM 2548 C CA . ILE A 1 319 ? 8.355 7.074 -20.928 1.00 97.44 319 ILE A CA 1
ATOM 2549 C C . ILE A 1 319 ? 7.157 7.296 -19.997 1.00 97.44 319 ILE A C 1
ATOM 2551 O O . ILE A 1 319 ? 7.166 6.821 -18.862 1.00 97.44 319 ILE A O 1
ATOM 2555 N N . ASP A 1 320 ? 6.102 7.952 -20.477 1.00 93.25 320 ASP A N 1
ATOM 2556 C CA . ASP A 1 320 ? 4.888 8.199 -19.698 1.00 93.25 320 ASP A CA 1
ATOM 2557 C C . ASP A 1 320 ? 4.188 6.882 -19.333 1.00 93.25 320 ASP A C 1
ATOM 2559 O O . ASP A 1 320 ? 3.808 6.675 -18.177 1.00 93.25 320 ASP A O 1
ATOM 2563 N N . LEU A 1 321 ? 4.089 5.942 -20.281 1.00 96.00 321 LEU A N 1
ATOM 2564 C CA . LEU A 1 321 ? 3.583 4.593 -20.017 1.00 96.00 321 LEU A CA 1
ATOM 2565 C C . LEU A 1 321 ? 4.431 3.863 -18.964 1.00 96.00 321 LEU A C 1
ATOM 2567 O O . LEU A 1 321 ? 3.879 3.299 -18.016 1.00 96.00 321 LEU A O 1
ATOM 2571 N N . LEU A 1 322 ? 5.759 3.881 -19.106 1.00 97.38 322 LEU A N 1
ATOM 2572 C CA . LEU A 1 322 ? 6.686 3.292 -18.137 1.00 97.38 322 LEU A CA 1
ATOM 2573 C C . LEU A 1 322 ? 6.468 3.885 -16.738 1.00 97.38 322 LEU A C 1
ATOM 2575 O O . LEU A 1 322 ? 6.354 3.133 -15.770 1.00 97.38 322 LEU A O 1
ATOM 2579 N N . ASN A 1 323 ? 6.335 5.207 -16.637 1.00 83.62 323 ASN A N 1
ATOM 2580 C CA . ASN A 1 323 ? 6.118 5.925 -15.381 1.00 83.62 323 ASN A CA 1
ATOM 2581 C C . ASN A 1 323 ? 4.763 5.599 -14.730 1.00 83.62 323 ASN A C 1
ATOM 2583 O O . ASN A 1 323 ? 4.660 5.532 -13.507 1.00 83.62 323 ASN A O 1
ATOM 2587 N N . ILE A 1 324 ? 3.714 5.352 -15.517 1.00 85.81 324 ILE A N 1
ATOM 2588 C CA . ILE A 1 324 ? 2.427 4.872 -14.988 1.00 85.81 324 ILE A CA 1
ATOM 2589 C C . ILE A 1 324 ? 2.580 3.446 -14.442 1.00 85.81 324 ILE A C 1
ATOM 2591 O O . ILE A 1 324 ? 2.090 3.122 -13.357 1.00 85.81 324 ILE A O 1
ATOM 2595 N N . LEU A 1 325 ? 3.287 2.583 -15.171 1.00 87.56 325 LEU A N 1
ATOM 2596 C CA . LEU A 1 325 ? 3.509 1.192 -14.778 1.00 87.56 325 LEU A CA 1
ATOM 2597 C C . LEU A 1 325 ? 4.416 1.070 -13.542 1.00 87.56 325 LEU A C 1
ATOM 2599 O O . LEU A 1 325 ? 4.209 0.174 -12.715 1.00 87.56 325 LEU A O 1
ATOM 2603 N N . SER A 1 326 ? 5.361 1.997 -13.358 1.00 82.06 326 SER A N 1
ATOM 2604 C CA . SER A 1 326 ? 6.281 2.023 -12.214 1.00 82.06 326 SER A CA 1
ATOM 2605 C C . SER A 1 326 ? 5.584 2.220 -10.868 1.00 82.06 326 SER A C 1
ATOM 2607 O O . SER A 1 326 ? 6.168 1.911 -9.828 1.00 82.06 326 SER A O 1
ATOM 2609 N N . LEU A 1 327 ? 4.336 2.702 -10.872 1.00 74.31 327 LEU A N 1
ATOM 2610 C CA . LEU A 1 327 ? 3.517 2.863 -9.668 1.00 74.31 327 LEU A CA 1
ATOM 2611 C C . LEU A 1 327 ? 3.165 1.521 -9.008 1.00 74.31 327 LEU A C 1
ATOM 2613 O O . LEU A 1 327 ? 2.891 1.481 -7.814 1.00 74.31 327 LEU A O 1
ATOM 2617 N N . THR A 1 328 ? 3.157 0.424 -9.772 1.00 70.31 328 THR A N 1
ATOM 2618 C CA . THR A 1 328 ? 2.685 -0.897 -9.304 1.00 70.31 328 THR A CA 1
ATOM 2619 C C . THR A 1 328 ? 3.645 -2.046 -9.621 1.00 70.31 328 THR A C 1
ATOM 2621 O O . THR A 1 328 ? 3.556 -3.116 -9.016 1.00 70.31 328 THR A O 1
ATOM 2624 N N . HIS A 1 329 ? 4.584 -1.842 -10.548 1.00 81.75 329 HIS A N 1
ATOM 2625 C CA . HIS A 1 329 ? 5.512 -2.866 -11.019 1.00 81.75 329 HIS A CA 1
ATOM 2626 C C . HIS A 1 329 ? 6.963 -2.422 -10.891 1.00 81.75 329 HIS A C 1
ATOM 2628 O O . HIS A 1 329 ? 7.278 -1.234 -10.811 1.00 81.75 329 HIS A O 1
ATOM 2634 N N . ARG A 1 330 ? 7.861 -3.411 -10.873 1.00 82.19 330 ARG A N 1
ATOM 2635 C CA . ARG A 1 330 ? 9.299 -3.160 -10.901 1.00 82.19 330 ARG A CA 1
ATOM 2636 C C . ARG A 1 330 ? 9.685 -2.857 -12.334 1.00 82.19 330 ARG A C 1
ATOM 2638 O O . ARG A 1 330 ? 9.463 -3.690 -13.203 1.00 82.19 330 ARG A O 1
ATOM 2645 N N . ILE A 1 331 ? 10.271 -1.701 -12.582 1.00 93.62 331 ILE A N 1
ATOM 2646 C CA . ILE A 1 331 ? 10.744 -1.330 -13.908 1.00 93.62 331 ILE A CA 1
ATOM 2647 C C . ILE A 1 331 ? 12.222 -1.685 -14.017 1.00 93.62 331 ILE A C 1
ATOM 2649 O O . ILE A 1 331 ? 13.055 -1.209 -13.241 1.00 93.62 331 ILE A O 1
ATOM 2653 N N . ILE A 1 332 ? 12.542 -2.539 -14.986 1.00 96.31 332 ILE A N 1
ATOM 2654 C CA . ILE A 1 332 ? 13.916 -2.868 -15.361 1.00 96.31 332 ILE A CA 1
ATOM 2655 C C . ILE A 1 332 ? 14.157 -2.305 -16.756 1.00 96.31 332 ILE A C 1
ATOM 2657 O O . ILE A 1 332 ? 13.471 -2.690 -17.696 1.00 96.31 332 ILE A O 1
ATOM 2661 N N . ILE A 1 333 ? 15.152 -1.440 -16.905 1.00 98.50 333 ILE A N 1
ATOM 2662 C CA . ILE A 1 333 ? 15.666 -1.054 -18.217 1.00 98.50 333 ILE A CA 1
ATOM 2663 C C . ILE A 1 333 ? 16.783 -2.035 -18.577 1.00 98.50 333 ILE A C 1
ATOM 2665 O O . ILE A 1 333 ? 17.748 -2.168 -17.823 1.00 98.50 333 ILE A O 1
ATOM 2669 N N . LEU A 1 334 ? 16.647 -2.746 -19.697 1.00 98.12 334 LEU A N 1
ATOM 2670 C CA . LEU A 1 334 ? 17.618 -3.722 -20.197 1.00 98.12 334 LEU A CA 1
ATOM 2671 C C . LEU A 1 334 ? 18.087 -3.305 -21.590 1.00 98.12 334 LEU A C 1
ATOM 2673 O O . LEU A 1 334 ? 17.359 -3.488 -22.556 1.00 98.12 334 LEU A O 1
ATOM 2677 N N . THR A 1 335 ? 19.310 -2.789 -21.693 1.00 96.81 335 THR A N 1
ATOM 2678 C CA . THR A 1 335 ? 19.847 -2.223 -22.941 1.00 96.81 335 THR A CA 1
ATOM 2679 C C . THR A 1 335 ? 21.094 -2.960 -23.423 1.00 96.81 335 THR A C 1
ATOM 2681 O O . THR A 1 335 ? 21.932 -3.400 -22.629 1.00 96.81 335 THR A O 1
ATOM 2684 N N . GLY A 1 336 ? 21.240 -3.052 -24.748 1.00 92.81 336 GLY A N 1
ATOM 2685 C CA . GLY A 1 336 ? 22.461 -3.510 -25.408 1.00 92.81 336 GLY A CA 1
ATOM 2686 C C . GLY A 1 336 ? 23.633 -2.520 -25.319 1.00 92.81 336 GLY A C 1
ATOM 2687 O O . GLY A 1 336 ? 24.760 -2.917 -25.628 1.00 92.81 336 GLY A O 1
ATOM 2688 N N . ARG A 1 337 ? 23.413 -1.270 -24.868 1.00 93.06 337 ARG A N 1
ATOM 2689 C CA . ARG A 1 337 ? 24.478 -0.266 -24.678 1.00 93.06 337 ARG A CA 1
ATOM 2690 C C . ARG A 1 337 ? 25.584 -0.806 -23.783 1.00 93.06 337 ARG A C 1
ATOM 2692 O O . ARG A 1 337 ? 25.331 -1.354 -22.707 1.00 93.06 337 ARG A O 1
ATOM 2699 N N . GLY A 1 338 ? 26.825 -0.583 -24.205 1.00 91.69 338 GLY A N 1
ATOM 2700 C CA . GLY A 1 338 ? 27.997 -0.919 -23.406 1.00 91.69 338 GLY A CA 1
ATOM 2701 C C . GLY A 1 338 ? 28.084 -0.063 -22.142 1.00 91.69 338 GLY A C 1
ATOM 2702 O O . GLY A 1 338 ? 27.782 1.130 -22.164 1.00 91.69 338 GLY A O 1
ATOM 2703 N N . ALA A 1 339 ? 28.587 -0.648 -21.054 1.00 90.56 339 ALA A N 1
ATOM 2704 C CA . ALA A 1 339 ? 28.792 0.031 -19.771 1.00 90.56 339 ALA A CA 1
ATOM 2705 C C . ALA A 1 339 ? 29.673 1.298 -19.853 1.00 90.56 339 ALA A C 1
ATOM 2707 O O . ALA A 1 339 ? 29.642 2.117 -18.940 1.00 90.56 339 ALA A O 1
ATOM 2708 N N . VAL A 1 340 ? 30.424 1.486 -20.947 1.00 93.00 340 VAL A N 1
ATOM 2709 C CA . VAL A 1 340 ? 31.169 2.722 -21.249 1.00 93.00 340 VAL A CA 1
ATOM 2710 C C . VAL A 1 340 ? 30.270 3.965 -21.294 1.00 93.00 340 VAL A C 1
ATOM 2712 O O . VAL A 1 340 ? 30.713 5.045 -20.929 1.00 93.00 340 VAL A O 1
ATOM 2715 N N . ALA A 1 341 ? 29.000 3.813 -21.682 1.00 94.81 341 ALA A N 1
ATOM 2716 C CA . ALA A 1 341 ? 28.027 4.901 -21.759 1.00 94.81 341 ALA A CA 1
ATOM 2717 C C . ALA A 1 341 ? 27.118 4.988 -20.525 1.00 94.81 341 ALA A C 1
ATOM 2719 O O . ALA A 1 341 ? 26.038 5.576 -20.586 1.00 94.81 341 ALA A O 1
ATOM 2720 N N . LYS A 1 342 ? 27.517 4.380 -19.401 1.00 94.81 342 LYS A N 1
ATOM 2721 C CA . LYS A 1 342 ? 26.695 4.349 -18.188 1.00 94.81 342 LYS A CA 1
ATOM 2722 C C . LYS A 1 342 ? 26.372 5.747 -17.675 1.00 94.81 342 LYS A C 1
ATOM 2724 O O . LYS A 1 342 ? 25.201 6.031 -17.459 1.00 94.81 342 LYS A O 1
ATOM 2729 N N . ASP A 1 343 ? 27.377 6.604 -17.525 1.00 95.12 343 ASP A N 1
ATOM 2730 C CA . ASP A 1 343 ? 27.185 7.933 -16.935 1.00 95.12 343 ASP A CA 1
ATOM 2731 C C . ASP A 1 343 ? 26.271 8.798 -17.815 1.00 95.12 343 ASP A C 1
ATOM 2733 O O . ASP A 1 343 ? 25.258 9.297 -17.336 1.00 95.12 343 ASP A O 1
ATOM 2737 N N . VAL A 1 344 ? 26.520 8.844 -19.131 1.00 97.06 344 VAL A N 1
ATOM 2738 C CA . VAL A 1 344 ? 25.650 9.575 -20.074 1.00 97.06 344 VAL A CA 1
ATOM 2739 C C . VAL A 1 344 ? 24.231 9.003 -20.142 1.00 97.06 344 VAL A C 1
ATOM 2741 O O . VAL A 1 344 ? 23.279 9.746 -20.357 1.00 97.06 344 VAL A O 1
ATOM 2744 N N . THR A 1 345 ? 24.063 7.692 -19.942 1.00 97.25 345 THR A N 1
ATOM 2745 C CA . THR A 1 345 ? 22.739 7.055 -19.911 1.00 97.25 345 THR A CA 1
ATOM 2746 C C . THR A 1 345 ? 21.986 7.406 -18.631 1.00 97.25 345 THR A C 1
ATOM 2748 O O . THR A 1 345 ? 20.796 7.696 -18.694 1.00 97.25 345 THR A O 1
ATOM 2751 N N . LEU A 1 346 ? 22.656 7.402 -17.475 1.00 93.81 346 LEU A N 1
ATOM 2752 C CA . LEU A 1 346 ? 22.046 7.788 -16.202 1.00 93.81 346 LEU A CA 1
ATOM 2753 C C . LEU A 1 346 ? 21.614 9.257 -16.217 1.00 93.81 346 LEU A C 1
ATOM 2755 O O . LEU A 1 346 ? 20.472 9.543 -15.863 1.00 93.81 346 LEU A O 1
ATOM 2759 N N . ASP A 1 347 ? 22.479 10.152 -16.699 1.00 95.12 347 ASP A N 1
ATOM 2760 C CA . ASP A 1 347 ? 22.169 11.579 -16.836 1.00 95.12 347 ASP A CA 1
ATOM 2761 C C . ASP A 1 347 ? 20.984 11.809 -17.786 1.00 95.12 347 ASP A C 1
ATOM 2763 O O . ASP A 1 347 ? 20.117 12.641 -17.521 1.00 95.12 347 ASP A O 1
ATOM 2767 N N . TRP A 1 348 ? 20.910 11.047 -18.883 1.00 98.19 348 TRP A N 1
ATOM 2768 C CA . TRP A 1 348 ? 19.786 11.113 -19.817 1.00 98.19 348 TRP A CA 1
ATOM 2769 C C . TRP A 1 348 ? 18.473 10.648 -19.168 1.00 98.19 348 TRP A C 1
ATOM 2771 O O . TRP A 1 348 ? 17.460 11.340 -19.268 1.00 98.19 348 TRP A O 1
ATOM 2781 N N . LEU A 1 349 ? 18.481 9.511 -18.461 1.00 95.69 349 LEU A N 1
ATOM 2782 C CA . LEU A 1 349 ? 17.291 8.982 -17.779 1.00 95.69 349 LEU A CA 1
ATOM 2783 C C . LEU A 1 349 ? 16.766 9.951 -16.707 1.00 95.69 349 LEU A C 1
ATOM 2785 O O . LEU A 1 349 ? 15.553 10.136 -16.604 1.00 95.69 349 LEU A O 1
ATOM 2789 N N . ASP A 1 350 ? 17.666 10.585 -15.949 1.00 90.06 350 ASP A N 1
ATOM 2790 C CA . ASP A 1 350 ? 17.320 11.595 -14.941 1.00 90.06 350 ASP A CA 1
ATOM 2791 C C . ASP A 1 350 ? 16.729 12.855 -15.588 1.00 90.06 350 ASP A C 1
ATOM 2793 O O . ASP A 1 350 ? 15.616 13.272 -15.260 1.00 90.06 350 ASP A O 1
ATOM 2797 N N . LYS A 1 351 ? 17.415 13.400 -16.601 1.00 94.12 351 LYS A N 1
ATOM 2798 C CA . LYS A 1 351 ? 16.972 14.581 -17.357 1.00 94.12 351 LYS A CA 1
ATOM 2799 C C . LYS A 1 351 ? 15.567 14.418 -17.942 1.00 94.12 351 LYS A C 1
ATOM 2801 O O . LYS A 1 351 ? 14.826 15.399 -18.020 1.00 94.12 351 LYS A O 1
ATOM 2806 N N . HIS A 1 352 ? 15.215 13.208 -18.372 1.00 90.69 352 HIS A N 1
ATOM 2807 C CA . HIS A 1 352 ? 13.925 12.897 -18.991 1.00 90.69 352 HIS A CA 1
ATOM 2808 C C . HIS A 1 352 ? 12.896 12.292 -18.018 1.00 90.69 352 HIS A C 1
ATOM 2810 O O . HIS A 1 352 ? 11.802 11.926 -18.444 1.00 90.69 352 HIS A O 1
ATOM 2816 N N . GLY A 1 353 ? 13.197 12.233 -16.714 1.00 86.81 353 GLY A N 1
ATOM 2817 C CA . GLY A 1 353 ? 12.237 11.846 -15.676 1.00 86.81 353 GLY A CA 1
ATOM 2818 C C . GLY A 1 353 ? 11.765 10.393 -15.770 1.00 86.81 353 GLY A C 1
ATOM 2819 O O . GLY A 1 353 ? 10.585 10.110 -15.550 1.00 86.81 353 GLY A O 1
ATOM 2820 N N . VAL A 1 354 ? 12.658 9.470 -16.134 1.00 90.50 354 VAL A N 1
ATOM 2821 C CA . VAL A 1 354 ? 12.329 8.045 -16.269 1.00 90.50 354 VAL A CA 1
ATOM 2822 C C . VAL A 1 354 ? 12.358 7.368 -14.894 1.00 90.50 354 VAL A C 1
ATOM 2824 O O . VAL A 1 354 ? 13.405 7.289 -14.255 1.00 90.50 354 VAL A O 1
ATOM 2827 N N . ASN A 1 355 ? 11.223 6.829 -14.439 1.00 83.38 355 ASN A N 1
ATOM 2828 C CA . ASN A 1 355 ? 11.094 6.165 -13.138 1.00 83.38 355 ASN A CA 1
ATOM 2829 C C . ASN A 1 355 ? 11.380 4.661 -13.249 1.00 83.38 355 ASN A C 1
ATOM 2831 O O . ASN A 1 355 ? 10.484 3.856 -13.514 1.00 83.38 355 ASN A O 1
ATOM 2835 N N . TYR A 1 356 ? 12.630 4.265 -13.011 1.00 91.56 356 TYR A N 1
ATOM 2836 C CA . TYR A 1 356 ? 13.067 2.868 -13.073 1.00 91.56 356 TYR A CA 1
ATOM 2837 C C . TYR A 1 356 ? 13.665 2.368 -11.751 1.00 91.56 356 TYR A C 1
ATOM 2839 O O . TYR A 1 356 ? 14.200 3.141 -10.963 1.00 91.56 356 TYR A O 1
ATOM 2847 N N . ASP A 1 357 ? 13.594 1.055 -11.508 1.00 84.06 357 ASP A N 1
ATOM 2848 C CA . ASP A 1 357 ? 14.184 0.423 -10.319 1.00 84.06 357 ASP A CA 1
ATOM 2849 C C . ASP A 1 357 ? 15.592 -0.125 -10.602 1.00 84.06 357 ASP A C 1
ATOM 2851 O O . ASP A 1 357 ? 16.453 -0.149 -9.721 1.00 84.06 357 ASP A O 1
ATOM 2855 N N . ASN A 1 358 ? 15.849 -0.600 -11.829 1.00 87.75 358 ASN A N 1
ATOM 2856 C CA . ASN A 1 358 ? 17.160 -1.112 -12.233 1.00 87.75 358 ASN A CA 1
ATOM 2857 C C . ASN A 1 358 ? 17.490 -0.792 -13.689 1.00 87.75 358 ASN A C 1
ATOM 2859 O O . ASN A 1 358 ? 16.651 -0.965 -14.565 1.00 87.75 358 ASN A O 1
ATOM 2863 N N . LEU A 1 359 ? 18.748 -0.424 -13.934 1.00 93.69 359 LEU A N 1
ATOM 2864 C CA . LEU A 1 359 ? 19.347 -0.331 -15.261 1.00 93.69 359 LEU A CA 1
ATOM 2865 C C . LEU A 1 359 ? 20.365 -1.468 -15.422 1.00 93.69 359 LEU A C 1
ATOM 2867 O O . LEU A 1 359 ? 21.321 -1.566 -14.649 1.00 93.69 359 LEU A O 1
ATOM 2871 N N . ILE A 1 360 ? 20.155 -2.324 -16.418 1.00 93.12 360 ILE A N 1
ATOM 2872 C CA . ILE A 1 360 ? 21.053 -3.414 -16.795 1.00 93.12 360 ILE A CA 1
ATOM 2873 C C . ILE A 1 360 ? 21.644 -3.079 -18.166 1.00 93.12 360 ILE A C 1
ATOM 2875 O O . ILE A 1 360 ? 20.916 -2.931 -19.145 1.00 93.12 360 ILE A O 1
ATOM 2879 N N . MET A 1 361 ? 22.970 -2.948 -18.209 1.00 94.94 361 MET A N 1
ATOM 2880 C CA . MET A 1 361 ? 23.739 -2.608 -19.409 1.00 94.94 361 MET A CA 1
ATOM 2881 C C . MET A 1 361 ? 24.704 -3.733 -19.774 1.00 94.94 361 MET A C 1
ATOM 2883 O O . MET A 1 361 ? 25.072 -4.561 -18.928 1.00 94.94 361 MET A O 1
ATOM 2887 N N . ARG A 1 362 ? 25.149 -3.751 -21.029 1.00 92.56 362 ARG A N 1
ATOM 2888 C CA . ARG A 1 362 ? 26.093 -4.743 -21.544 1.00 92.56 362 ARG A CA 1
ATOM 2889 C C . ARG A 1 362 ? 27.474 -4.558 -20.919 1.00 92.56 362 ARG A C 1
ATOM 2891 O O . ARG A 1 362 ? 28.037 -3.461 -20.906 1.00 92.56 362 ARG A O 1
ATOM 2898 N N . GLY A 1 363 ? 28.036 -5.649 -20.399 1.00 87.88 363 GLY A N 1
ATOM 2899 C CA . GLY A 1 363 ? 29.384 -5.650 -19.830 1.00 87.88 363 GLY A CA 1
ATOM 2900 C C . GLY A 1 363 ? 30.460 -5.383 -20.895 1.00 87.88 363 GLY A C 1
ATOM 2901 O O . GLY A 1 363 ? 30.257 -5.722 -22.058 1.00 87.88 363 GLY A O 1
ATOM 2902 N N . PRO A 1 364 ? 31.628 -4.827 -20.521 1.00 81.88 364 PRO A N 1
ATOM 2903 C CA . PRO A 1 364 ? 32.665 -4.426 -21.481 1.00 81.88 364 PRO A CA 1
ATOM 2904 C C . PRO A 1 364 ? 33.211 -5.587 -22.329 1.00 81.88 364 PRO A C 1
ATOM 2906 O O . PRO A 1 364 ? 33.584 -5.375 -23.477 1.00 81.88 364 PRO A O 1
ATOM 2909 N N . ASN A 1 365 ? 33.196 -6.811 -21.790 1.00 85.06 365 ASN A N 1
ATOM 2910 C CA . ASN A 1 365 ? 33.711 -8.020 -22.444 1.00 85.06 365 ASN A CA 1
ATOM 2911 C C . ASN A 1 365 ? 32.596 -8.921 -23.011 1.00 85.06 365 ASN A C 1
ATOM 2913 O O . ASN A 1 365 ? 32.840 -10.093 -23.302 1.00 85.06 365 ASN A O 1
ATOM 2917 N N . ASP A 1 366 ? 31.354 -8.430 -23.085 1.00 86.44 366 ASP A N 1
ATOM 2918 C CA . ASP A 1 366 ? 30.212 -9.218 -23.552 1.00 86.44 366 ASP A CA 1
ATOM 2919 C C . ASP A 1 366 ? 29.890 -8.931 -25.023 1.00 86.44 366 ASP A C 1
ATOM 2921 O O . ASP A 1 366 ? 29.078 -8.066 -25.356 1.00 86.44 366 ASP A O 1
ATOM 2925 N N . HIS A 1 367 ? 30.538 -9.706 -25.889 1.00 87.69 367 HIS A N 1
ATOM 2926 C CA . HIS A 1 367 ? 30.457 -9.627 -27.350 1.00 87.69 367 HIS A CA 1
ATOM 2927 C C . HIS A 1 367 ? 29.290 -10.424 -27.955 1.00 87.69 367 HIS A C 1
ATOM 2929 O O . HIS A 1 367 ? 29.184 -10.548 -29.175 1.00 87.69 367 HIS A O 1
ATOM 2935 N N . ARG A 1 368 ? 28.433 -11.024 -27.119 1.00 90.00 368 ARG A N 1
ATOM 2936 C CA . ARG A 1 368 ? 27.339 -11.874 -27.601 1.00 90.00 368 ARG A CA 1
ATOM 2937 C C . ARG A 1 368 ? 26.269 -11.041 -28.313 1.00 90.00 368 ARG A C 1
ATOM 2939 O O . ARG A 1 368 ? 26.009 -9.914 -27.881 1.00 90.00 368 ARG A O 1
ATOM 2946 N N . PRO A 1 369 ? 25.580 -11.589 -29.328 1.00 89.44 369 PRO A N 1
ATOM 2947 C CA . PRO A 1 369 ? 24.423 -10.940 -29.940 1.00 89.44 369 PRO A CA 1
ATOM 2948 C C . PRO A 1 369 ? 23.377 -10.504 -28.904 1.00 89.44 369 PRO A C 1
ATOM 2950 O O . PRO A 1 369 ? 23.214 -11.153 -27.870 1.00 89.44 369 PRO A O 1
ATOM 2953 N N . ASP A 1 370 ? 22.628 -9.437 -29.195 1.00 90.38 370 ASP A N 1
ATOM 2954 C CA . ASP A 1 370 ? 21.570 -8.901 -28.319 1.00 90.38 370 ASP A CA 1
ATOM 2955 C C . ASP A 1 370 ? 20.590 -9.968 -27.840 1.00 90.38 370 ASP A C 1
ATOM 2957 O O . ASP A 1 370 ? 20.244 -10.012 -26.662 1.00 90.38 370 ASP A O 1
ATOM 2961 N N . VAL A 1 371 ? 20.223 -10.886 -28.732 1.00 94.56 371 VAL A N 1
ATOM 2962 C CA . VAL A 1 371 ? 19.349 -12.012 -28.413 1.00 94.56 371 VAL A CA 1
ATOM 2963 C C . VAL A 1 371 ? 19.914 -12.886 -27.286 1.00 94.56 371 VAL A C 1
ATOM 2965 O O . VAL A 1 371 ? 19.217 -13.153 -26.309 1.00 94.56 371 VAL A O 1
ATOM 2968 N N . GLU A 1 372 ? 21.171 -13.316 -27.398 1.00 94.38 372 GLU A N 1
ATOM 2969 C CA . GLU A 1 372 ? 21.817 -14.193 -26.412 1.00 94.38 372 GLU A CA 1
ATOM 2970 C C . GLU A 1 372 ? 22.103 -13.456 -25.099 1.00 94.38 372 GLU A C 1
ATOM 2972 O O . GLU A 1 372 ? 21.939 -14.007 -24.005 1.00 94.38 372 GLU A O 1
ATOM 2977 N N . TYR A 1 373 ? 22.517 -12.191 -25.203 1.00 94.31 373 TYR A N 1
ATOM 2978 C CA . TYR A 1 373 ? 22.749 -11.320 -24.059 1.00 94.31 373 TYR A CA 1
ATOM 2979 C C . TYR A 1 373 ? 21.462 -11.136 -23.244 1.00 94.31 373 TYR A C 1
ATOM 2981 O O . TYR A 1 373 ? 21.433 -11.485 -22.057 1.00 94.31 373 TYR A O 1
ATOM 2989 N N . LYS A 1 374 ? 20.382 -10.673 -23.890 1.00 97.00 374 LYS A N 1
ATOM 2990 C CA . LYS A 1 374 ? 19.084 -10.442 -23.247 1.00 97.00 374 LYS A CA 1
ATOM 2991 C C . LYS A 1 374 ? 18.473 -11.750 -22.740 1.00 97.00 374 LYS A C 1
ATOM 2993 O O . LYS A 1 374 ? 17.987 -11.771 -21.613 1.00 97.00 374 LYS A O 1
ATOM 2998 N N . GLU A 1 375 ? 18.568 -12.863 -23.476 1.00 97.12 375 GLU A N 1
ATOM 2999 C CA . GLU A 1 375 ? 18.126 -14.178 -22.981 1.00 97.12 375 GLU A CA 1
ATOM 3000 C C . GLU A 1 375 ? 18.815 -14.553 -21.667 1.00 97.12 375 GLU A C 1
ATOM 3002 O O . GLU A 1 375 ? 18.138 -14.927 -20.709 1.00 97.12 375 GLU A O 1
ATOM 3007 N N . SER A 1 376 ? 20.143 -14.413 -21.590 1.00 94.00 376 SER A N 1
ATOM 3008 C CA . SER A 1 376 ? 20.895 -14.804 -20.391 1.00 94.00 376 SER A CA 1
ATOM 3009 C C . SER A 1 376 ? 20.493 -14.028 -19.133 1.00 94.00 376 SER A C 1
ATOM 3011 O O . SER A 1 376 ? 20.666 -14.522 -18.020 1.00 94.00 376 SER A O 1
ATOM 3013 N N . ILE A 1 377 ? 19.917 -12.838 -19.313 1.00 93.94 377 ILE A N 1
ATOM 3014 C CA . ILE A 1 377 ? 19.406 -11.989 -18.238 1.00 93.94 377 ILE A CA 1
ATOM 3015 C C . ILE A 1 377 ? 17.938 -12.306 -17.941 1.00 93.94 377 ILE A C 1
ATOM 3017 O O . ILE A 1 377 ? 17.562 -12.413 -16.777 1.00 93.94 377 ILE A O 1
ATOM 3021 N N . LEU A 1 378 ? 17.107 -12.471 -18.971 1.00 96.12 378 LEU A N 1
ATOM 3022 C CA . LEU A 1 378 ? 15.662 -12.651 -18.831 1.00 96.12 378 LEU A CA 1
ATOM 3023 C C . LEU A 1 378 ? 15.284 -14.056 -18.351 1.00 96.12 378 LEU A C 1
ATOM 3025 O O . LEU A 1 378 ? 14.410 -14.197 -17.496 1.00 96.12 378 LEU A O 1
ATOM 3029 N N . LEU A 1 379 ? 15.940 -15.098 -18.868 1.00 89.00 379 LEU A N 1
ATOM 3030 C CA . LEU A 1 379 ? 15.565 -16.490 -18.617 1.00 89.00 379 LEU A CA 1
ATOM 3031 C C . LEU A 1 379 ? 15.569 -16.869 -17.119 1.00 89.00 379 LEU A C 1
ATOM 3033 O O . LEU A 1 379 ? 14.589 -17.476 -16.680 1.00 89.00 379 LEU A O 1
ATOM 3037 N N . PRO A 1 380 ? 16.569 -16.473 -16.300 1.00 84.12 380 PRO A N 1
ATOM 3038 C CA . PRO A 1 380 ? 16.573 -16.756 -14.861 1.00 84.12 380 PRO A CA 1
ATOM 3039 C C . PRO A 1 380 ? 15.427 -16.104 -14.074 1.00 84.12 380 PRO A C 1
ATOM 3041 O O . PRO A 1 380 ? 15.131 -16.538 -12.964 1.00 84.12 380 PRO A O 1
ATOM 3044 N N . MET A 1 381 ? 14.794 -15.058 -14.616 1.00 85.12 381 MET A N 1
ATOM 3045 C CA . MET A 1 381 ? 13.725 -14.308 -13.947 1.00 85.12 381 MET A CA 1
ATOM 3046 C C . MET A 1 381 ? 12.388 -14.338 -14.694 1.00 85.12 381 MET A C 1
ATOM 3048 O O . MET A 1 381 ? 11.479 -13.591 -14.331 1.00 85.12 381 MET A O 1
ATOM 3052 N N . LYS A 1 382 ? 12.235 -15.212 -15.697 1.00 87.31 382 LYS A N 1
ATOM 3053 C CA . LYS A 1 382 ? 11.073 -15.232 -16.600 1.00 87.31 382 LYS A CA 1
ATOM 3054 C C . LYS A 1 382 ? 9.724 -15.293 -15.874 1.00 87.31 382 LYS A C 1
ATOM 3056 O O . LYS A 1 382 ? 8.793 -14.593 -16.254 1.00 87.31 382 LYS A O 1
ATOM 3061 N N . ASP A 1 383 ? 9.627 -16.068 -14.790 1.00 82.31 383 ASP A N 1
ATOM 3062 C CA . ASP A 1 383 ? 8.363 -16.282 -14.068 1.00 82.31 383 ASP A CA 1
ATOM 3063 C C . ASP A 1 383 ? 7.932 -15.032 -13.272 1.00 82.31 383 ASP A C 1
ATOM 3065 O O . ASP A 1 383 ? 6.754 -14.859 -12.925 1.00 82.31 383 ASP A O 1
ATOM 3069 N N . ASN A 1 384 ? 8.883 -14.118 -13.057 1.00 80.62 384 ASN A N 1
ATOM 3070 C CA . ASN A 1 384 ? 8.714 -12.843 -12.374 1.00 80.62 384 ASN A CA 1
ATOM 3071 C C . ASN A 1 384 ? 8.587 -11.656 -13.339 1.00 80.62 384 ASN A C 1
ATOM 3073 O O . ASN A 1 384 ? 8.566 -10.524 -12.867 1.00 80.62 384 ASN A O 1
ATOM 3077 N N . ILE A 1 385 ? 8.491 -11.877 -14.654 1.00 90.56 385 ILE A N 1
ATOM 3078 C CA . ILE A 1 385 ? 8.269 -10.821 -15.652 1.00 90.56 385 ILE A CA 1
ATOM 3079 C C . ILE A 1 385 ? 6.793 -10.824 -16.080 1.00 90.56 385 ILE A C 1
ATOM 3081 O O . ILE A 1 385 ? 6.213 -11.881 -16.323 1.00 90.56 385 ILE A O 1
ATOM 3085 N N . VAL A 1 386 ? 6.164 -9.645 -16.151 1.00 94.94 386 VAL A N 1
ATOM 3086 C CA . VAL A 1 386 ? 4.822 -9.473 -16.747 1.00 94.94 386 VAL A CA 1
ATOM 3087 C C . VAL A 1 386 ? 4.932 -9.451 -18.266 1.00 94.94 386 VAL A C 1
ATOM 3089 O O . VAL A 1 386 ? 4.282 -10.234 -18.956 1.00 94.94 386 VAL A O 1
ATOM 3092 N N . CYS A 1 387 ? 5.761 -8.544 -18.778 1.00 97.88 387 CYS A N 1
ATOM 3093 C CA . CYS A 1 387 ? 6.047 -8.379 -20.192 1.00 97.88 387 CYS A CA 1
ATOM 3094 C C . CYS A 1 387 ? 7.356 -7.603 -20.398 1.00 97.88 387 CYS A C 1
ATOM 3096 O O . CYS A 1 387 ? 7.884 -6.976 -19.472 1.00 97.88 387 CYS A O 1
ATOM 3098 N N . CYS A 1 388 ? 7.855 -7.654 -21.630 1.00 98.56 388 CYS A N 1
ATOM 3099 C CA . CYS A 1 388 ? 8.956 -6.837 -22.123 1.00 98.56 388 CYS A CA 1
ATOM 3100 C C . CYS A 1 388 ? 8.471 -5.861 -23.207 1.00 98.56 388 CYS A C 1
ATOM 3102 O O . CYS A 1 388 ? 7.527 -6.167 -23.936 1.00 98.56 388 CYS A O 1
ATOM 3104 N N . PHE A 1 389 ? 9.167 -4.744 -23.373 1.00 98.62 389 PHE A N 1
ATOM 3105 C CA . PHE A 1 389 ? 9.038 -3.809 -24.489 1.00 98.62 389 PHE A CA 1
ATOM 3106 C C . PHE A 1 389 ? 10.378 -3.743 -25.213 1.00 98.62 389 PHE A C 1
ATOM 3108 O O . PHE A 1 389 ? 11.405 -3.575 -24.561 1.00 98.62 389 PHE A O 1
ATOM 3115 N N . ASP A 1 390 ? 10.372 -3.926 -26.528 1.00 98.00 390 ASP A N 1
ATOM 3116 C CA . ASP A 1 390 ? 11.582 -3.944 -27.356 1.00 98.00 390 ASP A CA 1
ATOM 3117 C C . ASP A 1 390 ? 11.246 -3.391 -28.748 1.00 98.00 390 ASP A C 1
ATOM 3119 O O . ASP A 1 390 ? 10.101 -3.500 -29.198 1.00 98.00 390 ASP A O 1
ATOM 3123 N N . ASP A 1 391 ? 12.213 -2.784 -29.424 1.00 95.69 391 ASP A N 1
ATOM 3124 C CA . ASP A 1 391 ? 12.056 -2.199 -30.759 1.00 95.69 391 ASP A CA 1
ATOM 3125 C C . ASP A 1 391 ? 12.436 -3.196 -31.871 1.00 95.69 391 ASP A C 1
ATOM 3127 O O . ASP A 1 391 ? 11.897 -3.150 -32.981 1.00 95.69 391 ASP A O 1
ATOM 3131 N N . LEU A 1 392 ? 13.337 -4.138 -31.572 1.00 94.38 392 LEU A N 1
ATOM 3132 C CA . LEU A 1 392 ? 13.879 -5.080 -32.540 1.00 94.38 392 LEU A CA 1
ATOM 3133 C C . LEU A 1 392 ? 12.964 -6.295 -32.698 1.00 94.38 392 LEU A C 1
ATOM 3135 O O . LEU A 1 392 ? 12.862 -7.158 -31.824 1.00 94.38 392 LEU A O 1
ATOM 3139 N N . GLU A 1 393 ? 12.353 -6.441 -33.878 1.00 93.44 393 GLU A N 1
ATOM 3140 C CA . GLU A 1 393 ? 11.390 -7.518 -34.151 1.00 93.44 393 GLU A CA 1
ATOM 3141 C C . GLU A 1 393 ? 11.964 -8.920 -33.881 1.00 93.44 393 GLU A C 1
ATOM 3143 O O . GLU A 1 393 ? 11.283 -9.795 -33.337 1.00 93.44 393 GLU A O 1
ATOM 3148 N N . HIS A 1 394 ? 13.237 -9.136 -34.208 1.00 93.00 394 HIS A N 1
ATOM 3149 C CA . HIS A 1 394 ? 13.905 -10.421 -34.025 1.00 93.00 394 HIS A CA 1
ATOM 3150 C C . HIS A 1 394 ? 14.250 -10.730 -32.558 1.00 93.00 394 HIS A C 1
ATOM 3152 O O . HIS A 1 394 ? 14.240 -11.904 -32.170 1.00 93.00 394 HIS A O 1
ATOM 3158 N N . VAL A 1 395 ? 14.492 -9.699 -31.739 1.00 95.56 395 VAL A N 1
ATOM 3159 C CA . VAL A 1 395 ? 14.657 -9.812 -30.281 1.00 95.56 395 VAL A CA 1
ATOM 3160 C C . VAL A 1 395 ? 13.299 -10.063 -29.636 1.00 95.56 395 VAL A C 1
ATOM 3162 O O . VAL A 1 395 ? 13.144 -11.040 -28.904 1.00 95.56 395 VAL A O 1
ATOM 3165 N N . ALA A 1 396 ? 12.277 -9.278 -29.988 1.00 96.69 396 ALA A N 1
ATOM 3166 C CA . ALA A 1 396 ? 10.913 -9.461 -29.498 1.00 96.69 396 ALA A CA 1
ATOM 3167 C C . ALA A 1 396 ? 10.366 -10.863 -29.819 1.00 96.69 396 ALA A C 1
ATOM 3169 O O . ALA A 1 396 ? 9.768 -11.524 -28.965 1.00 96.69 396 ALA A O 1
ATOM 3170 N N . LYS A 1 397 ? 10.606 -11.363 -31.039 1.00 96.50 397 LYS A N 1
ATOM 3171 C CA . LYS A 1 397 ? 10.264 -12.734 -31.445 1.00 96.50 397 LYS A CA 1
ATOM 3172 C C . LYS A 1 397 ? 10.981 -13.778 -30.590 1.00 96.50 397 LYS A C 1
ATOM 3174 O O . LYS A 1 397 ? 10.359 -14.767 -30.204 1.00 96.50 397 LYS A O 1
ATOM 3179 N N . HIS A 1 398 ? 12.258 -13.563 -30.283 1.00 97.25 398 HIS A N 1
ATOM 3180 C CA . HIS A 1 398 ? 13.027 -14.470 -29.436 1.00 97.25 398 HIS A CA 1
ATOM 3181 C C . HIS A 1 398 ? 12.519 -14.489 -27.992 1.00 97.25 398 HIS A C 1
ATOM 3183 O O . HIS A 1 398 ? 12.256 -15.564 -27.463 1.00 97.25 398 HIS A O 1
ATOM 3189 N N . ILE A 1 399 ? 12.289 -13.319 -27.387 1.00 97.94 399 ILE A N 1
ATOM 3190 C CA . ILE A 1 399 ? 11.733 -13.186 -26.030 1.00 97.94 399 ILE A CA 1
ATOM 3191 C C . ILE A 1 399 ? 10.388 -13.923 -25.922 1.00 97.94 399 ILE A C 1
ATOM 3193 O O . ILE A 1 399 ? 10.171 -14.681 -24.974 1.00 97.94 399 ILE A O 1
ATOM 3197 N N . ARG A 1 400 ? 9.520 -13.795 -26.938 1.00 98.12 400 ARG A N 1
ATOM 3198 C CA . ARG A 1 400 ? 8.265 -14.566 -27.030 1.00 98.12 400 ARG A CA 1
ATOM 3199 C C . ARG A 1 400 ? 8.510 -16.076 -27.075 1.00 98.12 400 ARG A C 1
ATOM 3201 O O . ARG A 1 400 ? 7.774 -16.827 -26.440 1.00 98.12 400 ARG A O 1
ATOM 3208 N N . GLY A 1 401 ? 9.560 -16.523 -27.763 1.00 96.94 401 GLY A N 1
ATOM 3209 C CA . GLY A 1 401 ? 9.999 -17.923 -27.788 1.00 96.94 401 GLY A CA 1
ATOM 3210 C C . GLY A 1 401 ? 10.434 -18.474 -26.423 1.00 96.94 401 GLY A C 1
ATOM 3211 O O . GLY A 1 401 ? 10.275 -19.667 -26.178 1.00 96.94 401 GLY A O 1
ATOM 3212 N N . LEU A 1 402 ? 10.898 -17.616 -25.507 1.00 95.56 402 LEU A N 1
ATOM 3213 C CA . LEU A 1 402 ? 11.209 -17.982 -24.115 1.00 95.56 402 LEU A CA 1
ATOM 3214 C C . LEU A 1 402 ? 9.952 -18.137 -23.233 1.00 95.56 402 LEU A C 1
ATOM 3216 O O . LEU A 1 402 ? 10.057 -18.532 -22.069 1.00 95.56 402 LEU A O 1
ATOM 3220 N N . GLY A 1 403 ? 8.765 -17.828 -23.771 1.00 96.00 403 GLY A N 1
ATOM 3221 C CA . GLY A 1 403 ? 7.495 -17.813 -23.043 1.00 96.00 403 GLY A CA 1
ATOM 3222 C C . GLY A 1 403 ? 7.189 -16.486 -22.344 1.00 96.00 403 GLY A C 1
ATOM 3223 O O . GLY A 1 403 ? 6.317 -16.453 -21.480 1.00 96.00 403 GLY A O 1
ATOM 3224 N N . ILE A 1 404 ? 7.892 -15.403 -22.693 1.00 97.62 404 ILE A N 1
ATOM 3225 C CA . ILE A 1 404 ? 7.695 -14.070 -22.112 1.00 97.62 404 ILE A CA 1
ATOM 3226 C C . ILE A 1 404 ? 6.947 -13.190 -23.119 1.00 97.62 404 ILE A C 1
ATOM 3228 O O . ILE A 1 404 ? 7.366 -13.048 -24.267 1.00 97.62 404 ILE A O 1
ATOM 3232 N N . THR A 1 405 ? 5.846 -12.561 -22.704 1.00 98.12 405 THR A N 1
ATOM 3233 C CA . THR A 1 405 ? 5.146 -11.582 -23.550 1.00 98.12 405 THR A CA 1
ATOM 3234 C C . THR A 1 405 ? 6.079 -10.420 -23.881 1.00 98.12 405 THR A C 1
ATOM 3236 O O . THR A 1 405 ? 6.653 -9.819 -22.978 1.00 98.12 405 THR A O 1
ATOM 3239 N N . CYS A 1 406 ? 6.206 -10.066 -25.160 1.00 98.25 406 CYS A N 1
ATOM 3240 C CA . CYS A 1 406 ? 6.973 -8.898 -25.588 1.00 98.25 406 CYS A CA 1
ATOM 3241 C C . CYS A 1 406 ? 6.146 -8.026 -26.537 1.00 98.25 406 CYS A C 1
ATOM 3243 O O . CYS A 1 406 ? 5.571 -8.545 -27.500 1.00 98.25 406 CYS A O 1
ATOM 3245 N N . HIS A 1 407 ? 6.077 -6.726 -26.263 1.00 98.12 407 HIS A N 1
ATOM 3246 C CA . HIS A 1 407 ? 5.432 -5.709 -27.086 1.00 98.12 407 HIS A CA 1
ATOM 3247 C C . HIS A 1 407 ? 6.478 -5.032 -27.966 1.00 98.12 407 HIS A C 1
ATOM 3249 O O . HIS A 1 407 ? 7.533 -4.639 -27.479 1.00 98.12 407 HIS A O 1
ATOM 3255 N N . LEU A 1 408 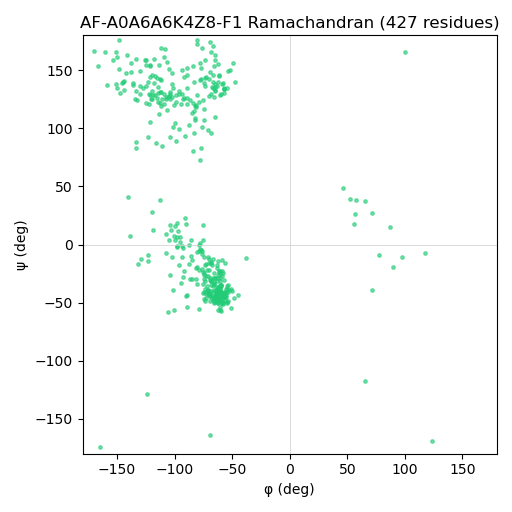? 6.167 -4.913 -29.256 1.00 96.69 408 LEU A N 1
ATOM 3256 C CA . LEU A 1 408 ? 7.007 -4.176 -30.188 1.00 96.69 408 LEU A CA 1
ATOM 3257 C C . LEU A 1 408 ? 6.632 -2.694 -30.094 1.00 96.69 408 LEU A C 1
ATOM 3259 O O . LEU A 1 408 ? 5.460 -2.364 -30.282 1.00 96.69 408 LEU A O 1
ATOM 3263 N N . THR A 1 409 ? 7.585 -1.825 -29.772 1.00 94.50 409 THR A N 1
ATOM 3264 C CA . THR A 1 409 ? 7.326 -0.386 -29.561 1.00 94.50 409 THR A CA 1
ATOM 3265 C C . THR A 1 409 ? 7.390 0.439 -30.839 1.00 94.50 409 THR A C 1
ATOM 3267 O O . THR A 1 409 ? 6.880 1.557 -30.873 1.00 94.50 409 THR A O 1
ATOM 3270 N N . THR A 1 410 ? 7.977 -0.105 -31.901 1.00 87.69 410 THR A N 1
ATOM 3271 C CA . THR A 1 410 ? 8.141 0.581 -33.182 1.00 87.69 410 THR A CA 1
ATOM 3272 C C . THR A 1 410 ? 8.141 -0.408 -34.342 1.00 87.69 410 THR A C 1
ATOM 3274 O O . THR A 1 410 ? 8.359 -1.602 -34.160 1.00 87.69 410 THR A O 1
ATOM 3277 N N . HIS A 1 411 ? 7.893 0.078 -35.554 1.00 85.06 411 HIS A N 1
ATOM 3278 C CA . HIS A 1 411 ? 8.034 -0.708 -36.773 1.00 85.06 411 HIS A CA 1
ATOM 3279 C C . HIS A 1 411 ? 9.019 -0.015 -37.711 1.00 85.06 411 HIS A C 1
ATOM 3281 O O . HIS A 1 411 ? 8.891 1.178 -37.984 1.00 85.06 411 HIS A O 1
ATOM 3287 N N . TYR A 1 412 ? 10.000 -0.767 -38.209 1.00 84.50 412 TYR A N 1
ATOM 3288 C CA . TYR A 1 412 ? 10.996 -0.264 -39.147 1.00 84.50 412 TYR A CA 1
ATOM 3289 C C . TYR A 1 412 ? 10.651 -0.717 -40.566 1.00 84.50 412 TYR A C 1
ATOM 3291 O O . TYR A 1 412 ? 10.972 -1.839 -40.948 1.00 84.50 412 TYR A O 1
ATOM 3299 N N . ASP A 1 413 ? 10.060 0.172 -41.371 1.00 80.31 413 ASP A N 1
ATOM 3300 C CA . ASP A 1 413 ? 9.714 -0.121 -42.775 1.00 80.31 413 ASP A CA 1
ATOM 3301 C C . ASP A 1 413 ? 10.947 -0.477 -43.624 1.00 80.31 413 ASP A C 1
ATOM 3303 O O . ASP A 1 413 ? 10.880 -1.227 -44.596 1.00 80.31 413 ASP A O 1
ATOM 3307 N N . THR A 1 414 ? 12.102 0.099 -43.284 1.00 81.81 414 THR A N 1
ATOM 3308 C CA . THR A 1 414 ? 13.389 -0.178 -43.932 1.00 81.81 414 THR A CA 1
ATOM 3309 C C . THR A 1 414 ? 14.446 -0.382 -42.850 1.00 81.81 414 THR A C 1
ATOM 3311 O O . THR A 1 414 ? 15.155 0.565 -42.503 1.00 81.81 414 THR A O 1
ATOM 3314 N N . PRO A 1 415 ? 14.551 -1.595 -42.277 1.00 78.31 415 PRO A N 1
ATOM 3315 C CA . PRO A 1 415 ? 15.441 -1.838 -41.154 1.00 78.31 415 PRO A CA 1
ATOM 3316 C C . PRO A 1 415 ? 16.897 -1.658 -41.587 1.00 78.31 415 PRO A C 1
ATOM 3318 O O . PRO A 1 415 ? 17.335 -2.182 -42.625 1.00 78.31 415 PRO A O 1
ATOM 3321 N N . LEU A 1 416 ? 17.653 -0.915 -40.781 1.00 79.25 416 LEU A N 1
ATOM 3322 C CA . LEU A 1 416 ? 19.103 -0.819 -40.889 1.00 79.25 416 LEU A CA 1
ATOM 3323 C C . LEU A 1 416 ? 19.750 -2.146 -40.513 1.00 79.25 416 LEU A C 1
ATOM 3325 O O . LEU A 1 416 ? 19.123 -3.019 -39.927 1.00 79.25 416 LEU A O 1
ATOM 3329 N N . LEU A 1 417 ? 21.029 -2.287 -40.845 1.00 71.94 417 LEU A N 1
ATOM 3330 C CA . LEU A 1 417 ? 21.783 -3.522 -40.652 1.00 71.94 417 LEU A CA 1
ATOM 3331 C C . LEU A 1 417 ? 21.649 -4.065 -39.217 1.00 71.94 417 LEU A C 1
ATOM 3333 O O . LEU A 1 417 ? 21.138 -5.155 -39.029 1.00 71.94 417 LEU A O 1
ATOM 3337 N N . HIS A 1 418 ? 21.952 -3.257 -38.197 1.00 71.88 418 HIS A N 1
ATOM 3338 C CA . HIS A 1 418 ? 21.819 -3.658 -36.788 1.00 71.88 418 HIS A CA 1
ATOM 3339 C C . HIS A 1 418 ? 20.380 -3.997 -36.343 1.00 71.88 418 HIS A C 1
ATOM 3341 O O . HIS A 1 418 ? 20.201 -4.600 -35.292 1.00 71.88 418 HIS A O 1
ATOM 3347 N N . GLN A 1 419 ? 19.364 -3.636 -37.136 1.00 77.81 419 GLN A N 1
ATOM 3348 C CA . GLN A 1 419 ? 17.951 -3.903 -36.852 1.00 77.81 419 GLN A CA 1
ATOM 3349 C C . GLN A 1 419 ? 17.448 -5.206 -37.501 1.00 77.81 419 GLN A C 1
ATOM 3351 O O . GLN A 1 419 ? 16.349 -5.675 -37.194 1.00 77.81 419 GLN A O 1
ATOM 3356 N N . ARG A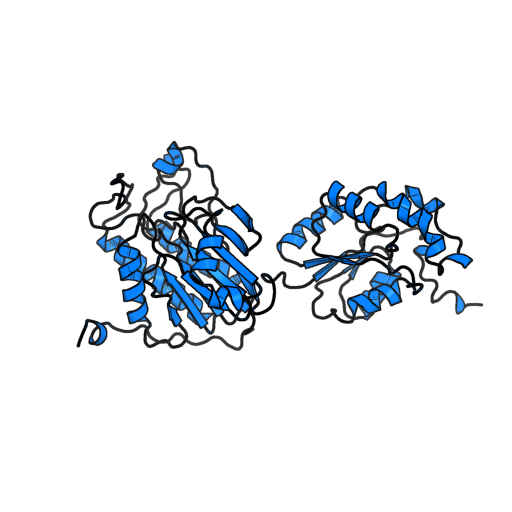 1 420 ? 18.237 -5.812 -38.401 1.00 75.25 420 ARG A N 1
ATOM 3357 C CA . ARG A 1 420 ? 17.878 -7.032 -39.141 1.00 75.25 420 ARG A CA 1
ATOM 3358 C C . ARG A 1 420 ? 18.281 -8.300 -38.392 1.00 75.25 420 ARG A C 1
ATOM 3360 O O . ARG A 1 420 ? 19.274 -8.337 -37.672 1.00 75.25 420 ARG A O 1
ATOM 3367 N N . ASP A 1 421 ? 17.533 -9.378 -38.631 1.00 68.88 421 ASP A N 1
ATOM 3368 C CA . ASP A 1 421 ? 17.902 -10.717 -38.166 1.00 68.88 421 ASP A CA 1
ATOM 3369 C C . ASP A 1 421 ? 18.895 -11.380 -39.128 1.00 68.88 421 ASP A C 1
ATOM 3371 O O . ASP A 1 421 ? 18.508 -12.001 -40.117 1.00 68.88 421 ASP A O 1
ATOM 3375 N N . HIS A 1 422 ? 20.186 -11.287 -38.825 1.00 65.25 422 HIS A N 1
ATOM 3376 C CA . HIS A 1 422 ? 21.232 -11.884 -39.662 1.00 65.25 422 HIS A CA 1
ATOM 3377 C C . HIS A 1 422 ? 21.406 -13.398 -39.472 1.00 65.25 422 HIS A C 1
ATOM 3379 O O . HIS A 1 422 ? 22.160 -14.022 -40.213 1.00 65.25 422 HIS A O 1
ATOM 3385 N N . ARG A 1 423 ? 20.710 -14.029 -38.512 1.00 61.50 423 ARG A N 1
ATOM 3386 C CA . ARG A 1 423 ? 20.902 -15.460 -38.192 1.00 61.50 423 ARG A CA 1
ATOM 3387 C C . ARG A 1 423 ? 20.425 -16.408 -39.297 1.00 61.50 423 ARG A C 1
ATOM 3389 O O . ARG A 1 423 ? 20.768 -17.587 -39.273 1.00 61.50 423 ARG A O 1
ATOM 3396 N N . ASN A 1 424 ? 19.629 -15.912 -40.246 1.00 47.22 424 ASN A N 1
ATOM 3397 C CA . ASN A 1 424 ? 19.107 -16.696 -41.367 1.00 47.22 424 ASN A CA 1
ATOM 3398 C C . ASN A 1 424 ? 19.750 -16.353 -42.722 1.00 47.22 424 ASN A C 1
ATOM 3400 O O . ASN A 1 424 ? 19.493 -17.067 -43.686 1.00 47.22 424 ASN A O 1
ATOM 3404 N N . GLU A 1 425 ? 20.590 -15.316 -42.812 1.00 50.47 425 GLU A N 1
ATOM 3405 C CA . GLU A 1 425 ? 21.195 -14.889 -44.086 1.00 50.47 425 GLU A CA 1
ATOM 3406 C C . GLU A 1 425 ? 22.344 -15.816 -44.541 1.00 50.47 425 GLU A C 1
ATOM 3408 O O . GLU A 1 425 ? 22.611 -15.922 -45.733 1.00 50.47 425 GLU A O 1
ATOM 3413 N N . GLU A 1 426 ? 22.960 -16.585 -43.634 1.00 43.75 426 GLU A N 1
ATOM 3414 C CA . GLU A 1 426 ? 24.001 -17.580 -43.969 1.00 43.75 426 GLU A CA 1
ATOM 3415 C C . GLU A 1 426 ? 23.457 -18.911 -44.532 1.00 43.75 426 GLU A C 1
ATOM 3417 O O . GLU A 1 426 ? 24.233 -19.813 -44.837 1.00 43.75 426 GLU A O 1
ATOM 3422 N N . LYS A 1 427 ? 22.133 -19.081 -44.676 1.00 38.34 427 LYS A N 1
ATOM 3423 C CA . LYS A 1 427 ? 21.539 -20.331 -45.202 1.00 38.34 427 LYS A CA 1
ATOM 3424 C C . LYS A 1 427 ? 21.186 -20.301 -46.692 1.00 38.34 427 LYS A C 1
ATOM 3426 O O . LYS A 1 427 ? 20.741 -21.324 -47.206 1.00 38.34 427 LYS A O 1
ATOM 3431 N N . GLU A 1 428 ? 21.401 -19.182 -47.382 1.00 33.81 428 GLU A N 1
ATOM 3432 C CA . GLU A 1 428 ? 21.097 -19.026 -48.817 1.00 33.81 428 GLU A CA 1
ATOM 3433 C C . GLU A 1 428 ? 22.329 -18.691 -49.688 1.00 33.81 428 GLU A C 1
ATOM 3435 O O . GLU A 1 428 ? 22.185 -18.089 -50.752 1.00 33.81 428 GLU A O 1
ATOM 3440 N N . SER A 1 429 ? 23.537 -19.111 -49.281 1.00 33.50 429 SER A N 1
ATOM 3441 C CA . SER A 1 429 ? 24.749 -19.065 -50.128 1.00 33.50 429 SER A CA 1
ATOM 3442 C C . SER A 1 429 ? 25.202 -20.430 -50.630 1.00 33.50 429 SER A C 1
ATOM 3444 O O . SER A 1 429 ? 25.486 -21.287 -49.759 1.00 33.50 429 SER A O 1
#

Sequence (429 aa):
MEGISSTVPRAEPVPAPGMLPADRLNLFPFTDFHLGMLAWGEETGDDWDMQIAEDLAVRWLDAAISLAPAADTAVLANMGDFLHWDGMEAVTPTSRHVLDADSRFQKLVRIALRVLRTLIDKLLATHNKVHVIMAEGNHDEASSVWLREGLSMVYENEPRVTWDRRADPYYVYEFGQTALYFHHGHKRRMHQVDQVFAAKFRDIFGRCRYGYAHVGHLHHLKAVETPLMVVEQHRTLAAKDAYAARGGWLSERSAAVITYHAQMNPVKHKAIVFDLDGCLSDGKHRLHLLPKYEDRADTNAWVDFNLASDKDEPIQDNIDLLNILSLTHRIIILTGRGAVAKDVTLDWLDKHGVNYDNLIMRGPNDHRPDVEYKESILLPMKDNIVCCFDDLEHVAKHIRGLGITCHLTTHYDTPLLHQRDHRNEEKES

pLDDT: mean 90.06, std 10.88, range [33.5, 98.69]

Solvent-accessible surface area (backbone atoms only — not comparable to full-atom values): 23190 Å² total; per-residue (Å²): 133,92,57,79,71,88,76,59,78,60,65,79,79,65,65,69,46,79,96,52,46,79,54,27,33,36,37,41,60,42,25,44,42,31,44,31,31,34,24,52,34,93,76,31,73,32,67,31,33,50,65,58,46,50,55,44,57,55,52,50,48,54,51,42,61,71,71,46,77,81,23,19,30,34,34,44,31,37,31,11,18,52,35,44,42,47,56,89,57,54,21,33,69,82,82,58,47,80,50,57,57,60,67,54,48,76,59,44,55,55,49,50,55,50,50,54,49,53,54,51,53,54,46,35,48,64,15,65,29,34,37,39,35,51,36,46,17,76,24,11,59,69,49,25,50,55,50,42,56,51,50,51,60,32,41,65,86,34,89,44,56,46,71,64,81,68,89,57,68,63,48,77,48,84,39,77,26,23,32,43,33,40,34,17,36,82,93,47,49,77,96,55,40,63,64,50,47,46,66,76,39,40,71,61,52,71,65,24,84,40,43,39,36,42,32,29,79,72,40,42,77,46,76,47,81,53,103,80,33,40,33,37,30,39,28,16,71,38,58,40,35,67,67,44,37,74,70,65,64,79,64,65,68,39,73,64,69,48,50,38,28,27,82,51,72,62,55,45,77,29,31,37,36,32,30,38,75,54,35,36,29,44,54,73,89,46,57,87,44,58,51,54,82,90,42,63,55,43,58,74,51,40,46,69,37,41,57,57,51,60,72,40,47,73,35,57,72,49,42,52,51,46,43,60,48,38,77,58,27,35,28,31,38,51,33,79,50,46,51,88,25,44,66,47,49,52,55,41,37,59,77,69,68,56,59,64,77,43,82,46,60,27,53,82,86,59,52,62,56,66,57,60,50,50,44,71,62,43,63,89,46,47,93,46,44,69,37,36,37,28,34,42,62,61,45,34,53,47,44,41,72,76,74,38,51,50,46,72,67,50,83,68,96,75,62,52,76,94,57,51,72,65,90,64,65,79,76,80,120

InterPro domains:
  IPR023214 HAD superfamily [G3DSA:3.40.50.1000] (267-412)
  IPR029052 Metallo-dependent phosphatase-like [G3DSA:3.60.21.10] (27-243)
  IPR029052 Metallo-dependent phosphatase-like [SSF56300] (30-226)
  IPR036412 HAD-like superfamily [SSF56784] (268-409)
  IPR056782 Polynucleotide kinase, PNKP phosphatase domain [PF25109] (270-407)

Foldseek 3Di:
DPDPLVPDAADDAADADDDFPAQKEKEFEAELLAQFAAADCVQQVDGDHNVCSLVCLLVVLVVQLVPDHTYQEYEHAYQENNHNAEDQAQAFPPPRHHGHGRDGPVVSLVSSLVSVVSSQSVCRNRHQAYEYEQAYDRRYNPPSLCSQVVVCSNHVVHPRYHYDNDPDNKDWDAQALEIEIGHADPVHHQVCVLVVCCVVVVVSLVSHPAYEYEYEDLQAWDWDDDPRYIYTYHHHQDGDHSVCSVVPPDHDHDTHMWMPGNRDGTPLPFEEEEEPDQQFWDLVVLPVLQADPVCLLQLVSCLSSLQVRLPTDTPLVNQVVQVVSLVRHAYEHEYARECSNVVSVVVSCVVSVRDHDYYHYDYNPRSDQPLVVVCVVCLVRVVRYQAYEDQQPVSQVSCVVSVHHYDHRDDDPPDDPSSDDCVCVVVPD

Organism: Hevea brasiliensis (NCBI:txid3981)